Protein AF-0000000066094105 (afdb_homodimer)

Solvent-accessible surface area (backbone atoms only — not comparable to full-atom values): 26058 Å² total; per-residue (Å²): 108,38,41,30,37,38,34,44,53,26,28,35,28,46,60,90,43,54,45,29,44,61,32,62,51,76,42,59,48,44,28,27,36,25,41,33,52,52,79,81,18,33,63,67,58,54,56,29,53,73,35,53,56,45,60,77,44,82,52,44,44,76,44,66,42,47,19,56,58,91,40,51,65,80,42,90,88,53,54,62,68,59,42,37,49,39,30,23,68,39,54,40,66,62,70,57,55,42,83,37,23,40,46,52,47,22,36,42,65,42,44,74,74,63,56,72,57,64,65,61,47,52,52,43,32,49,53,20,24,48,68,36,73,42,32,90,81,37,69,91,47,37,80,38,43,35,57,77,48,54,70,53,52,25,38,32,47,41,47,12,25,37,51,48,64,57,27,20,28,39,36,28,44,29,64,45,63,84,37,25,51,56,42,31,50,52,50,48,53,40,50,62,57,46,20,75,55,20,10,32,40,34,36,47,61,47,66,68,56,45,61,70,59,26,53,27,35,33,36,30,37,49,90,44,93,88,46,39,5,28,67,75,46,72,43,47,24,67,43,53,75,72,62,42,92,47,68,69,55,42,28,56,78,68,50,57,78,122,106,38,42,30,38,38,35,44,52,26,29,35,28,47,60,89,44,54,46,28,46,60,32,62,50,76,44,59,48,45,28,28,36,25,39,35,50,52,79,83,18,31,64,66,57,55,54,28,53,72,35,52,56,45,60,76,42,82,51,43,46,76,44,66,42,47,19,55,59,90,39,51,66,79,41,92,88,54,53,61,68,59,41,37,49,39,28,23,68,38,53,40,67,60,71,58,54,45,82,37,22,40,45,52,47,23,35,44,64,41,44,75,73,65,58,70,58,62,66,61,46,52,52,41,31,50,53,19,26,49,68,37,73,41,32,91,82,36,71,91,48,38,80,38,42,34,58,77,47,54,70,52,52,26,37,31,47,39,48,12,26,38,51,49,64,58,27,22,28,39,37,27,44,27,64,46,63,86,38,26,52,57,42,32,51,53,50,48,52,41,49,62,58,46,21,74,54,21,10,33,40,36,36,47,61,47,65,67,56,45,61,70,60,25,54,26,35,33,36,30,36,49,89,43,92,87,46,38,5,29,67,73,48,72,44,46,26,66,42,53,77,70,62,43,92,47,67,68,54,42,29,54,78,67,51,55,77,122

Structure (mmCIF, N/CA/C/O backbone):
data_AF-0000000066094105-model_v1
#
loop_
_entity.id
_entity.type
_entity.pdbx_description
1 polymer 'Phosphate import ATP-binding protein PstB 1'
#
loop_
_atom_site.group_PDB
_atom_site.id
_atom_site.type_symbol
_atom_site.label_atom_id
_atom_site.label_alt_id
_atom_site.label_comp_id
_atom_site.label_asym_id
_atom_site.label_entity_id
_atom_site.label_seq_id
_atom_site.pdbx_PDB_ins_code
_atom_site.Cartn_x
_atom_site.Cartn_y
_atom_site.Cartn_z
_atom_site.occupancy
_atom_site.B_iso_or_equiv
_atom_site.auth_seq_id
_atom_site.auth_comp_id
_atom_site.auth_asym_id
_atom_site.auth_atom_id
_atom_site.pdbx_PDB_model_num
ATOM 1 N N . MET A 1 1 ? 9.148 -25.109 -17.312 1 74.19 1 MET A N 1
ATOM 2 C CA . MET A 1 1 ? 8.312 -24.547 -18.375 1 74.19 1 MET A CA 1
ATOM 3 C C . MET A 1 1 ? 7.004 -24 -17.812 1 74.19 1 MET A C 1
ATOM 5 O O . MET A 1 1 ? 6.551 -24.438 -16.75 1 74.19 1 MET A O 1
ATOM 9 N N . ALA A 1 2 ? 6.551 -22.891 -18.25 1 87.44 2 ALA A N 1
ATOM 10 C CA . ALA A 1 2 ? 5.285 -22.281 -17.859 1 87.44 2 ALA A CA 1
ATOM 11 C C . ALA A 1 2 ? 4.129 -23.266 -17.984 1 87.44 2 ALA A C 1
ATOM 13 O O . ALA A 1 2 ? 4.051 -24 -18.969 1 87.44 2 ALA A O 1
ATOM 14 N N . LYS A 1 3 ? 3.354 -23.391 -16.938 1 94.31 3 LYS A N 1
ATOM 15 C CA . LYS A 1 3 ? 2.229 -24.328 -16.906 1 94.31 3 LYS A CA 1
ATOM 16 C C . LYS A 1 3 ? 0.904 -23.578 -16.766 1 94.31 3 LYS A C 1
ATOM 18 O O . LYS A 1 3 ? 0.884 -22.406 -16.391 1 94.31 3 LYS A O 1
ATOM 23 N N . ARG A 1 4 ? -0.065 -24.328 -17.125 1 96.56 4 ARG A N 1
ATOM 24 C CA . ARG A 1 4 ? -1.425 -23.812 -17.047 1 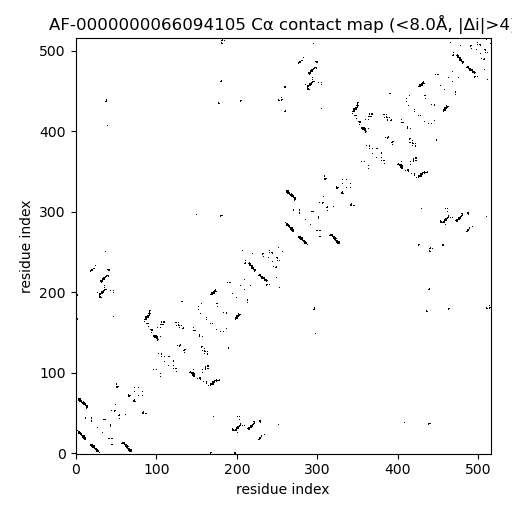96.56 4 ARG A CA 1
ATOM 25 C C . ARG A 1 4 ? -2.045 -24.109 -15.688 1 96.56 4 ARG A C 1
ATOM 27 O O . ARG A 1 4 ? -1.753 -25.141 -15.086 1 96.56 4 ARG A O 1
ATOM 34 N N . LEU A 1 5 ? -2.914 -23.203 -15.242 1 97.88 5 LEU A N 1
ATOM 35 C CA . LEU A 1 5 ? -3.717 -23.406 -14.039 1 97.88 5 LEU A CA 1
ATOM 36 C C . LEU A 1 5 ? -5.203 -23.391 -14.367 1 97.88 5 LEU A C 1
ATOM 38 O O . LEU A 1 5 ? -5.676 -22.484 -15.07 1 97.88 5 LEU A O 1
ATOM 42 N N . ASP A 1 6 ? -5.91 -24.406 -13.867 1 98.12 6 ASP A N 1
ATOM 43 C CA . ASP A 1 6 ? -7.355 -24.469 -14.047 1 98.12 6 ASP A CA 1
ATOM 44 C C . ASP A 1 6 ? -8.078 -24.625 -12.711 1 98.12 6 ASP A C 1
ATOM 46 O O . ASP A 1 6 ? -7.797 -25.562 -11.961 1 98.12 6 ASP A O 1
ATOM 50 N N . LEU A 1 7 ? -8.898 -23.703 -12.414 1 98.31 7 LEU A N 1
ATOM 51 C CA . LEU A 1 7 ? -9.797 -23.797 -11.266 1 98.31 7 LEU A CA 1
ATOM 52 C C . LEU A 1 7 ? -11.203 -24.188 -11.711 1 98.31 7 LEU A C 1
ATOM 54 O O . LEU A 1 7 ? -11.758 -23.594 -12.633 1 98.31 7 LEU A O 1
ATOM 58 N N . THR A 1 8 ? -11.742 -25.234 -11.133 1 98 8 THR A N 1
ATOM 59 C CA . THR A 1 8 ? -13.094 -25.688 -11.445 1 98 8 THR A CA 1
ATOM 60 C C . THR A 1 8 ? -13.961 -25.719 -10.188 1 98 8 THR A C 1
ATOM 62 O O . THR A 1 8 ? -13.734 -26.547 -9.297 1 98 8 THR A O 1
ATOM 65 N N . ASP A 1 9 ? -14.992 -24.828 -10.133 1 98.12 9 ASP A N 1
ATOM 66 C CA . ASP A 1 9 ? -15.977 -24.75 -9.062 1 98.12 9 ASP A CA 1
ATOM 67 C C . ASP A 1 9 ? -15.297 -24.703 -7.695 1 98.12 9 ASP A C 1
ATOM 69 O O . ASP A 1 9 ? -15.641 -25.469 -6.797 1 98.12 9 ASP A O 1
ATOM 73 N N . VAL A 1 10 ? -14.359 -23.875 -7.555 1 98.44 10 VAL A N 1
ATOM 74 C CA . VAL A 1 10 ? -13.539 -23.797 -6.352 1 98.44 10 VAL A CA 1
ATOM 75 C C . VAL A 1 10 ? -14.273 -23 -5.273 1 98.44 10 VAL A C 1
ATOM 77 O O . VAL A 1 10 ? -14.773 -21.891 -5.539 1 98.44 10 VAL A O 1
ATOM 80 N N . ASN A 1 11 ? -14.43 -23.578 -4.145 1 98.69 11 ASN A N 1
ATOM 81 C CA . ASN A 1 11 ? -14.93 -22.969 -2.924 1 98.69 11 ASN A CA 1
ATOM 82 C C . ASN A 1 11 ? -13.883 -22.969 -1.818 1 98.69 11 ASN A C 1
ATOM 84 O O . ASN A 1 11 ? -13.172 -23.953 -1.631 1 98.69 11 ASN A O 1
ATOM 88 N N . ILE A 1 12 ? -13.727 -21.875 -1.139 1 98.25 12 ILE A N 1
ATOM 89 C CA . ILE A 1 12 ? -12.719 -21.75 -0.094 1 98.25 12 ILE A CA 1
ATOM 90 C C . ILE A 1 12 ? -13.383 -21.375 1.227 1 98.25 12 ILE A C 1
ATOM 92 O O . ILE A 1 12 ? -14.195 -20.453 1.274 1 98.25 12 ILE A O 1
ATOM 96 N N . TYR A 1 13 ? -12.977 -22.047 2.236 1 97.81 13 TYR A N 1
ATOM 97 C CA . TYR A 1 13 ? -13.562 -21.844 3.557 1 97.81 13 TYR A CA 1
ATOM 98 C C . TYR A 1 13 ? -12.477 -21.641 4.605 1 97.81 13 TYR A C 1
ATOM 100 O O . TYR A 1 13 ? -11.383 -22.188 4.5 1 97.81 13 TYR A O 1
ATOM 108 N N . TYR A 1 14 ? -12.695 -20.906 5.633 1 95.69 14 TYR A N 1
ATOM 109 C CA . TYR A 1 14 ? -11.977 -20.828 6.898 1 95.69 14 TYR A CA 1
ATOM 110 C C . TYR A 1 14 ? -12.898 -21.125 8.07 1 95.69 14 TYR A C 1
ATOM 112 O O . TYR A 1 14 ? -13.664 -20.266 8.508 1 95.69 14 TYR A O 1
ATOM 120 N N . GLY A 1 15 ? -12.734 -22.297 8.594 1 95.88 15 GLY A N 1
ATOM 121 C CA . GLY A 1 15 ? -13.766 -22.734 9.516 1 95.88 15 GLY A CA 1
ATOM 122 C C . GLY A 1 15 ? -15.148 -22.766 8.898 1 95.88 15 GLY A C 1
ATOM 123 O O . GLY A 1 15 ? -15.352 -23.375 7.848 1 95.88 15 GLY A O 1
ATOM 124 N N . SER A 1 16 ? -16.047 -21.984 9.547 1 95 16 SER A N 1
ATOM 125 C CA . SER A 1 16 ? -17.422 -21.938 9.039 1 95 16 SER A CA 1
ATOM 126 C C . SER A 1 16 ? -17.609 -20.781 8.055 1 95 16 SER A C 1
ATOM 128 O O . SER A 1 16 ? -18.641 -20.672 7.398 1 95 16 SER A O 1
ATOM 130 N N . PHE A 1 17 ? -16.609 -20.016 7.871 1 93.62 17 PHE A N 1
ATOM 131 C CA . PHE A 1 17 ? -16.703 -18.844 7.012 1 93.62 17 PHE A CA 1
ATOM 132 C C . PHE A 1 17 ? -16.453 -19.219 5.555 1 93.62 17 PHE A C 1
ATOM 134 O O . PHE A 1 17 ? -15.391 -19.719 5.207 1 93.62 17 PHE A O 1
ATOM 141 N N . HIS A 1 18 ? -17.453 -19.047 4.691 1 97.25 18 HIS A N 1
ATOM 142 C CA . HIS A 1 18 ? -17.328 -19.234 3.25 1 97.25 18 HIS A CA 1
ATOM 143 C C . HIS A 1 18 ? -16.719 -18.016 2.582 1 97.25 18 HIS A C 1
ATOM 145 O O . HIS A 1 18 ? -17.422 -17.062 2.238 1 97.25 18 HIS A O 1
ATOM 151 N N . ALA A 1 19 ? -15.469 -18 2.297 1 96.25 19 ALA A N 1
ATOM 152 C CA . ALA A 1 19 ? -14.719 -16.828 1.866 1 96.25 19 ALA A CA 1
ATOM 153 C C . ALA A 1 19 ? -14.914 -16.562 0.374 1 96.25 19 ALA A C 1
ATOM 155 O O . ALA A 1 19 ? -15.078 -15.422 -0.049 1 96.25 19 ALA A O 1
ATOM 156 N N . VAL A 1 20 ? -14.836 -17.609 -0.43 1 98.19 20 VAL A N 1
ATOM 157 C CA . VAL A 1 20 ? -14.945 -17.484 -1.879 1 98.19 20 VAL A CA 1
ATOM 158 C C . VAL A 1 20 ? -15.805 -18.625 -2.432 1 98.19 20 VAL A C 1
ATOM 160 O O . VAL A 1 20 ? -15.633 -19.781 -2.053 1 98.19 20 VAL A O 1
ATOM 163 N N . ALA A 1 21 ? -16.719 -18.25 -3.354 1 98.19 21 ALA A N 1
ATOM 164 C CA . ALA A 1 21 ? -17.672 -19.25 -3.812 1 98.19 21 ALA A CA 1
ATOM 165 C C . ALA A 1 21 ? -17.609 -19.422 -5.328 1 98.19 21 ALA A C 1
ATOM 167 O O . ALA A 1 21 ? -17.594 -18.453 -6.07 1 98.19 21 ALA A O 1
ATOM 168 N N . ASP A 1 22 ? -17.5 -20.672 -5.715 1 97.5 22 ASP A N 1
ATOM 169 C CA . ASP A 1 22 ? -17.797 -21.125 -7.07 1 97.5 22 ASP A CA 1
ATOM 170 C C . ASP A 1 22 ? -16.891 -20.406 -8.086 1 97.5 22 ASP A C 1
ATOM 172 O O . ASP A 1 22 ? -17.391 -19.797 -9.031 1 97.5 22 ASP A O 1
ATOM 176 N N . VAL A 1 23 ? -15.633 -20.5 -7.934 1 98.25 23 VAL A N 1
ATOM 177 C CA . VAL A 1 23 ? -14.695 -19.859 -8.844 1 98.25 23 VAL A CA 1
ATOM 178 C C . VAL A 1 23 ? -14.219 -20.875 -9.883 1 98.25 23 VAL A C 1
ATOM 180 O O . VAL A 1 23 ? -13.68 -21.922 -9.531 1 98.25 23 VAL A O 1
ATOM 183 N N . SER A 1 24 ? -14.492 -20.578 -11.102 1 98.25 24 SER A N 1
ATOM 184 C CA . SER A 1 24 ? -13.93 -21.312 -12.234 1 98.25 24 SER A CA 1
ATOM 185 C C . SER A 1 24 ? -13.18 -20.375 -13.18 1 98.25 24 SER A C 1
ATOM 187 O O . SER A 1 24 ? -13.742 -19.406 -13.68 1 98.25 24 SER A O 1
ATOM 189 N N . LEU A 1 25 ? -11.945 -20.609 -13.32 1 96.25 25 LEU A N 1
ATOM 190 C CA . LEU A 1 25 ? -11.188 -19.797 -14.266 1 96.25 25 LEU A CA 1
ATOM 191 C C . LEU A 1 25 ? -9.961 -20.547 -14.773 1 96.25 25 LEU A C 1
ATOM 193 O O . LEU A 1 25 ? -9.523 -21.516 -14.156 1 96.25 25 LEU A O 1
ATOM 197 N N . ALA A 1 26 ? -9.5 -20.141 -15.938 1 97.06 26 ALA A N 1
ATOM 198 C CA . ALA A 1 26 ? -8.312 -20.703 -16.578 1 97.06 26 ALA A CA 1
ATOM 199 C C . ALA A 1 26 ? -7.211 -19.656 -16.703 1 97.06 26 ALA A C 1
ATOM 201 O O . ALA A 1 26 ? -7.457 -18.547 -17.156 1 97.06 26 ALA A O 1
ATOM 202 N N . ILE A 1 27 ? -6.074 -20.062 -16.25 1 97.75 27 ILE A N 1
ATOM 203 C CA . ILE A 1 27 ? -4.875 -19.234 -16.406 1 97.75 27 ILE A CA 1
ATOM 204 C C . ILE A 1 27 ? -3.936 -19.875 -17.422 1 97.75 27 ILE A C 1
ATOM 206 O O . ILE A 1 27 ? -3.432 -20.984 -17.203 1 97.75 27 ILE A O 1
ATOM 210 N N . LEU A 1 28 ? -3.686 -19.172 -18.453 1 97.44 28 LEU A N 1
ATOM 211 C CA . LEU A 1 28 ? -2.93 -19.719 -19.578 1 97.44 28 LEU A CA 1
ATOM 212 C C . LEU A 1 28 ? -1.43 -19.641 -19.312 1 97.44 28 LEU A C 1
ATOM 214 O O . LEU A 1 28 ? -0.963 -18.75 -18.609 1 97.44 28 LEU A O 1
ATOM 218 N N . PRO A 1 29 ? -0.683 -20.625 -19.875 1 97.69 29 PRO A N 1
ATOM 219 C CA . PRO A 1 29 ? 0.773 -20.562 -19.719 1 97.69 29 PRO A CA 1
ATOM 220 C C . PRO A 1 29 ? 1.38 -19.344 -20.422 1 97.69 29 PRO A C 1
ATOM 222 O O . PRO A 1 29 ? 0.833 -18.859 -21.406 1 97.69 29 PRO A O 1
ATOM 225 N N . ARG A 1 30 ? 2.467 -18.875 -19.875 1 97.62 30 ARG A N 1
ATOM 226 C CA . ARG A 1 30 ? 3.242 -17.766 -20.438 1 97.62 30 ARG A CA 1
ATOM 227 C C . ARG A 1 30 ? 2.365 -16.547 -20.672 1 97.62 30 ARG A C 1
ATOM 229 O O . ARG A 1 30 ? 2.354 -15.984 -21.766 1 97.62 30 ARG A O 1
ATOM 236 N N . SER A 1 31 ? 1.593 -16.203 -19.672 1 98.19 31 SER A N 1
ATOM 237 C CA . SER A 1 31 ? 0.707 -15.047 -19.672 1 98.19 31 SER A CA 1
ATOM 238 C C . SER A 1 31 ? 0.559 -14.453 -18.281 1 98.19 31 SER A C 1
ATOM 240 O O . SER A 1 31 ? 0.965 -15.07 -17.281 1 98.19 31 SER A O 1
ATOM 242 N N . VAL A 1 32 ? 0.057 -13.273 -18.266 1 98.75 32 VAL A N 1
ATOM 243 C CA . VAL A 1 32 ? -0.247 -12.602 -17 1 98.75 32 VAL A CA 1
ATOM 244 C C . VAL A 1 32 ? -1.76 -12.484 -16.828 1 98.75 32 VAL A C 1
ATOM 246 O O . VAL A 1 32 ? -2.447 -11.93 -17.688 1 98.75 32 VAL A O 1
ATOM 249 N N . THR A 1 33 ? -2.287 -13.062 -15.781 1 98.81 33 THR A N 1
ATOM 250 C CA . THR A 1 33 ? -3.68 -12.875 -15.383 1 98.81 33 THR A CA 1
ATOM 251 C C . THR A 1 33 ? -3.779 -11.992 -14.148 1 98.81 33 THR A C 1
ATOM 253 O O . THR A 1 33 ? -3.182 -12.289 -13.117 1 98.81 33 THR A O 1
ATOM 256 N N . ALA A 1 34 ? -4.52 -10.898 -14.281 1 98.62 34 ALA A N 1
ATOM 257 C CA . ALA A 1 34 ? -4.719 -9.992 -13.156 1 98.62 34 ALA A CA 1
ATOM 258 C C . ALA A 1 34 ? -6.027 -10.297 -12.43 1 98.62 34 ALA A C 1
ATOM 260 O O . ALA A 1 34 ? -7.055 -10.539 -13.07 1 98.62 34 ALA A O 1
ATOM 261 N N . LEU A 1 35 ? -5.965 -10.383 -11.148 1 98.5 35 LEU A N 1
ATOM 262 C CA . LEU A 1 35 ? -7.145 -10.43 -10.289 1 98.5 35 LEU A CA 1
ATOM 263 C C . LEU A 1 35 ? -7.422 -9.055 -9.68 1 98.5 35 LEU A C 1
ATOM 265 O O . LEU A 1 35 ? -6.594 -8.523 -8.938 1 98.5 35 LEU A O 1
ATOM 269 N N . ILE A 1 36 ? -8.602 -8.516 -10.031 1 97.38 36 ILE A N 1
ATOM 270 C CA . ILE A 1 36 ? -8.969 -7.207 -9.516 1 97.38 36 ILE A CA 1
ATOM 271 C C . ILE A 1 36 ? -10.32 -7.293 -8.797 1 97.38 36 ILE A C 1
ATOM 273 O O . ILE A 1 36 ? -11.055 -8.266 -8.961 1 97.38 36 ILE A O 1
ATOM 277 N N . GLY A 1 37 ? -10.602 -6.281 -7.945 1 95.38 37 GLY A N 1
ATOM 278 C CA . GLY A 1 37 ? -11.844 -6.211 -7.184 1 95.38 37 GLY A CA 1
ATOM 279 C C . GLY A 1 37 ? -11.695 -5.453 -5.879 1 95.38 37 GLY A C 1
ATOM 280 O O . GLY A 1 37 ? -10.578 -5.113 -5.473 1 95.38 37 GLY A O 1
ATOM 281 N N . PRO A 1 38 ? -12.812 -5.227 -5.266 1 90.56 38 PRO A N 1
ATOM 282 C CA . PRO A 1 38 ? -12.758 -4.492 -4 1 90.56 38 PRO A CA 1
ATOM 283 C C . PRO A 1 38 ? -12.078 -5.281 -2.885 1 90.56 38 PRO A C 1
ATOM 285 O O . PRO A 1 38 ? -11.898 -6.496 -3.008 1 90.56 38 PRO A O 1
ATOM 288 N N . SER A 1 39 ? -11.695 -4.555 -1.883 1 87.31 39 SER A N 1
ATOM 289 C CA . SER A 1 39 ? -11.078 -5.199 -0.729 1 87.31 39 SER A CA 1
ATOM 290 C C . SER A 1 39 ? -12.031 -6.195 -0.077 1 87.31 39 SER A C 1
ATOM 292 O O . SER A 1 39 ? -13.227 -5.926 0.054 1 87.31 39 SER A O 1
ATOM 294 N N . GLY A 1 40 ? -11.5 -7.328 0.237 1 86.19 40 GLY A N 1
ATOM 295 C CA . GLY A 1 40 ? -12.273 -8.312 0.975 1 86.19 40 GLY A CA 1
ATOM 296 C C . GLY A 1 40 ? -13.008 -9.289 0.076 1 86.19 40 GLY A C 1
ATOM 297 O O . GLY A 1 40 ? -13.656 -10.219 0.561 1 86.19 40 GLY A O 1
ATOM 298 N N . CYS A 1 41 ? -12.836 -9.156 -1.204 1 92.81 41 CYS A N 1
ATOM 299 C CA . CYS A 1 41 ? -13.633 -9.992 -2.096 1 92.81 41 CYS A CA 1
ATOM 300 C C . CYS A 1 41 ? -12.969 -11.344 -2.316 1 92.81 41 CYS A C 1
ATOM 302 O O . CYS A 1 41 ? -13.5 -12.195 -3.035 1 92.81 41 CYS A O 1
ATOM 304 N N . GLY A 1 42 ? -11.758 -11.523 -1.774 1 94.31 42 GLY A N 1
ATOM 305 C CA . GLY A 1 42 ? -11.195 -12.859 -1.773 1 94.31 42 GLY A CA 1
ATOM 306 C C . GLY A 1 42 ? -10.047 -13.023 -2.752 1 94.31 42 GLY A C 1
ATOM 307 O O . GLY A 1 42 ? -9.602 -14.148 -3.01 1 94.31 42 GLY A O 1
ATOM 308 N N . LYS A 1 43 ? -9.531 -11.992 -3.354 1 96.25 43 LYS A N 1
ATOM 309 C CA . LYS A 1 43 ? -8.453 -12.086 -4.336 1 96.25 43 LYS A CA 1
ATOM 310 C C . LYS A 1 43 ? -7.234 -12.781 -3.746 1 96.25 43 LYS A C 1
ATOM 312 O O . LYS A 1 43 ? -6.715 -13.742 -4.328 1 96.25 43 LYS A O 1
ATOM 317 N N . THR A 1 44 ? -6.797 -12.32 -2.572 1 94.75 44 THR A N 1
ATOM 318 C CA . THR A 1 44 ? -5.629 -12.898 -1.914 1 94.75 44 THR A CA 1
ATOM 319 C C . THR A 1 44 ? -5.906 -14.336 -1.478 1 94.75 44 THR A C 1
ATOM 321 O O . THR A 1 44 ? -5.023 -15.195 -1.557 1 94.75 44 THR A O 1
ATOM 324 N N . THR A 1 45 ? -7.117 -14.578 -1.06 1 96.25 45 THR A N 1
ATOM 325 C CA . THR A 1 45 ? -7.52 -15.93 -0.695 1 96.25 45 THR A CA 1
ATOM 326 C C . THR A 1 45 ? -7.402 -16.875 -1.892 1 96.25 45 THR A C 1
ATOM 328 O O . THR A 1 45 ? -6.832 -17.953 -1.778 1 96.25 45 THR A O 1
ATOM 331 N N . VAL A 1 46 ? -7.875 -16.422 -3.018 1 98.12 46 VAL A N 1
ATOM 332 C CA . VAL A 1 46 ? -7.781 -17.219 -4.23 1 98.12 46 VAL A CA 1
ATOM 333 C C . VAL A 1 46 ? -6.316 -17.406 -4.613 1 98.12 46 VAL A C 1
ATOM 335 O O . VAL A 1 46 ? -5.891 -18.531 -4.91 1 98.12 46 VAL A O 1
ATOM 338 N N . LEU A 1 47 ? -5.555 -16.359 -4.516 1 98.25 47 LEU A N 1
ATOM 339 C CA . LEU A 1 47 ? -4.141 -16.406 -4.867 1 98.25 47 LEU A CA 1
ATOM 340 C C . LEU A 1 47 ? -3.4 -17.422 -4.004 1 98.25 47 LEU A C 1
ATOM 342 O O . LEU A 1 47 ? -2.633 -18.25 -4.52 1 98.25 47 LEU A O 1
ATOM 346 N N . ARG A 1 48 ? -3.67 -17.5 -2.75 1 97.31 48 ARG A N 1
ATOM 347 C CA . ARG A 1 48 ? -2.98 -18.375 -1.808 1 97.31 48 ARG A CA 1
ATOM 348 C C . ARG A 1 48 ? -3.424 -19.812 -1.978 1 97.31 48 ARG A C 1
ATOM 350 O O . ARG A 1 48 ? -2.701 -20.75 -1.598 1 97.31 48 ARG A O 1
ATOM 357 N N . THR A 1 49 ? -4.566 -19.984 -2.492 1 98 49 THR A N 1
ATOM 358 C CA . THR A 1 49 ? -5.055 -21.328 -2.752 1 98 49 THR A CA 1
ATOM 359 C C . THR A 1 49 ? -4.305 -21.969 -3.918 1 98 49 THR A C 1
ATOM 361 O O . THR A 1 49 ? -4.207 -23.188 -4.012 1 98 49 THR A O 1
ATOM 364 N N . LEU A 1 50 ? -3.676 -21.125 -4.746 1 98.38 50 LEU A N 1
ATOM 365 C CA . LEU A 1 50 ? -3.014 -21.625 -5.949 1 98.38 50 LEU A CA 1
ATOM 366 C C . LEU A 1 50 ? -1.69 -22.297 -5.602 1 98.38 50 LEU A C 1
ATOM 368 O O . LEU A 1 50 ? -1.157 -23.078 -6.398 1 98.38 50 LEU A O 1
ATOM 372 N N . ASN A 1 51 ? -1.141 -21.984 -4.438 1 97.69 51 ASN A N 1
ATOM 373 C CA . ASN A 1 51 ? 0.079 -22.672 -4.031 1 97.69 51 ASN A CA 1
ATOM 374 C C . ASN A 1 51 ? -0.066 -23.297 -2.648 1 97.69 51 ASN A C 1
ATOM 376 O O . ASN A 1 51 ? 0.932 -23.609 -1.995 1 97.69 51 ASN A O 1
ATOM 380 N N . ARG A 1 52 ? -1.358 -23.328 -2.186 1 97.56 52 ARG A N 1
ATOM 381 C CA . ARG A 1 52 ? -1.783 -24.016 -0.972 1 97.56 52 ARG A CA 1
ATOM 382 C C . ARG A 1 52 ? -1.244 -23.328 0.271 1 97.56 52 ARG A C 1
ATOM 384 O O . ARG A 1 52 ? -1.148 -23.938 1.34 1 97.56 52 ARG A O 1
ATOM 391 N N . MET A 1 53 ? -0.87 -22.109 0.167 1 96.06 53 MET A N 1
ATOM 392 C CA . MET A 1 53 ? -0.419 -21.344 1.33 1 96.06 53 MET A CA 1
ATOM 393 C C . MET A 1 53 ? -1.584 -21.047 2.266 1 96.06 53 MET A C 1
ATOM 395 O O . MET A 1 53 ? -1.38 -20.766 3.449 1 96.06 53 MET A O 1
ATOM 399 N N . HIS A 1 54 ? -2.834 -21.062 1.819 1 95 54 HIS A N 1
ATOM 400 C CA . HIS A 1 54 ? -3.994 -20.812 2.668 1 95 54 HIS A CA 1
ATOM 401 C C . HIS A 1 54 ? -4.094 -21.844 3.781 1 95 54 HIS A C 1
ATOM 403 O O . HIS A 1 54 ? -4.688 -21.578 4.828 1 95 54 HIS A O 1
ATOM 409 N N . GLU A 1 55 ? -3.451 -22.922 3.617 1 94.44 55 GLU A N 1
ATOM 410 C CA . GLU A 1 55 ? -3.561 -24.047 4.559 1 94.44 55 GLU A CA 1
ATOM 411 C C . GLU A 1 5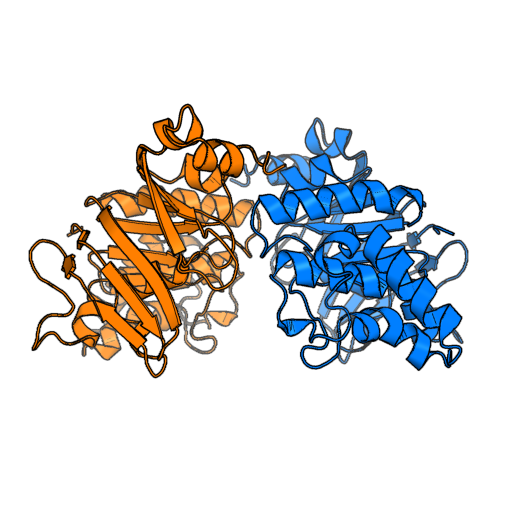5 ? -2.836 -23.734 5.863 1 94.44 55 GLU A C 1
ATOM 413 O O . GLU A 1 55 ? -3.025 -24.422 6.863 1 94.44 55 GLU A O 1
ATOM 418 N N . VAL A 1 56 ? -1.99 -22.703 5.836 1 90.56 56 VAL A N 1
ATOM 419 C CA . VAL A 1 56 ? -1.301 -22.297 7.059 1 90.56 56 VAL A CA 1
ATOM 420 C C . VAL A 1 56 ? -2.305 -21.719 8.047 1 90.56 56 VAL A C 1
ATOM 422 O O . VAL A 1 56 ? -2.039 -21.672 9.25 1 90.56 56 VAL A O 1
ATOM 425 N N . ILE A 1 57 ? -3.385 -21.219 7.621 1 91.38 57 ILE A N 1
ATOM 426 C CA . ILE A 1 57 ? -4.445 -20.688 8.469 1 91.38 57 ILE A CA 1
ATOM 427 C C . ILE A 1 57 ? -5.344 -21.828 8.938 1 91.38 57 ILE A C 1
ATOM 429 O O . ILE A 1 57 ? -5.914 -22.547 8.125 1 91.38 57 ILE A O 1
ATOM 433 N N . PRO A 1 58 ? -5.504 -21.953 10.266 1 92.88 58 PRO A N 1
ATOM 434 C CA . PRO A 1 58 ? -6.34 -23.031 10.773 1 92.88 58 PRO A CA 1
ATOM 435 C C . PRO A 1 58 ? -7.77 -22.984 10.242 1 92.88 58 PRO A C 1
ATOM 437 O O . PRO A 1 58 ? -8.352 -21.891 10.141 1 92.88 58 PRO A O 1
ATOM 440 N N . GLY A 1 59 ? -8.266 -24.141 9.836 1 95.5 59 GLY A N 1
ATOM 441 C CA . GLY A 1 59 ? -9.633 -24.25 9.367 1 95.5 59 GLY A CA 1
ATOM 442 C C . GLY A 1 59 ? -9.781 -24 7.875 1 95.5 59 GLY A C 1
ATOM 443 O O . GLY A 1 59 ? -10.883 -24.062 7.332 1 95.5 59 GLY A O 1
ATOM 444 N N . ALA A 1 60 ? -8.711 -23.766 7.273 1 96.44 60 ALA A N 1
ATOM 445 C CA . ALA A 1 60 ? -8.742 -23.531 5.836 1 96.44 60 ALA A CA 1
ATOM 446 C C . ALA A 1 60 ? -9.102 -24.812 5.074 1 96.44 60 ALA A C 1
ATOM 448 O O . ALA A 1 60 ? -8.578 -25.875 5.379 1 96.44 60 ALA A O 1
ATOM 449 N N . ARG A 1 61 ? -10.055 -24.641 4.152 1 96.12 61 ARG A N 1
ATOM 450 C CA . ARG A 1 61 ? -10.484 -25.766 3.318 1 96.12 61 ARG A CA 1
ATOM 451 C C . ARG A 1 61 ? -10.852 -25.281 1.916 1 96.12 61 ARG A C 1
ATOM 453 O O . ARG A 1 61 ? -11.43 -24.203 1.749 1 96.12 61 ARG A O 1
ATOM 460 N N . VAL A 1 62 ? -10.523 -26.172 0.976 1 97.5 62 VAL A N 1
ATOM 461 C CA . VAL A 1 62 ? -10.852 -25.891 -0.416 1 97.5 62 VAL A CA 1
ATOM 462 C C . VAL A 1 62 ? -11.703 -27.016 -0.989 1 97.5 62 VAL A C 1
ATOM 464 O O . VAL A 1 62 ? -11.445 -28.203 -0.717 1 97.5 62 VAL A O 1
ATOM 467 N N . GLU A 1 63 ? -12.781 -26.672 -1.627 1 97.94 63 GLU A N 1
ATOM 468 C CA . GLU A 1 63 ? -13.57 -27.609 -2.428 1 97.94 63 GLU A CA 1
ATOM 469 C C . GLU A 1 63 ? -13.469 -27.281 -3.914 1 97.94 63 GLU A C 1
ATOM 471 O O . GLU A 1 63 ? -13.148 -26.141 -4.289 1 97.94 63 GLU A O 1
ATOM 476 N N . GLY A 1 64 ? -13.719 -28.25 -4.762 1 98 64 GLY A N 1
ATOM 477 C CA . GLY A 1 64 ? -13.484 -28.094 -6.191 1 98 64 GLY A CA 1
ATOM 478 C C . GLY A 1 64 ? -12.133 -28.625 -6.633 1 98 64 GLY A C 1
ATOM 479 O O . GLY A 1 64 ? -11.57 -29.516 -6 1 98 64 GLY A O 1
ATOM 480 N N . ALA A 1 65 ? -11.633 -28.078 -7.824 1 97.94 65 ALA A N 1
ATOM 481 C CA . ALA A 1 65 ? -10.359 -28.578 -8.328 1 97.94 65 ALA A CA 1
ATOM 482 C C . ALA A 1 65 ? -9.453 -27.438 -8.773 1 97.94 65 ALA A C 1
ATOM 484 O O . ALA A 1 65 ? -9.922 -26.453 -9.352 1 97.94 65 ALA A O 1
ATOM 485 N N . VAL A 1 66 ? -8.258 -27.547 -8.391 1 98.31 66 VAL A N 1
ATOM 486 C CA . VAL A 1 66 ? -7.195 -26.672 -8.867 1 98.31 66 VAL A CA 1
ATOM 487 C C . VAL A 1 66 ? -6.109 -27.5 -9.562 1 98.31 66 VAL A C 1
ATOM 489 O O . VAL A 1 66 ? -5.355 -28.219 -8.906 1 98.31 66 VAL A O 1
ATOM 492 N N . LEU A 1 67 ? -6.039 -27.281 -10.852 1 98.31 67 LEU A N 1
ATOM 493 C CA . LEU A 1 67 ? -5.141 -28.125 -11.633 1 98.31 67 LEU A CA 1
ATOM 494 C C . LEU A 1 67 ? -3.934 -27.328 -12.125 1 98.31 67 LEU A C 1
ATOM 496 O O . LEU A 1 67 ? -4.078 -26.203 -12.594 1 98.31 67 LEU A O 1
ATOM 500 N N . LEU A 1 68 ? -2.828 -27.812 -11.922 1 97.81 68 LEU A N 1
ATOM 501 C CA . LEU A 1 68 ? -1.614 -27.406 -12.625 1 97.81 68 LEU A CA 1
ATOM 502 C C . LEU A 1 68 ? -1.33 -28.344 -13.797 1 97.81 68 LEU A C 1
ATOM 504 O O . LEU A 1 68 ? -0.927 -29.484 -13.594 1 97.81 68 LEU A O 1
ATOM 508 N N . ASP A 1 69 ? -1.686 -27.766 -14.969 1 94.56 69 ASP A N 1
ATOM 509 C CA . ASP A 1 69 ? -1.888 -28.641 -16.125 1 94.56 69 ASP A CA 1
ATOM 510 C C . ASP A 1 69 ? -2.924 -29.719 -15.828 1 94.56 69 ASP A C 1
ATOM 512 O O . ASP A 1 69 ? -4.078 -29.406 -15.516 1 94.56 69 ASP A O 1
ATOM 516 N N . ASP A 1 70 ? -2.574 -30.953 -15.695 1 91.31 70 ASP A N 1
ATOM 517 C CA . ASP A 1 70 ? -3.576 -32 -15.562 1 91.31 70 ASP A CA 1
ATOM 518 C C . ASP A 1 70 ? -3.525 -32.656 -14.18 1 91.31 70 ASP A C 1
ATOM 520 O O . ASP A 1 70 ? -4.203 -33.656 -13.922 1 91.31 70 ASP A O 1
ATOM 524 N N . GLN A 1 71 ? -2.842 -31.969 -13.359 1 96.12 71 GLN A N 1
ATOM 525 C CA . GLN A 1 71 ? -2.703 -32.562 -12.023 1 96.12 71 GLN A CA 1
ATOM 526 C C . GLN A 1 71 ? -3.371 -31.672 -10.969 1 96.12 71 GLN A C 1
ATOM 528 O O . GLN A 1 71 ? -3.039 -30.5 -10.836 1 96.12 71 GLN A O 1
ATOM 533 N N . ASP A 1 72 ? -4.25 -32.312 -10.258 1 98.12 72 ASP A N 1
ATOM 534 C CA . ASP A 1 72 ? -4.891 -31.594 -9.148 1 98.12 72 ASP A CA 1
ATOM 535 C C . ASP A 1 72 ? -3.932 -31.438 -7.973 1 98.12 72 ASP A C 1
ATOM 537 O O . ASP A 1 72 ? -3.488 -32.406 -7.379 1 98.12 72 ASP A 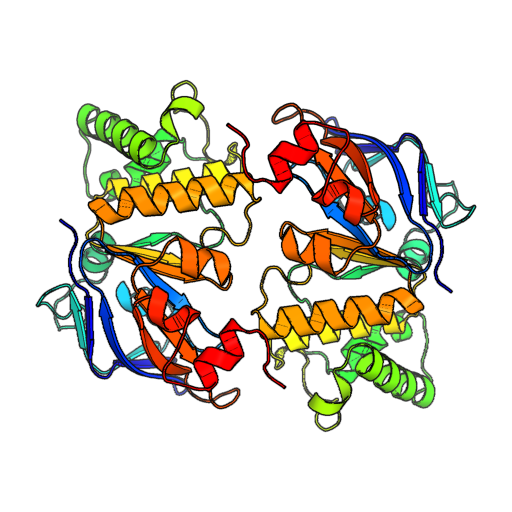O 1
ATOM 541 N N . ILE A 1 73 ? -3.682 -30.203 -7.59 1 98.06 73 ILE A N 1
ATOM 542 C CA . ILE A 1 73 ? -2.65 -29.938 -6.59 1 98.06 73 ILE A CA 1
ATOM 543 C C . ILE A 1 73 ? -3.191 -30.266 -5.199 1 98.06 73 ILE A C 1
ATOM 545 O O . ILE A 1 73 ? -2.436 -30.312 -4.227 1 98.06 73 ILE A O 1
ATOM 549 N N . TYR A 1 74 ? -4.473 -30.531 -5.074 1 97.81 74 TYR A N 1
ATOM 550 C CA . TYR A 1 74 ? -5.07 -30.891 -3.795 1 97.81 74 TYR A CA 1
ATOM 551 C C . TYR A 1 74 ? -5.383 -32.375 -3.738 1 97.81 74 TYR A C 1
ATOM 553 O O . TYR A 1 74 ? -6.02 -32.844 -2.795 1 97.81 74 TYR A O 1
ATOM 561 N N . ALA A 1 75 ? -5.039 -33.156 -4.695 1 96.75 75 ALA A N 1
ATOM 562 C CA . ALA A 1 75 ? -5.277 -34.594 -4.707 1 96.75 75 ALA A CA 1
ATOM 563 C C . ALA A 1 75 ? -4.535 -35.281 -3.564 1 96.75 75 ALA A C 1
ATOM 565 O O . ALA A 1 75 ? -3.521 -34.781 -3.08 1 96.75 75 ALA A O 1
ATOM 566 N N . PRO A 1 76 ? -5.074 -36.438 -3.137 1 95.06 76 PRO A N 1
ATOM 567 C CA . PRO A 1 76 ? -4.359 -37.188 -2.115 1 95.06 76 PRO A CA 1
ATOM 568 C C . PRO A 1 76 ? -2.926 -37.531 -2.527 1 95.06 76 PRO A C 1
ATOM 570 O O . PRO A 1 76 ? -2.676 -37.875 -3.686 1 95.06 76 PRO A O 1
ATOM 573 N N . GLY A 1 77 ? -2.023 -37.344 -1.655 1 95.06 77 GLY A N 1
ATOM 574 C CA . GLY A 1 77 ? -0.641 -37.719 -1.899 1 95.06 77 GLY A CA 1
ATOM 575 C C . GLY A 1 77 ? 0.215 -36.562 -2.402 1 95.06 77 GLY A C 1
ATOM 576 O O . GLY A 1 77 ? 1.439 -36.688 -2.473 1 95.06 77 GLY A O 1
ATOM 577 N N . ILE A 1 78 ? -0.43 -35.531 -2.818 1 96.19 78 ILE A N 1
ATOM 578 C CA . ILE A 1 78 ? 0.344 -34.406 -3.299 1 96.19 78 ILE A CA 1
ATOM 579 C C . ILE A 1 78 ? 0.922 -33.625 -2.111 1 96.19 78 ILE A C 1
ATOM 581 O O . ILE A 1 78 ? 0.185 -33.219 -1.214 1 96.19 78 ILE A O 1
ATOM 585 N N . ASP A 1 79 ? 2.223 -33.406 -2.172 1 95.31 79 ASP A N 1
ATOM 586 C CA . ASP A 1 79 ? 2.941 -32.688 -1.115 1 95.31 79 ASP A CA 1
ATOM 587 C C . ASP A 1 79 ? 2.885 -31.188 -1.328 1 95.31 79 ASP A C 1
ATOM 589 O O . ASP A 1 79 ? 3.361 -30.672 -2.346 1 95.31 79 ASP A O 1
ATOM 593 N N . PRO A 1 80 ? 2.389 -30.469 -0.341 1 95.12 80 PRO A N 1
ATOM 594 C CA . PRO A 1 80 ? 2.318 -29.016 -0.472 1 95.12 80 PRO A CA 1
ATOM 595 C C . PRO A 1 80 ? 3.686 -28.375 -0.715 1 95.12 80 PRO A C 1
ATOM 597 O O . PRO A 1 80 ? 3.781 -27.359 -1.396 1 95.12 80 PRO A O 1
ATOM 600 N N . VAL A 1 81 ? 4.723 -28.969 -0.205 1 92.19 81 VAL A N 1
ATOM 601 C CA . VAL A 1 81 ? 6.07 -28.438 -0.383 1 92.19 81 VAL A CA 1
ATOM 602 C C . VAL A 1 81 ? 6.445 -28.469 -1.863 1 92.19 81 VAL A C 1
ATOM 604 O O . VAL A 1 81 ? 7.023 -27.5 -2.381 1 92.19 81 VAL A O 1
ATOM 607 N N . GLY A 1 82 ? 6.125 -29.531 -2.48 1 93.88 82 GLY A N 1
ATOM 608 C CA . GLY A 1 82 ? 6.363 -29.625 -3.912 1 93.88 82 GLY A CA 1
ATOM 609 C C . GLY A 1 82 ? 5.562 -28.625 -4.723 1 93.88 82 GLY A C 1
ATOM 610 O O . GLY A 1 82 ? 6.066 -28.062 -5.699 1 93.88 82 GLY A O 1
ATOM 611 N N . VAL A 1 83 ? 4.324 -28.391 -4.293 1 96.88 83 VAL A N 1
ATOM 612 C CA . VAL A 1 83 ? 3.469 -27.422 -4.965 1 96.88 83 VAL A CA 1
ATOM 613 C C . VAL A 1 83 ? 4.082 -26.031 -4.852 1 96.88 83 VAL A C 1
ATOM 615 O O . VAL A 1 83 ? 4.16 -25.297 -5.84 1 96.88 83 VAL A O 1
ATOM 618 N N . ARG A 1 84 ? 4.582 -25.75 -3.703 1 94.88 84 ARG A N 1
ATOM 619 C CA . ARG A 1 84 ? 5.133 -24.422 -3.443 1 94.88 84 ARG A CA 1
ATOM 620 C C . ARG A 1 84 ? 6.465 -24.234 -4.164 1 94.88 84 ARG A C 1
ATOM 622 O O . ARG A 1 84 ? 6.902 -23.109 -4.379 1 94.88 84 ARG A O 1
ATOM 629 N N . ARG A 1 85 ? 7.094 -25.234 -4.562 1 93.19 85 ARG A N 1
ATOM 630 C CA . ARG A 1 85 ? 8.281 -25.156 -5.41 1 93.19 85 ARG A CA 1
ATOM 631 C C . ARG A 1 85 ? 7.902 -24.844 -6.852 1 93.19 85 ARG A C 1
ATOM 633 O O . ARG A 1 85 ? 8.586 -24.078 -7.527 1 93.19 85 ARG A O 1
ATOM 640 N N . ALA A 1 86 ? 6.82 -25.453 -7.234 1 96 86 ALA A N 1
ATOM 641 C CA . ALA A 1 86 ? 6.371 -25.297 -8.609 1 96 86 ALA A CA 1
ATOM 642 C C . ALA A 1 86 ? 5.668 -23.969 -8.812 1 96 86 ALA A C 1
ATOM 644 O O . ALA A 1 86 ? 5.625 -23.438 -9.93 1 96 86 ALA A O 1
ATOM 645 N N . ILE A 1 87 ? 5.086 -23.453 -7.75 1 98 87 ILE A N 1
ATOM 646 C CA . ILE A 1 87 ? 4.344 -22.188 -7.809 1 98 87 ILE A CA 1
ATOM 647 C C . ILE A 1 87 ? 4.906 -21.219 -6.785 1 98 87 ILE A C 1
ATOM 649 O O . ILE A 1 87 ? 4.566 -21.266 -5.605 1 98 87 ILE A O 1
ATOM 653 N N . GLY A 1 88 ? 5.711 -20.281 -7.293 1 96.69 88 GLY A N 1
ATOM 654 C CA . GLY A 1 88 ? 6.344 -19.297 -6.426 1 96.69 88 GLY A CA 1
ATOM 655 C C . GLY A 1 88 ? 5.449 -18.125 -6.105 1 96.69 88 GLY A C 1
ATOM 656 O O . GLY A 1 88 ? 4.445 -17.891 -6.781 1 96.69 88 GLY A O 1
ATOM 657 N N . MET A 1 89 ? 5.898 -17.391 -5.098 1 96.62 89 MET A N 1
ATOM 658 C CA . MET A 1 89 ? 5.074 -16.281 -4.645 1 96.62 89 MET A CA 1
ATOM 659 C C . MET A 1 89 ? 5.93 -15.055 -4.332 1 96.62 89 MET A C 1
ATOM 661 O O . MET A 1 89 ? 7.02 -15.18 -3.768 1 96.62 89 MET A O 1
ATOM 665 N N . VAL A 1 90 ? 5.402 -13.883 -4.82 1 96.69 90 VAL A N 1
ATOM 666 C CA . VAL A 1 90 ? 5.961 -12.578 -4.48 1 96.69 90 VAL A CA 1
ATOM 667 C C . VAL A 1 90 ? 4.938 -11.766 -3.695 1 96.69 90 VAL A C 1
ATOM 669 O O . VAL A 1 90 ? 3.803 -11.578 -4.148 1 96.69 90 VAL A O 1
ATOM 672 N N . PHE A 1 91 ? 5.371 -11.234 -2.59 1 93.62 91 PHE A N 1
ATOM 673 C CA . PHE A 1 91 ? 4.461 -10.586 -1.652 1 93.62 91 PHE A CA 1
ATOM 674 C C . PHE A 1 91 ? 4.449 -9.078 -1.861 1 93.62 91 PHE A C 1
ATOM 676 O O . PHE A 1 91 ? 5.32 -8.531 -2.537 1 93.62 91 PHE A O 1
ATOM 683 N N . GLN A 1 92 ? 3.479 -8.484 -1.259 1 88.12 92 GLN A N 1
ATOM 684 C CA . GLN A 1 92 ? 3.273 -7.043 -1.347 1 88.12 92 GLN A CA 1
ATOM 685 C C . GLN A 1 92 ? 4.449 -6.281 -0.741 1 88.12 92 GLN A C 1
ATOM 687 O O . GLN A 1 92 ? 5.031 -5.406 -1.389 1 88.12 92 GLN A O 1
ATOM 692 N N . ARG A 1 93 ? 4.734 -6.547 0.494 1 86.69 93 ARG A N 1
ATOM 693 C CA . ARG A 1 93 ? 5.93 -6.008 1.14 1 86.69 93 ARG A CA 1
ATOM 694 C C . ARG A 1 93 ? 7.152 -6.867 0.836 1 86.69 93 ARG A C 1
ATOM 696 O O . ARG A 1 93 ? 7.137 -8.078 1.06 1 86.69 93 ARG A O 1
ATOM 703 N N . PRO A 1 94 ? 8.188 -6.129 0.297 1 92.56 94 PRO A N 1
ATOM 704 C CA . PRO A 1 94 ? 9.406 -6.922 0.102 1 92.56 94 PRO A CA 1
ATOM 705 C C . PRO A 1 94 ? 9.883 -7.594 1.387 1 92.56 94 PRO A C 1
ATOM 707 O O . PRO A 1 94 ? 9.828 -6.988 2.461 1 92.56 94 PRO A O 1
ATOM 710 N N . ASN A 1 95 ? 10.312 -8.852 1.263 1 92.5 95 ASN A N 1
ATOM 711 C CA . ASN A 1 95 ? 10.688 -9.617 2.445 1 92.5 95 ASN A CA 1
ATOM 712 C C . ASN A 1 95 ? 11.992 -10.383 2.225 1 92.5 95 ASN A C 1
ATOM 714 O O . ASN A 1 95 ? 12.047 -11.594 2.451 1 92.5 95 ASN A O 1
ATOM 718 N N . PRO A 1 96 ? 13.031 -9.711 1.934 1 94.75 96 PRO A N 1
ATOM 719 C CA . PRO A 1 96 ? 14.305 -10.43 1.922 1 94.75 96 PRO A CA 1
ATOM 720 C C . PRO A 1 96 ? 14.711 -10.938 3.305 1 94.75 96 PRO A C 1
ATOM 722 O O . PRO A 1 96 ? 14.125 -10.523 4.312 1 94.75 96 PRO A O 1
ATOM 725 N N . PHE A 1 97 ? 15.547 -11.961 3.334 1 94.81 97 PHE A N 1
ATOM 726 C CA . PHE A 1 97 ? 16.234 -12.266 4.586 1 94.81 97 PHE A CA 1
ATOM 727 C C . PHE A 1 97 ? 17.266 -11.195 4.918 1 94.81 97 PHE A C 1
ATOM 729 O O . PHE A 1 97 ? 18.359 -11.188 4.363 1 94.81 97 PHE A O 1
ATOM 736 N N . PRO A 1 98 ? 16.953 -10.297 5.809 1 90.06 98 PRO A N 1
ATOM 737 C CA . PRO A 1 98 ? 17.656 -9.016 5.887 1 90.06 98 PRO A CA 1
ATOM 738 C C . PRO A 1 98 ? 19.141 -9.172 6.215 1 90.06 98 PRO A C 1
ATOM 740 O O . PRO A 1 98 ? 19.969 -8.422 5.695 1 90.06 98 PRO A O 1
ATOM 743 N N . ALA A 1 99 ? 19.5 -10.086 6.988 1 93.12 99 ALA A N 1
ATOM 744 C CA . ALA A 1 99 ? 20.891 -10.258 7.402 1 93.12 99 ALA A CA 1
ATOM 745 C C . ALA A 1 99 ? 21.641 -11.172 6.434 1 93.12 99 ALA A C 1
ATOM 747 O O . ALA A 1 99 ? 22.875 -11.234 6.465 1 93.12 99 ALA A O 1
ATOM 748 N N . MET A 1 100 ? 20.891 -11.812 5.605 1 95.75 100 MET A N 1
ATOM 749 C CA . MET A 1 100 ? 21.5 -12.695 4.613 1 95.75 100 MET A CA 1
ATOM 750 C C . MET A 1 100 ? 22.016 -11.898 3.424 1 95.75 100 MET A C 1
ATOM 752 O O . MET A 1 100 ? 21.438 -10.875 3.051 1 95.75 100 MET A O 1
ATOM 756 N N . SER A 1 101 ? 23.094 -12.359 2.883 1 97.88 101 SER A N 1
ATOM 757 C CA . SER A 1 101 ? 23.688 -11.68 1.734 1 97.88 101 SER A CA 1
ATOM 758 C C . SER A 1 101 ? 22.75 -11.719 0.53 1 97.88 101 SER A C 1
ATOM 760 O O . SER A 1 101 ? 21.844 -12.562 0.463 1 97.88 101 SER A O 1
ATOM 762 N N . ILE A 1 102 ? 22.984 -10.836 -0.366 1 98.19 102 ILE A N 1
ATOM 763 C CA . ILE A 1 102 ? 22.203 -10.789 -1.603 1 98.19 102 ILE A CA 1
ATOM 764 C C . ILE A 1 102 ? 22.297 -12.133 -2.32 1 98.19 102 ILE A C 1
ATOM 766 O O . ILE A 1 102 ? 21.281 -12.711 -2.707 1 98.19 102 ILE A O 1
ATOM 770 N N . ARG A 1 103 ? 23.484 -12.664 -2.422 1 97.94 103 ARG A N 1
ATOM 771 C CA . ARG A 1 103 ? 23.734 -13.945 -3.076 1 97.94 103 ARG A CA 1
ATOM 772 C C . ARG A 1 103 ? 22.953 -15.07 -2.391 1 97.94 103 ARG A C 1
ATOM 774 O O . ARG A 1 103 ? 22.25 -15.836 -3.049 1 97.94 103 ARG A O 1
ATOM 781 N N . ASN A 1 104 ? 23.031 -15.086 -1.127 1 97.75 104 ASN A N 1
ATOM 782 C CA . ASN A 1 104 ? 22.406 -16.172 -0.374 1 97.75 104 ASN A CA 1
ATOM 783 C C . ASN A 1 104 ? 20.891 -16.047 -0.365 1 97.75 104 ASN A C 1
ATOM 785 O O . ASN A 1 104 ? 20.172 -17.062 -0.304 1 97.75 104 ASN A O 1
ATOM 789 N N . ASN A 1 105 ? 20.422 -14.836 -0.395 1 98.25 105 ASN A N 1
ATOM 790 C CA . ASN A 1 105 ? 18.984 -14.633 -0.537 1 98.25 105 ASN A CA 1
ATOM 791 C C . ASN A 1 105 ? 18.438 -15.336 -1.777 1 98.25 105 ASN A C 1
ATOM 793 O O . ASN A 1 105 ? 17.422 -16.047 -1.706 1 98.25 105 ASN A O 1
ATOM 797 N N . VAL A 1 106 ? 19.188 -15.203 -2.836 1 98.25 106 VAL A N 1
ATOM 798 C CA . VAL A 1 106 ? 18.719 -15.672 -4.137 1 98.25 106 VAL A CA 1
ATOM 799 C C . VAL A 1 106 ? 18.719 -17.203 -4.164 1 98.25 106 VAL A C 1
ATOM 801 O O . VAL A 1 106 ? 17.766 -17.812 -4.641 1 98.25 106 VAL A O 1
ATOM 804 N N . VAL A 1 107 ? 19.734 -17.797 -3.557 1 97.69 107 VAL A N 1
ATOM 805 C CA . VAL A 1 107 ? 19.891 -19.234 -3.764 1 97.69 107 VAL A CA 1
ATOM 806 C C . VAL A 1 107 ? 19.375 -19.984 -2.541 1 97.69 107 VAL A C 1
ATOM 808 O O . VAL A 1 107 ? 19.594 -21.203 -2.416 1 97.69 107 VAL A O 1
ATOM 811 N N . ALA A 1 108 ? 18.703 -19.297 -1.614 1 95.75 108 ALA A N 1
ATOM 812 C CA . ALA A 1 108 ? 18.203 -19.906 -0.381 1 95.75 108 ALA A CA 1
ATOM 813 C C . ALA A 1 108 ? 17.328 -21.125 -0.678 1 95.75 108 ALA A C 1
ATOM 815 O O . ALA A 1 108 ? 17.469 -22.172 -0.041 1 95.75 108 ALA A O 1
ATOM 816 N N . GLY A 1 109 ? 16.484 -21 -1.645 1 93.06 109 GLY A N 1
ATOM 817 C CA . GLY A 1 109 ? 15.586 -22.094 -2.008 1 93.06 109 GLY A CA 1
ATOM 818 C C . GLY A 1 109 ? 16.328 -23.297 -2.553 1 93.06 109 GLY A C 1
ATOM 819 O O . GLY A 1 109 ? 15.961 -24.438 -2.248 1 93.06 109 GLY A O 1
ATOM 820 N N . LEU A 1 110 ? 17.328 -23.062 -3.32 1 95.38 110 LEU A N 1
ATOM 821 C CA . LEU A 1 110 ? 18.125 -24.156 -3.879 1 95.38 110 LEU A CA 1
ATOM 822 C C . LEU A 1 110 ? 18.875 -24.891 -2.779 1 95.38 110 LEU A C 1
ATOM 824 O O . LEU A 1 110 ? 18.922 -26.125 -2.781 1 95.38 110 LEU A O 1
ATOM 828 N N . LYS A 1 111 ? 19.375 -24.125 -1.886 1 94.94 111 LYS A N 1
ATOM 829 C CA . LYS A 1 111 ? 20.094 -24.734 -0.765 1 94.94 111 LYS A CA 1
ATOM 830 C C . LYS A 1 111 ? 19.156 -25.594 0.081 1 94.94 111 LYS A C 1
ATOM 832 O O . LYS A 1 111 ? 19.531 -26.672 0.528 1 94.94 111 LYS A O 1
ATOM 837 N N . LEU A 1 112 ? 17.984 -25.094 0.274 1 91.12 112 LEU A N 1
ATOM 838 C CA . LEU A 1 112 ? 16.984 -25.859 1.018 1 91.12 112 LEU A CA 1
ATOM 839 C C . LEU A 1 112 ? 16.641 -27.156 0.297 1 91.12 112 LEU A C 1
ATOM 841 O O . LEU A 1 112 ? 16.281 -28.141 0.935 1 91.12 112 LEU A O 1
ATOM 845 N N . GLN A 1 113 ? 16.766 -27.188 -1.007 1 91.31 113 GLN A N 1
ATOM 846 C CA . GLN A 1 113 ? 16.484 -28.375 -1.817 1 91.31 113 GLN A CA 1
ATOM 847 C C . GLN A 1 113 ? 17.688 -29.312 -1.853 1 91.31 113 GLN A C 1
ATOM 849 O O . GLN A 1 113 ? 17.641 -30.375 -2.49 1 91.31 113 GLN A O 1
ATOM 854 N N . GLY A 1 114 ? 18.859 -28.859 -1.321 1 93 114 GLY A N 1
ATOM 855 C CA . GLY A 1 114 ? 20 -29.734 -1.202 1 93 114 GLY A CA 1
ATOM 856 C C . GLY A 1 114 ? 21.109 -29.422 -2.195 1 93 114 GLY A C 1
ATOM 857 O O . GLY A 1 114 ? 22.109 -30.125 -2.268 1 93 114 GLY A O 1
ATOM 858 N N . VAL A 1 115 ? 20.938 -28.375 -2.922 1 94.69 115 VAL A N 1
ATOM 859 C CA . VAL A 1 115 ? 21.984 -28 -3.871 1 94.69 115 VAL A CA 1
ATOM 860 C C . VAL A 1 115 ? 23.172 -27.406 -3.121 1 94.69 115 VAL A C 1
ATOM 862 O O . VAL A 1 115 ? 23.016 -26.484 -2.32 1 94.69 115 VAL A O 1
ATOM 865 N N . ARG A 1 116 ? 24.375 -27.984 -3.432 1 94.69 116 ARG A N 1
ATOM 866 C CA . ARG A 1 116 ? 25.562 -27.547 -2.693 1 94.69 116 ARG A CA 1
ATOM 867 C C . ARG A 1 116 ? 26.656 -27.094 -3.645 1 94.69 116 ARG A C 1
ATOM 869 O O . ARG A 1 116 ? 27.594 -26.391 -3.24 1 94.69 116 ARG A O 1
ATOM 876 N N . ASN A 1 117 ? 26.547 -27.422 -4.852 1 96.19 117 ASN A N 1
ATOM 877 C CA . ASN A 1 117 ? 27.578 -27.047 -5.828 1 96.19 117 ASN A CA 1
ATOM 878 C C . ASN A 1 117 ? 27.703 -25.531 -5.941 1 96.19 117 ASN A C 1
ATOM 880 O O . ASN A 1 117 ? 26.766 -24.844 -6.344 1 96.19 117 ASN A O 1
ATOM 884 N N . ARG A 1 118 ? 28.875 -25.078 -5.59 1 94.44 118 ARG A N 1
ATOM 885 C CA . ARG A 1 118 ? 29.125 -23.641 -5.531 1 94.44 118 ARG A CA 1
ATOM 886 C C . ARG A 1 118 ? 28.953 -23 -6.902 1 94.44 118 ARG A C 1
ATOM 888 O O . ARG A 1 118 ? 28.422 -21.891 -7.016 1 94.44 118 ARG A O 1
ATOM 895 N N . LYS A 1 119 ? 29.406 -23.609 -7.93 1 96.94 119 LYS A N 1
ATOM 896 C CA . LYS A 1 119 ? 29.312 -23.078 -9.281 1 96.94 119 LYS A CA 1
ATOM 897 C C . LYS A 1 119 ? 27.859 -22.938 -9.719 1 96.94 119 LYS A C 1
ATOM 899 O O . LYS A 1 119 ? 27.469 -21.922 -10.281 1 96.94 119 LYS A O 1
ATOM 904 N N . VAL A 1 120 ? 27.109 -23.969 -9.484 1 96.75 120 VAL A N 1
ATOM 905 C CA . VAL A 1 120 ? 25.688 -23.953 -9.82 1 96.75 120 VAL A CA 1
ATOM 906 C C . VAL A 1 120 ? 24.984 -22.828 -9.07 1 96.75 120 VAL A C 1
ATOM 908 O O . VAL A 1 120 ? 24.203 -22.078 -9.656 1 96.75 120 VAL A O 1
ATOM 911 N N . LEU A 1 121 ? 25.312 -22.672 -7.824 1 97.5 121 LEU A N 1
ATOM 912 C CA . LEU A 1 121 ? 24.703 -21.641 -7 1 97.5 121 LEU A CA 1
ATOM 913 C C . LEU A 1 121 ? 25.078 -20.25 -7.5 1 97.5 121 LEU A C 1
ATOM 915 O O . LEU A 1 121 ? 24.234 -19.359 -7.617 1 97.5 121 LEU A O 1
ATOM 919 N N . ASP A 1 122 ? 26.312 -20.062 -7.855 1 97.25 122 ASP A N 1
ATOM 920 C CA . ASP A 1 122 ? 26.781 -18.766 -8.344 1 97.25 122 ASP A CA 1
ATOM 921 C C . ASP A 1 122 ? 26.156 -18.422 -9.688 1 97.25 122 ASP A C 1
ATOM 923 O O . ASP A 1 122 ? 25.734 -17.281 -9.906 1 97.25 122 ASP A O 1
ATOM 927 N N . ASP A 1 123 ? 26.141 -19.391 -10.523 1 97.81 123 ASP A N 1
ATOM 928 C CA . ASP A 1 123 ? 25.547 -19.172 -11.844 1 97.81 123 ASP A CA 1
ATOM 929 C C . ASP A 1 123 ? 24.062 -18.844 -11.727 1 97.81 123 ASP A C 1
ATOM 931 O O . ASP A 1 123 ? 23.562 -17.969 -12.438 1 97.81 123 ASP A O 1
ATOM 935 N N . THR A 1 124 ? 23.406 -19.562 -10.867 1 97.56 124 THR A N 1
ATOM 936 C CA . THR A 1 124 ? 21.984 -19.312 -10.664 1 97.56 124 THR A CA 1
ATOM 937 C C . THR A 1 124 ? 21.75 -17.938 -10.062 1 97.56 124 THR A C 1
ATOM 939 O O . THR A 1 124 ? 20.828 -17.234 -10.461 1 97.56 124 THR A O 1
ATOM 942 N N . ALA A 1 125 ? 22.562 -17.594 -9.109 1 97.94 125 ALA A N 1
ATOM 943 C CA . ALA A 1 125 ? 22.453 -16.266 -8.508 1 97.94 125 ALA A CA 1
ATOM 944 C C . ALA A 1 125 ? 22.578 -15.164 -9.562 1 97.94 125 ALA A C 1
ATOM 946 O O . ALA A 1 125 ? 21.734 -14.266 -9.617 1 97.94 125 ALA A O 1
ATOM 947 N N . GLU A 1 126 ? 23.531 -15.32 -10.367 1 98.06 126 GLU A N 1
ATOM 948 C CA . GLU A 1 126 ? 23.734 -14.312 -11.406 1 98.06 126 GLU A CA 1
ATOM 949 C C . GLU A 1 126 ? 22.578 -14.289 -12.398 1 98.06 126 GLU A C 1
ATOM 951 O O . GLU A 1 126 ? 22.047 -13.227 -12.719 1 98.06 126 GLU A O 1
ATOM 956 N N . SER A 1 127 ? 22.219 -15.43 -12.898 1 97.62 127 SER A N 1
ATOM 957 C CA . SER A 1 127 ? 21.156 -15.508 -13.891 1 97.62 127 SER A CA 1
ATOM 958 C C . SER A 1 127 ? 19.844 -14.969 -13.328 1 97.62 127 SER A C 1
ATOM 960 O O . SER A 1 127 ? 19.094 -14.281 -14.031 1 97.62 127 SER A O 1
ATOM 962 N N . SER A 1 128 ? 19.547 -15.273 -12.109 1 97.56 128 SER A N 1
ATOM 963 C CA . SER A 1 128 ? 18.312 -14.828 -11.469 1 97.56 128 SER A CA 1
ATOM 964 C C . SER A 1 128 ? 18.328 -13.32 -11.242 1 97.56 128 SER A C 1
ATOM 966 O O . SER A 1 128 ? 17.312 -12.641 -11.469 1 97.56 128 SER A O 1
ATOM 968 N N . LEU A 1 129 ? 19.469 -12.82 -10.828 1 98.19 129 LEU A N 1
ATOM 969 C CA . LEU A 1 129 ? 19.594 -11.383 -10.625 1 98.19 129 LEU A CA 1
ATOM 970 C C . LEU A 1 129 ? 19.484 -10.633 -11.953 1 98.19 129 LEU A C 1
ATOM 972 O O . LEU A 1 129 ? 18.906 -9.547 -12.016 1 98.19 129 LEU A O 1
ATOM 976 N N . ARG A 1 130 ? 20.031 -11.211 -12.992 1 96.75 130 ARG A N 1
ATOM 977 C CA . ARG A 1 130 ? 19.859 -10.648 -14.328 1 96.75 130 ARG A CA 1
ATOM 978 C C . ARG A 1 130 ? 18.391 -10.727 -14.773 1 96.75 130 ARG A C 1
ATOM 980 O O . ARG A 1 130 ? 17.859 -9.758 -15.32 1 96.75 130 ARG A O 1
ATOM 987 N N . GLY A 1 131 ? 17.781 -11.805 -14.477 1 94.12 131 GLY A N 1
ATOM 988 C CA . GLY A 1 131 ? 16.391 -11.984 -14.812 1 94.12 131 GLY A CA 1
ATOM 989 C C . GLY A 1 131 ? 15.469 -11.016 -14.094 1 94.12 131 GLY A C 1
ATOM 990 O O . GLY A 1 131 ? 14.383 -10.695 -14.586 1 94.12 131 GLY A O 1
ATOM 991 N N . ALA A 1 132 ? 15.922 -10.57 -12.961 1 95.81 132 ALA A N 1
ATOM 992 C CA . ALA A 1 132 ? 15.141 -9.617 -12.18 1 95.81 132 ALA A CA 1
ATOM 993 C C . ALA A 1 132 ? 15.617 -8.188 -12.414 1 95.81 132 ALA A C 1
ATOM 995 O O . ALA A 1 132 ? 15.234 -7.273 -11.688 1 95.81 132 ALA A O 1
ATOM 996 N N . ASN A 1 133 ? 16.547 -8.07 -13.359 1 94.56 133 ASN A N 1
ATOM 997 C CA . ASN A 1 133 ? 17.109 -6.77 -13.711 1 94.56 133 ASN A CA 1
ATOM 998 C C . ASN A 1 133 ? 17.734 -6.094 -12.5 1 94.56 133 ASN A C 1
ATOM 1000 O O . ASN A 1 133 ? 17.516 -4.906 -12.258 1 94.56 133 ASN A O 1
ATOM 1004 N N . LEU A 1 134 ? 18.453 -6.84 -11.719 1 96.62 134 LEU A N 1
ATOM 1005 C CA . LEU A 1 134 ? 19.062 -6.301 -10.508 1 96.62 134 LEU A CA 1
ATOM 1006 C C . LEU A 1 134 ? 20.578 -6.492 -10.531 1 96.62 134 LEU A C 1
ATOM 1008 O O . LEU A 1 134 ? 21.297 -5.859 -9.758 1 96.62 134 LEU A O 1
ATOM 1012 N N . TRP A 1 135 ? 21.156 -7.258 -11.43 1 97.25 135 TRP A N 1
ATOM 1013 C CA . TRP A 1 135 ? 22.562 -7.691 -11.43 1 97.25 135 TRP A CA 1
ATOM 1014 C C . TRP A 1 135 ? 23.5 -6.496 -11.5 1 97.25 135 TRP A C 1
ATOM 1016 O O . TRP A 1 135 ? 24.391 -6.355 -10.672 1 97.25 135 TRP A O 1
ATOM 1026 N N . ASP A 1 136 ? 23.234 -5.598 -12.391 1 95.75 136 ASP A N 1
ATOM 1027 C CA . ASP A 1 136 ? 24.156 -4.488 -12.633 1 95.75 136 ASP A CA 1
ATOM 1028 C C . ASP A 1 136 ? 24.25 -3.576 -11.414 1 95.75 136 ASP A C 1
ATOM 1030 O O . ASP A 1 136 ? 25.281 -2.961 -11.172 1 95.75 136 ASP A O 1
ATOM 1034 N N . GLU A 1 137 ? 23.266 -3.574 -10.664 1 94.25 137 GLU A N 1
ATOM 1035 C CA . GLU A 1 137 ? 23.234 -2.691 -9.5 1 94.25 137 GLU A CA 1
ATOM 1036 C C . GLU A 1 137 ? 23.906 -3.342 -8.297 1 94.25 137 GLU A C 1
ATOM 1038 O O . GLU A 1 137 ? 24.312 -2.65 -7.355 1 94.25 137 GLU A O 1
ATOM 1043 N N . VAL A 1 138 ? 24.031 -4.703 -8.359 1 96.94 138 VAL A N 1
ATOM 1044 C CA . VAL A 1 138 ? 24.438 -5.32 -7.098 1 96.94 138 VAL A CA 1
ATOM 1045 C C . VAL A 1 138 ? 25.625 -6.242 -7.336 1 96.94 138 VAL A C 1
ATOM 1047 O O . VAL A 1 138 ? 26.156 -6.852 -6.395 1 96.94 138 VAL A O 1
ATOM 1050 N N . LYS A 1 139 ? 26.125 -6.391 -8.492 1 97.56 139 LYS A N 1
ATOM 1051 C CA . LYS A 1 139 ? 27.156 -7.363 -8.859 1 97.56 139 LYS A CA 1
ATOM 1052 C C . LYS A 1 139 ? 28.422 -7.168 -8.023 1 97.56 139 LYS A C 1
ATOM 1054 O O . LYS A 1 139 ? 29.141 -8.125 -7.742 1 97.56 139 LYS A O 1
ATOM 1059 N N . ASP A 1 140 ? 28.672 -5.941 -7.52 1 96.56 140 ASP A N 1
ATOM 1060 C CA . ASP A 1 140 ? 29.891 -5.648 -6.773 1 96.56 140 ASP A CA 1
ATOM 1061 C C . ASP A 1 140 ? 29.641 -5.734 -5.27 1 96.56 140 ASP A C 1
ATOM 1063 O O . ASP A 1 140 ? 30.547 -5.434 -4.473 1 96.56 140 ASP A O 1
ATOM 1067 N N . ARG A 1 141 ? 28.469 -6.113 -4.832 1 96.12 141 ARG A N 1
ATOM 1068 C CA . ARG A 1 141 ? 28.156 -6.156 -3.408 1 96.12 141 ARG A CA 1
ATOM 1069 C C . ARG A 1 141 ? 27.281 -7.355 -3.074 1 96.12 141 ARG A C 1
ATOM 1071 O O . ARG A 1 141 ? 26.391 -7.262 -2.236 1 96.12 141 ARG A O 1
ATOM 1078 N N . LEU A 1 142 ? 27.516 -8.453 -3.688 1 97.56 142 LEU A N 1
ATOM 1079 C CA . LEU A 1 142 ? 26.719 -9.656 -3.553 1 97.56 142 LEU A CA 1
ATOM 1080 C C . LEU A 1 142 ? 26.812 -10.227 -2.143 1 97.56 142 LEU A C 1
ATOM 1082 O O . LEU A 1 142 ? 25.938 -10.969 -1.701 1 97.56 142 LEU A O 1
ATOM 1086 N N . ASP A 1 143 ? 27.844 -9.898 -1.479 1 96.94 143 ASP A N 1
ATOM 1087 C CA . ASP A 1 143 ? 28.078 -10.461 -0.155 1 96.94 143 ASP A CA 1
ATOM 1088 C C . ASP A 1 143 ? 27.531 -9.547 0.937 1 96.94 143 ASP A C 1
ATOM 1090 O O . ASP A 1 143 ? 27.562 -9.891 2.121 1 96.94 143 ASP A O 1
ATOM 1094 N N . LYS A 1 144 ? 26.953 -8.469 0.521 1 95.88 144 LYS A N 1
ATOM 1095 C CA . LYS A 1 144 ? 26.328 -7.559 1.467 1 95.88 144 LYS A CA 1
ATOM 1096 C C . LYS A 1 144 ? 24.891 -7.977 1.761 1 95.88 144 LYS A C 1
ATOM 1098 O O . LYS A 1 144 ? 24.266 -8.688 0.964 1 95.88 144 LYS A O 1
ATOM 1103 N N . PRO A 1 145 ? 24.406 -7.523 2.914 1 95.88 145 PRO A N 1
ATOM 1104 C CA . PRO A 1 145 ? 23.047 -7.906 3.309 1 95.88 145 PRO A CA 1
ATOM 1105 C C . PRO A 1 145 ? 21.984 -7.344 2.371 1 95.88 145 PRO A C 1
ATOM 1107 O O . PRO A 1 145 ? 22.094 -6.199 1.923 1 95.88 145 PRO A O 1
ATOM 1110 N N . GLY A 1 146 ? 20.969 -8.109 2.125 1 94.19 146 GLY A N 1
ATOM 1111 C CA . GLY A 1 146 ? 19.859 -7.699 1.277 1 94.19 146 GLY A CA 1
ATOM 1112 C C . GLY A 1 146 ? 19.031 -6.566 1.869 1 94.19 146 GLY A C 1
ATOM 1113 O O . GLY A 1 146 ? 18.422 -5.793 1.137 1 94.19 146 GLY A O 1
ATOM 1114 N N . GLY A 1 147 ? 19.062 -6.473 3.191 1 91.75 147 GLY A N 1
ATOM 1115 C CA . GLY A 1 147 ? 18.312 -5.441 3.879 1 91.75 147 GLY A CA 1
ATOM 1116 C C . GLY A 1 147 ? 18.797 -4.039 3.572 1 91.75 147 GLY A C 1
ATOM 1117 O O . GLY A 1 147 ? 18.094 -3.059 3.822 1 91.75 147 GLY A O 1
ATOM 1118 N N . GLY A 1 148 ? 19.969 -3.908 3.057 1 87.31 148 GLY A N 1
ATOM 1119 C CA . GLY A 1 148 ? 20.562 -2.615 2.75 1 87.31 148 GLY A CA 1
ATOM 1120 C C . GLY A 1 148 ? 20.094 -2.049 1.42 1 87.31 148 GLY A C 1
ATOM 1121 O O . GLY A 1 148 ? 20.422 -0.91 1.079 1 87.31 148 GLY A O 1
ATOM 1122 N N . LEU A 1 149 ? 19.297 -2.785 0.679 1 90.94 149 LEU A N 1
ATOM 1123 C CA . LEU A 1 149 ? 18.797 -2.369 -0.625 1 90.94 149 LEU A CA 1
ATOM 1124 C C . LEU A 1 149 ? 17.578 -1.46 -0.475 1 90.94 149 LEU A C 1
ATOM 1126 O O . LEU A 1 149 ? 16.938 -1.453 0.573 1 90.94 149 LEU A O 1
ATOM 1130 N N . SER A 1 150 ? 17.328 -0.661 -1.521 1 85.62 150 SER A N 1
ATOM 1131 C CA . SER A 1 150 ? 16.094 0.129 -1.546 1 85.62 150 SER A CA 1
ATOM 1132 C C . SER A 1 150 ? 14.867 -0.765 -1.657 1 85.62 150 SER A C 1
ATOM 1134 O O . SER A 1 150 ? 14.977 -1.945 -1.993 1 85.62 150 SER A O 1
ATOM 1136 N N . GLY A 1 151 ? 13.688 -0.25 -1.4 1 87 151 GLY A N 1
ATOM 1137 C CA . GLY A 1 151 ? 12.453 -1.008 -1.487 1 87 151 GLY A CA 1
ATOM 1138 C C . GLY A 1 151 ? 12.258 -1.674 -2.836 1 87 151 GLY A C 1
ATOM 1139 O O . GLY A 1 151 ? 11.93 -2.861 -2.906 1 87 151 GLY A O 1
ATOM 1140 N N . GLY A 1 152 ? 12.445 -0.879 -3.885 1 91.19 152 GLY A N 1
ATOM 1141 C CA . GLY A 1 152 ? 12.336 -1.431 -5.227 1 91.19 152 GLY A CA 1
ATOM 1142 C C . GLY A 1 152 ? 13.367 -2.51 -5.512 1 91.19 152 GLY A C 1
ATOM 1143 O O . GLY A 1 152 ? 13.055 -3.516 -6.152 1 91.19 152 GLY A O 1
ATOM 1144 N N . GLN A 1 153 ? 14.594 -2.312 -4.969 1 93.5 153 GLN A N 1
ATOM 1145 C CA . GLN A 1 153 ? 15.648 -3.305 -5.129 1 93.5 153 GLN A CA 1
ATOM 1146 C C . GLN A 1 153 ? 15.352 -4.57 -4.332 1 93.5 153 GLN A C 1
ATOM 1148 O O . GLN A 1 153 ? 15.586 -5.68 -4.805 1 93.5 153 GLN A O 1
ATOM 1153 N N . GLN A 1 154 ? 14.812 -4.375 -3.182 1 95.44 154 GLN A N 1
ATOM 1154 C CA . GLN A 1 154 ? 14.445 -5.527 -2.361 1 95.44 154 GLN A CA 1
ATOM 1155 C C . GLN A 1 154 ? 13.367 -6.363 -3.035 1 95.44 154 GLN A C 1
ATOM 1157 O O . GLN A 1 154 ? 13.406 -7.594 -2.99 1 95.44 154 GLN A O 1
ATOM 1162 N N . GLN A 1 155 ? 12.438 -5.668 -3.66 1 96.5 155 GLN A N 1
ATOM 1163 C CA . GLN A 1 155 ? 11.383 -6.402 -4.352 1 96.5 155 GLN A CA 1
ATOM 1164 C C . GLN A 1 155 ? 11.945 -7.215 -5.516 1 96.5 155 GLN A C 1
ATOM 1166 O O . GLN A 1 155 ? 11.555 -8.367 -5.727 1 96.5 155 GLN A O 1
ATOM 1171 N N . ARG A 1 156 ? 12.867 -6.633 -6.238 1 97.12 156 ARG A N 1
ATOM 1172 C CA . ARG A 1 156 ? 13.492 -7.355 -7.34 1 97.12 156 ARG A CA 1
ATOM 1173 C C . ARG A 1 156 ? 14.359 -8.5 -6.824 1 97.12 156 ARG A C 1
ATOM 1175 O O . ARG A 1 156 ? 14.461 -9.547 -7.465 1 97.12 156 ARG A O 1
ATOM 1182 N N . LEU A 1 157 ? 14.93 -8.312 -5.648 1 98 157 LEU A N 1
ATOM 1183 C CA . LEU A 1 157 ? 15.664 -9.398 -5 1 98 157 LEU A CA 1
ATOM 1184 C C . LEU A 1 157 ? 14.727 -10.555 -4.668 1 98 157 LEU A C 1
ATOM 1186 O O . LEU A 1 157 ? 15.07 -11.719 -4.895 1 98 157 LEU A O 1
ATOM 1190 N N . CYS A 1 158 ? 13.57 -10.25 -4.184 1 97.81 158 CYS A N 1
ATOM 1191 C CA . CYS A 1 158 ? 12.586 -11.281 -3.857 1 97.81 158 CYS A CA 1
ATOM 1192 C C . CYS A 1 158 ? 12.117 -12 -5.117 1 97.81 158 CYS A C 1
ATOM 1194 O O . CYS A 1 158 ? 11.891 -13.211 -5.098 1 97.81 158 CYS A O 1
ATOM 1196 N N . ILE A 1 159 ? 11.984 -11.242 -6.184 1 97.94 159 ILE A N 1
ATOM 1197 C CA . ILE A 1 159 ? 11.609 -11.852 -7.453 1 97.94 159 ILE A CA 1
ATOM 1198 C C . ILE A 1 159 ? 12.734 -12.773 -7.934 1 97.94 159 ILE A C 1
ATOM 1200 O O . ILE A 1 159 ? 12.477 -13.898 -8.375 1 97.94 159 ILE A O 1
ATOM 1204 N N . ALA A 1 160 ? 13.984 -12.312 -7.793 1 98.12 160 ALA A N 1
ATOM 1205 C CA . ALA A 1 160 ? 15.133 -13.141 -8.156 1 98.12 160 ALA A CA 1
ATOM 1206 C C . ALA A 1 160 ? 15.133 -14.445 -7.371 1 98.12 160 ALA A C 1
ATOM 1208 O O . ALA A 1 160 ? 15.391 -15.516 -7.934 1 98.12 160 ALA A O 1
ATOM 1209 N N . ARG A 1 161 ? 14.859 -14.328 -6.152 1 97.75 161 ARG A N 1
ATOM 1210 C CA . ARG A 1 161 ? 14.789 -15.516 -5.301 1 97.75 161 ARG A CA 1
ATOM 1211 C C . ARG A 1 161 ? 13.695 -16.469 -5.77 1 97.75 161 ARG A C 1
ATOM 1213 O O . ARG A 1 161 ? 13.906 -17.672 -5.828 1 97.75 161 ARG A O 1
ATOM 1220 N N . ALA A 1 162 ? 12.602 -15.914 -6.117 1 96.5 162 ALA A N 1
ATOM 1221 C CA . ALA A 1 162 ? 11.469 -16.734 -6.551 1 96.5 162 ALA A CA 1
ATOM 1222 C C . ALA A 1 162 ? 11.781 -17.453 -7.855 1 96.5 162 ALA A C 1
ATOM 1224 O O . ALA A 1 162 ? 11.414 -18.625 -8.023 1 96.5 162 ALA A O 1
ATOM 1225 N N . ILE A 1 163 ? 12.508 -16.812 -8.789 1 96.12 163 ILE A N 1
ATOM 1226 C CA . ILE A 1 163 ? 12.688 -17.438 -10.094 1 96.12 163 ILE A CA 1
ATOM 1227 C C . ILE A 1 163 ? 13.914 -18.344 -10.07 1 96.12 163 ILE A C 1
ATOM 1229 O O . ILE A 1 163 ? 14.133 -19.141 -10.992 1 96.12 163 ILE A O 1
ATOM 1233 N N . ALA A 1 164 ? 14.703 -18.219 -9 1 96.44 164 ALA A N 1
ATOM 1234 C CA . ALA A 1 164 ? 15.906 -19.047 -8.875 1 96.44 164 ALA A CA 1
ATOM 1235 C C . ALA A 1 164 ? 15.57 -20.531 -8.859 1 96.44 164 ALA A C 1
ATOM 1237 O O . ALA A 1 164 ? 16.328 -21.344 -9.383 1 96.44 164 ALA A O 1
ATOM 1238 N N . VAL A 1 165 ? 14.484 -20.891 -8.32 1 94.19 165 VAL A N 1
ATOM 1239 C CA . VAL A 1 165 ? 14.117 -22.297 -8.234 1 94.19 165 VAL A CA 1
ATOM 1240 C C . VAL A 1 165 ? 13.359 -22.703 -9.492 1 94.19 165 VAL A C 1
ATOM 1242 O O . VAL A 1 165 ? 12.859 -23.844 -9.586 1 94.19 165 VAL A O 1
ATOM 1245 N N . GLN A 1 166 ? 13.188 -21.75 -10.398 1 94 166 GLN A N 1
ATOM 1246 C CA . GLN A 1 166 ? 12.609 -21.984 -11.711 1 94 166 GLN A CA 1
ATOM 1247 C C . GLN A 1 166 ? 11.195 -22.547 -11.594 1 94 166 GLN A C 1
ATOM 1249 O O . GLN A 1 166 ? 10.906 -23.625 -12.148 1 94 166 GLN A O 1
ATOM 1254 N N . PRO A 1 167 ? 10.281 -21.828 -10.992 1 96.75 167 PRO A N 1
ATOM 1255 C CA . PRO A 1 167 ? 8.898 -22.281 -10.875 1 96.75 167 PRO A CA 1
ATOM 1256 C C . PRO A 1 167 ? 8.164 -22.312 -12.211 1 96.75 167 PRO A C 1
ATOM 1258 O O . PRO A 1 167 ? 8.672 -21.781 -13.203 1 96.75 167 PRO A O 1
ATOM 1261 N N . ASP A 1 168 ? 6.988 -23 -12.203 1 97.38 168 ASP A N 1
ATOM 1262 C CA . ASP A 1 168 ? 6.121 -23 -13.383 1 97.38 168 ASP A CA 1
ATOM 1263 C C . ASP A 1 168 ? 5.223 -21.766 -13.398 1 97.38 168 ASP A C 1
ATOM 1265 O O . ASP A 1 168 ? 4.836 -21.297 -14.469 1 97.38 168 ASP A O 1
ATOM 1269 N N . VAL A 1 169 ? 4.898 -21.344 -12.234 1 98.44 169 VAL A N 1
ATOM 1270 C CA . VAL A 1 169 ? 3.973 -20.234 -12.055 1 98.44 169 VAL A CA 1
ATOM 1271 C C . VAL A 1 169 ? 4.527 -19.266 -11.008 1 98.44 169 VAL A C 1
ATOM 1273 O O . VAL A 1 169 ? 5.137 -19.703 -10.023 1 98.44 169 VAL A O 1
ATOM 1276 N N . LEU A 1 170 ? 4.324 -17.969 -11.258 1 98.25 170 LEU A N 1
ATOM 1277 C CA . LEU A 1 170 ? 4.672 -16.938 -10.297 1 98.25 170 LEU A CA 1
ATOM 1278 C C . LEU A 1 170 ? 3.43 -16.172 -9.852 1 98.25 170 LEU A C 1
ATOM 1280 O O . LEU A 1 170 ? 2.717 -15.602 -10.68 1 98.25 170 LEU A O 1
ATOM 1284 N N . LEU A 1 171 ? 3.141 -16.219 -8.562 1 98.69 171 LEU A N 1
ATOM 1285 C CA . LEU A 1 171 ? 2.053 -15.461 -7.965 1 98.69 171 LEU A CA 1
ATOM 1286 C C . LEU A 1 171 ? 2.57 -14.156 -7.367 1 98.69 171 LEU A C 1
ATOM 1288 O O . LEU A 1 171 ? 3.59 -14.148 -6.676 1 98.69 171 LEU A O 1
ATOM 1292 N N . MET A 1 172 ? 1.862 -13.055 -7.668 1 98.38 172 MET A N 1
ATOM 1293 C CA . MET A 1 172 ? 2.258 -11.758 -7.133 1 98.38 172 MET A CA 1
ATOM 1294 C C . MET A 1 172 ? 1.09 -11.078 -6.422 1 98.38 172 MET A C 1
ATOM 1296 O O . MET A 1 172 ? 0.063 -10.797 -7.039 1 98.38 172 MET A O 1
ATOM 1300 N N . ASP A 1 173 ? 1.267 -10.852 -5.199 1 96.88 173 ASP A N 1
ATOM 1301 C CA . ASP A 1 173 ? 0.246 -10.195 -4.395 1 96.88 173 ASP A CA 1
ATOM 1302 C C . ASP A 1 173 ? 0.58 -8.719 -4.188 1 96.88 173 ASP A C 1
ATOM 1304 O O . ASP A 1 173 ? 1.278 -8.359 -3.238 1 96.88 173 ASP A O 1
ATOM 1308 N N . GLU A 1 174 ? 0.068 -7.891 -5.086 1 94 174 GLU A N 1
ATOM 1309 C CA . GLU A 1 174 ? 0.27 -6.445 -5.066 1 94 174 GLU A CA 1
ATOM 1310 C C . GLU A 1 174 ? 1.754 -6.094 -5.008 1 94 174 GLU A C 1
ATOM 1312 O O . GLU A 1 174 ? 2.182 -5.328 -4.145 1 94 174 GLU A O 1
ATOM 1317 N N . PRO A 1 175 ? 2.498 -6.453 -6.008 1 95.75 175 PRO A N 1
ATOM 1318 C CA . PRO A 1 175 ? 3.959 -6.383 -5.938 1 95.75 175 PRO A CA 1
ATOM 1319 C C . PRO A 1 175 ? 4.48 -4.945 -5.973 1 95.75 175 PRO A C 1
ATOM 1321 O O . PRO A 1 175 ? 5.645 -4.703 -5.648 1 95.75 175 PRO A O 1
ATOM 1324 N N . CYS A 1 176 ? 3.617 -3.936 -6.328 1 92.38 176 CYS A N 1
ATOM 1325 C CA . CYS A 1 176 ? 4.121 -2.58 -6.52 1 92.38 176 CYS A CA 1
ATOM 1326 C C . CYS A 1 176 ? 3.412 -1.598 -5.598 1 92.38 176 CYS A C 1
ATOM 1328 O O . CYS A 1 176 ? 3.588 -0.384 -5.719 1 92.38 176 CYS A O 1
ATOM 1330 N N . SER A 1 177 ? 2.654 -2.074 -4.695 1 86 177 SER A N 1
ATOM 1331 C CA . SER A 1 177 ? 1.776 -1.199 -3.928 1 86 177 SER A CA 1
ATOM 133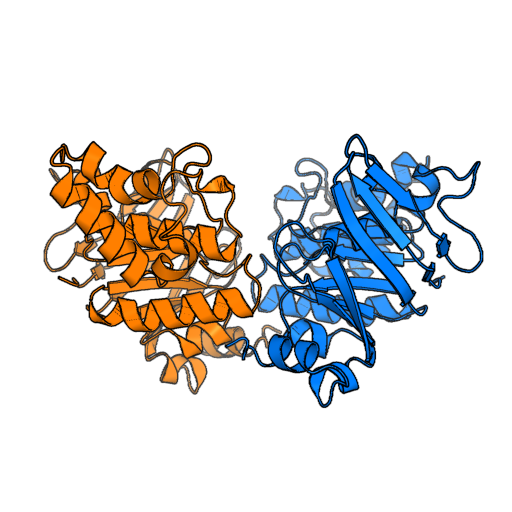2 C C . SER A 1 177 ? 2.578 -0.233 -3.062 1 86 177 SER A C 1
ATOM 1334 O O . SER A 1 177 ? 2.146 0.896 -2.818 1 86 177 SER A O 1
ATOM 1336 N N . SER A 1 178 ? 3.723 -0.583 -2.617 1 81.25 178 SER A N 1
ATOM 1337 C CA . SER A 1 178 ? 4.516 0.233 -1.702 1 81.25 178 SER A CA 1
ATOM 1338 C C . SER A 1 178 ? 5.703 0.867 -2.416 1 81.25 178 SER A C 1
ATOM 1340 O O . SER A 1 178 ? 6.621 1.377 -1.771 1 81.25 178 SER A O 1
ATOM 1342 N N . LEU A 1 179 ? 5.629 0.807 -3.727 1 87.81 179 LEU A N 1
ATOM 1343 C CA . LEU A 1 179 ? 6.793 1.249 -4.488 1 87.81 179 LEU A CA 1
ATOM 1344 C C . LEU A 1 179 ? 6.531 2.602 -5.145 1 87.81 179 LEU A C 1
ATOM 1346 O O . LEU A 1 179 ? 5.383 2.947 -5.426 1 87.81 179 LEU A O 1
ATOM 1350 N N . ASP A 1 180 ? 7.586 3.379 -5.359 1 86.25 180 ASP A N 1
ATOM 1351 C CA . ASP A 1 180 ? 7.5 4.625 -6.117 1 86.25 180 ASP A CA 1
ATOM 1352 C C . ASP A 1 180 ? 7.301 4.352 -7.605 1 86.25 180 ASP A C 1
ATOM 1354 O O . ASP A 1 180 ? 7.473 3.219 -8.062 1 86.25 180 ASP A O 1
ATOM 1358 N N . PRO A 1 181 ? 7.027 5.363 -8.359 1 85.12 181 PRO A N 1
ATOM 1359 C CA . PRO A 1 181 ? 6.691 5.176 -9.773 1 85.12 181 PRO A CA 1
ATOM 1360 C C . PRO A 1 181 ? 7.836 4.559 -10.57 1 85.12 181 PRO A C 1
ATOM 1362 O O . PRO A 1 181 ? 7.602 3.723 -11.453 1 85.12 181 PRO A O 1
ATOM 1365 N N . ILE A 1 182 ? 8.984 4.938 -10.219 1 84.88 182 ILE A N 1
ATOM 1366 C CA . ILE A 1 182 ? 10.133 4.438 -10.961 1 84.88 182 ILE A CA 1
ATOM 1367 C C . ILE A 1 182 ? 10.305 2.941 -10.703 1 84.88 182 ILE A C 1
ATOM 1369 O O . ILE A 1 182 ? 10.445 2.154 -11.641 1 84.88 182 ILE A O 1
ATOM 1373 N N . SER A 1 183 ? 10.266 2.594 -9.523 1 89.19 183 SER A N 1
ATOM 1374 C CA . SER A 1 183 ? 10.367 1.186 -9.156 1 89.19 183 SER A CA 1
ATOM 1375 C C . SER A 1 183 ? 9.203 0.383 -9.711 1 89.19 183 SER A C 1
ATOM 1377 O O . SER A 1 183 ? 9.375 -0.758 -10.148 1 89.19 183 SER A O 1
ATOM 1379 N N . THR A 1 184 ? 8.094 0.973 -9.672 1 90.88 184 THR A N 1
ATOM 1380 C CA . THR A 1 184 ? 6.902 0.317 -10.195 1 90.88 184 THR A CA 1
ATOM 1381 C C . THR A 1 184 ? 7.07 -0 -11.68 1 90.88 184 THR A C 1
ATOM 1383 O O . THR A 1 184 ? 6.801 -1.123 -12.109 1 90.88 184 THR A O 1
ATOM 1386 N N . MET A 1 185 ? 7.5 0.921 -12.367 1 90.19 185 MET A N 1
ATOM 1387 C CA . MET A 1 185 ? 7.711 0.716 -13.797 1 90.19 185 MET A CA 1
ATOM 1388 C C . MET A 1 185 ? 8.727 -0.395 -14.039 1 90.19 185 MET A C 1
ATOM 1390 O O . MET A 1 185 ? 8.555 -1.211 -14.945 1 90.19 185 MET A O 1
ATOM 1394 N N . ALA A 1 186 ? 9.758 -0.349 -13.242 1 91.06 186 ALA A N 1
ATOM 1395 C CA . ALA A 1 186 ? 10.781 -1.384 -13.367 1 91.06 186 ALA A CA 1
ATOM 1396 C C . ALA A 1 186 ? 10.188 -2.771 -13.141 1 91.06 186 ALA A C 1
ATOM 1398 O O . ALA A 1 186 ? 10.492 -3.713 -13.875 1 91.06 186 ALA A O 1
ATOM 1399 N N . ILE A 1 187 ? 9.352 -2.916 -12.211 1 95.06 187 ILE A N 1
ATOM 1400 C CA . ILE A 1 187 ? 8.727 -4.195 -11.891 1 95.06 187 ILE A CA 1
ATOM 1401 C C . ILE A 1 187 ? 7.742 -4.578 -12.992 1 95.06 187 ILE A C 1
ATOM 1403 O O . ILE A 1 187 ? 7.66 -5.75 -13.375 1 95.06 187 ILE A O 1
ATOM 1407 N N . GLU A 1 188 ? 6.992 -3.635 -13.492 1 95.81 188 GLU A N 1
ATOM 1408 C CA . GLU A 1 188 ? 6.055 -3.916 -14.578 1 95.81 188 GLU A CA 1
ATOM 1409 C C . GLU A 1 188 ? 6.785 -4.402 -15.82 1 95.81 188 GLU A C 1
ATOM 1411 O O . GLU A 1 188 ? 6.359 -5.367 -16.469 1 95.81 188 GLU A O 1
ATOM 1416 N N . ASP A 1 189 ? 7.895 -3.748 -16.109 1 95.38 189 ASP A N 1
ATOM 1417 C CA . ASP A 1 189 ? 8.727 -4.191 -17.219 1 95.38 189 ASP A CA 1
ATOM 1418 C C . ASP A 1 189 ? 9.234 -5.609 -17 1 95.38 189 ASP A C 1
ATOM 1420 O O . ASP A 1 189 ? 9.25 -6.426 -17.922 1 95.38 189 ASP A O 1
ATOM 1424 N N . LEU A 1 190 ? 9.617 -5.773 -15.82 1 95.81 190 LEU A N 1
ATOM 1425 C CA . LEU A 1 190 ? 10.117 -7.094 -15.453 1 95.81 190 LEU A CA 1
ATOM 1426 C C . LEU A 1 190 ? 9.031 -8.156 -15.633 1 95.81 190 LEU A C 1
ATOM 1428 O O . LEU A 1 190 ? 9.297 -9.242 -16.156 1 95.81 190 LEU A O 1
ATOM 1432 N N . ILE A 1 191 ? 7.844 -7.883 -15.242 1 97.88 191 ILE A N 1
ATOM 1433 C CA . ILE A 1 191 ? 6.723 -8.805 -15.391 1 97.88 191 ILE A CA 1
ATOM 1434 C C . ILE A 1 191 ? 6.523 -9.141 -16.875 1 97.88 191 ILE A C 1
ATOM 1436 O O . ILE A 1 191 ? 6.312 -10.297 -17.234 1 97.88 191 ILE A O 1
ATOM 1440 N N . SER A 1 192 ? 6.652 -8.188 -17.719 1 96.88 192 SER A N 1
ATOM 1441 C CA . SER A 1 192 ? 6.512 -8.375 -19.156 1 96.88 192 SER A CA 1
ATOM 1442 C C . SER A 1 192 ? 7.578 -9.32 -19.703 1 96.88 192 SER A C 1
ATOM 1444 O O . SER A 1 192 ? 7.312 -10.109 -20.609 1 96.88 192 SER A O 1
ATOM 1446 N N . GLU A 1 193 ? 8.688 -9.211 -19.125 1 96.62 193 GLU A N 1
ATOM 1447 C CA . GLU A 1 193 ? 9.773 -10.102 -19.547 1 96.62 193 GLU A CA 1
ATOM 1448 C C . GLU A 1 193 ? 9.562 -11.516 -19 1 96.62 193 GLU A C 1
ATOM 1450 O O . GLU A 1 193 ? 9.711 -12.492 -19.734 1 96.62 193 GLU A O 1
ATOM 1455 N N . LEU A 1 194 ? 9.172 -11.594 -17.797 1 97.31 194 LEU A N 1
ATOM 1456 C CA . LEU A 1 194 ? 9.07 -12.867 -17.094 1 97.31 194 LEU A CA 1
ATOM 1457 C C . LEU A 1 194 ? 7.922 -13.703 -17.656 1 97.31 194 LEU A C 1
ATOM 1459 O O . LEU A 1 194 ? 7.98 -14.938 -17.641 1 97.31 194 LEU A O 1
ATOM 1463 N N . LYS A 1 195 ? 6.918 -13.031 -18.219 1 97.19 195 LYS A N 1
ATOM 1464 C CA . LYS A 1 195 ? 5.754 -13.773 -18.703 1 97.19 195 LYS A CA 1
ATOM 1465 C C . LYS A 1 195 ? 6.109 -14.648 -19.891 1 97.19 195 LYS A C 1
ATOM 1467 O O . LYS A 1 195 ? 5.359 -15.562 -20.25 1 97.19 195 LYS A O 1
ATOM 1472 N N . GLN A 1 196 ? 7.262 -14.383 -20.5 1 96.25 196 GLN A N 1
ATOM 1473 C CA . GLN A 1 196 ? 7.719 -15.195 -21.625 1 96.25 196 GLN A CA 1
ATOM 1474 C C . GLN A 1 196 ? 8.141 -16.594 -21.156 1 96.25 196 GLN A C 1
ATOM 1476 O O . GLN A 1 196 ? 8.156 -17.531 -21.953 1 96.25 196 GLN A O 1
ATOM 1481 N N . GLN A 1 197 ? 8.43 -16.688 -19.906 1 95.81 197 GLN A N 1
ATOM 1482 C CA . GLN A 1 197 ? 8.961 -17.953 -19.391 1 95.81 197 GLN A CA 1
ATOM 1483 C C . GLN A 1 197 ? 8.047 -18.531 -18.312 1 95.81 197 GLN A C 1
ATOM 1485 O O . GLN A 1 197 ? 8.031 -19.734 -18.094 1 95.81 197 GLN A O 1
ATOM 1490 N N . TYR A 1 198 ? 7.297 -17.688 -17.688 1 97.5 198 TYR A N 1
ATOM 1491 C CA . TYR A 1 198 ? 6.5 -18.125 -16.547 1 97.5 198 TYR A CA 1
ATOM 1492 C C . TYR A 1 198 ? 5.031 -17.766 -16.734 1 97.5 198 TYR A C 1
ATOM 1494 O O . TYR A 1 198 ? 4.703 -16.828 -17.469 1 97.5 198 TYR A O 1
ATOM 1502 N N . THR A 1 199 ? 4.152 -18.609 -16.125 1 98.62 199 THR A N 1
ATOM 1503 C CA . THR A 1 199 ? 2.766 -18.203 -15.906 1 98.62 199 THR A CA 1
ATOM 1504 C C . THR A 1 199 ? 2.652 -17.281 -14.695 1 98.62 199 THR A C 1
ATOM 1506 O O . THR A 1 199 ? 3.195 -17.578 -13.633 1 98.62 199 THR A O 1
ATOM 1509 N N . ILE A 1 200 ? 1.982 -16.109 -14.883 1 98.62 200 ILE A N 1
ATOM 1510 C CA . ILE A 1 200 ? 1.972 -15.141 -13.805 1 98.62 200 ILE A CA 1
ATOM 1511 C C . ILE A 1 200 ? 0.531 -14.812 -13.414 1 98.62 200 ILE A C 1
ATOM 1513 O O . ILE A 1 200 ? -0.324 -14.625 -14.281 1 98.62 200 ILE A O 1
ATOM 1517 N N . VAL A 1 201 ? 0.228 -14.82 -12.156 1 98.81 201 VAL A N 1
ATOM 1518 C CA . VAL A 1 201 ? -1.012 -14.297 -11.594 1 98.81 201 VAL A CA 1
ATOM 1519 C C . VAL A 1 201 ? -0.703 -13.117 -10.672 1 98.81 201 VAL A C 1
ATOM 1521 O O . VAL A 1 201 ? 0.114 -13.242 -9.75 1 98.81 201 VAL A O 1
ATOM 1524 N N . ILE A 1 202 ? -1.364 -11.977 -10.938 1 98.62 202 ILE A N 1
ATOM 1525 C CA . ILE A 1 202 ? -1.062 -10.781 -10.156 1 98.62 202 ILE A CA 1
ATOM 1526 C C . ILE A 1 202 ? -2.348 -10.219 -9.555 1 98.62 202 ILE A C 1
ATOM 1528 O O . ILE A 1 202 ? -3.361 -10.094 -10.25 1 98.62 202 ILE A O 1
ATOM 1532 N N . VAL A 1 203 ? -2.316 -10.008 -8.289 1 97.81 203 VAL A N 1
ATOM 1533 C CA . VAL A 1 203 ? -3.365 -9.234 -7.625 1 97.81 203 VAL A CA 1
ATOM 1534 C C . VAL A 1 203 ? -2.949 -7.766 -7.539 1 97.81 203 VAL A C 1
ATOM 1536 O O . VAL A 1 203 ? -1.831 -7.453 -7.121 1 97.81 203 VAL A O 1
ATOM 1539 N N . THR A 1 204 ? -3.84 -6.852 -7.992 1 94.56 204 THR A N 1
ATOM 1540 C CA . THR A 1 204 ? -3.516 -5.434 -7.887 1 94.56 204 THR A CA 1
ATOM 1541 C C . THR A 1 204 ? -4.785 -4.598 -7.754 1 94.56 204 THR A C 1
ATOM 1543 O O . THR A 1 204 ? -5.832 -4.961 -8.289 1 94.56 204 THR A O 1
ATOM 1546 N N . HIS A 1 205 ? -4.637 -3.508 -7.102 1 89.06 205 HIS A N 1
ATOM 1547 C CA . HIS A 1 205 ? -5.699 -2.516 -7.008 1 89.06 205 HIS A CA 1
ATOM 1548 C C . HIS A 1 205 ? -5.438 -1.334 -7.934 1 89.06 205 HIS A C 1
ATOM 1550 O O . HIS A 1 205 ? -6.223 -0.384 -7.973 1 89.06 205 HIS A O 1
ATOM 1556 N N . ASN A 1 206 ? -4.414 -1.384 -8.617 1 88.19 206 ASN A N 1
ATOM 1557 C CA . ASN A 1 206 ? -4.086 -0.37 -9.617 1 88.19 206 ASN A CA 1
ATOM 1558 C C . ASN A 1 206 ? -4.566 -0.775 -11.008 1 88.19 206 ASN A C 1
ATOM 1560 O O . ASN A 1 206 ? -3.922 -1.578 -11.68 1 88.19 206 ASN A O 1
ATOM 1564 N N . MET A 1 207 ? -5.637 -0.027 -11.414 1 89.88 207 MET A N 1
ATOM 1565 C CA . MET A 1 207 ? -6.289 -0.432 -12.656 1 89.88 207 MET A CA 1
ATOM 1566 C C . MET A 1 207 ? -5.398 -0.136 -13.852 1 89.88 207 MET A C 1
ATOM 1568 O O . MET A 1 207 ? -5.426 -0.865 -14.852 1 89.88 207 MET A O 1
ATOM 1572 N N . GLN A 1 208 ? -4.625 0.862 -13.773 1 88.88 208 GLN A N 1
ATOM 1573 C CA . GLN A 1 208 ? -3.725 1.169 -14.883 1 88.88 208 GLN A CA 1
ATOM 1574 C C . GLN A 1 208 ? -2.629 0.115 -15.008 1 88.88 208 GLN A C 1
ATOM 1576 O O . GLN A 1 208 ? -2.26 -0.275 -16.125 1 88.88 208 GLN A O 1
ATOM 1581 N N . GLN A 1 209 ? -2.158 -0.287 -13.898 1 92 209 GLN A N 1
ATOM 1582 C CA . GLN A 1 209 ? -1.181 -1.371 -13.898 1 92 209 GLN A CA 1
ATOM 1583 C C . GLN A 1 209 ? -1.776 -2.646 -14.484 1 92 209 GLN A C 1
ATOM 1585 O O . GLN A 1 209 ? -1.162 -3.289 -15.344 1 92 209 GLN A O 1
ATOM 1590 N N . ALA A 1 210 ? -2.967 -3.01 -14.008 1 95.5 210 ALA A N 1
ATOM 1591 C CA . ALA A 1 210 ? -3.639 -4.195 -14.531 1 95.5 210 ALA A CA 1
ATOM 1592 C C . ALA A 1 210 ? -3.781 -4.117 -16.047 1 95.5 210 ALA A C 1
ATOM 1594 O O . ALA A 1 210 ? -3.496 -5.086 -16.7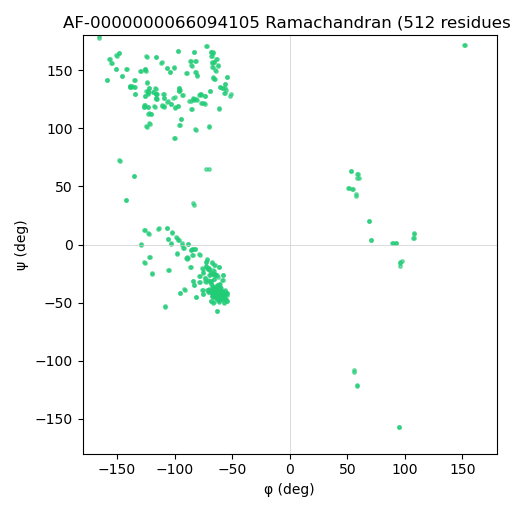5 1 95.5 210 ALA A O 1
ATOM 1595 N N . ALA A 1 211 ? -4.113 -2.967 -16.5 1 95.31 211 ALA A N 1
ATOM 1596 C CA . ALA A 1 211 ? -4.34 -2.764 -17.938 1 95.31 211 ALA A CA 1
ATOM 1597 C C . ALA A 1 211 ? -3.037 -2.889 -18.719 1 95.31 211 ALA A C 1
ATOM 1599 O O . ALA A 1 211 ? -3.029 -3.383 -19.844 1 95.31 211 ALA A O 1
ATOM 1600 N N . ARG A 1 212 ? -1.979 -2.484 -18.125 1 94.19 212 ARG A N 1
ATOM 1601 C CA . ARG A 1 212 ? -0.701 -2.434 -18.828 1 94.19 212 ARG A CA 1
ATOM 1602 C C . ARG A 1 212 ? -0.018 -3.797 -18.828 1 94.19 212 ARG A C 1
ATOM 1604 O O . ARG A 1 212 ? 0.588 -4.199 -19.812 1 94.19 212 ARG A O 1
ATOM 1611 N N . VAL A 1 213 ? -0.17 -4.539 -17.781 1 97.12 213 VAL A N 1
ATOM 1612 C CA . VAL A 1 213 ? 0.761 -5.648 -17.609 1 97.12 213 VAL A CA 1
ATOM 1613 C C . VAL A 1 213 ? 0.056 -6.965 -17.938 1 97.12 213 VAL A C 1
ATOM 1615 O O . VAL A 1 213 ? 0.709 -7.98 -18.203 1 97.12 213 VAL A O 1
ATOM 1618 N N . SER A 1 214 ? -1.265 -7.031 -17.875 1 98.56 214 SER A N 1
ATOM 1619 C CA . SER A 1 214 ? -1.937 -8.328 -17.906 1 98.56 214 SER A CA 1
ATOM 1620 C C . SER A 1 214 ? -2.488 -8.633 -19.281 1 98.56 214 SER A C 1
ATOM 1622 O O . SER A 1 214 ? -2.785 -7.719 -20.062 1 98.56 214 SER A O 1
ATOM 1624 N N . ASP A 1 215 ? -2.582 -9.914 -19.578 1 98.56 215 ASP A N 1
ATOM 1625 C CA . ASP A 1 215 ? -3.219 -10.414 -20.781 1 98.56 215 ASP A CA 1
ATOM 1626 C C . ASP A 1 215 ? -4.699 -10.703 -20.547 1 98.56 215 ASP A C 1
ATOM 1628 O O . ASP A 1 215 ? -5.531 -10.453 -21.422 1 98.56 215 ASP A O 1
ATOM 1632 N N . GLN A 1 216 ? -4.98 -11.219 -19.422 1 98.5 216 GLN A N 1
ATOM 1633 C CA . GLN A 1 216 ? -6.336 -11.484 -18.953 1 98.5 216 GLN A CA 1
ATOM 1634 C C . GLN A 1 216 ? -6.582 -10.828 -17.594 1 98.5 216 GLN A C 1
ATOM 1636 O O . GLN A 1 216 ? -5.648 -10.641 -16.812 1 98.5 216 GLN A O 1
ATOM 1641 N N . THR A 1 217 ? -7.832 -10.508 -17.391 1 98.5 217 THR A N 1
ATOM 1642 C CA . THR A 1 217 ? -8.211 -9.906 -16.125 1 98.5 217 THR A CA 1
ATOM 1643 C C . THR A 1 217 ? -9.477 -10.562 -15.57 1 98.5 217 THR A C 1
ATOM 1645 O O . THR A 1 217 ? -10.445 -10.773 -16.312 1 98.5 217 THR A O 1
ATOM 1648 N N . ALA A 1 218 ? -9.406 -10.945 -14.367 1 98.75 218 ALA A N 1
ATOM 1649 C CA . ALA A 1 218 ? -10.547 -11.492 -13.633 1 98.75 218 ALA A CA 1
ATOM 1650 C C . ALA A 1 218 ? -11.031 -10.5 -12.57 1 98.75 218 ALA A C 1
ATOM 1652 O O . ALA A 1 218 ? -10.258 -10.055 -11.727 1 98.75 218 ALA A O 1
ATOM 1653 N N . PHE A 1 219 ? -12.32 -10.25 -12.688 1 98.31 219 PHE A N 1
ATOM 1654 C CA . PHE A 1 219 ? -12.93 -9.336 -11.727 1 98.31 219 PHE A CA 1
ATOM 1655 C C . PHE A 1 219 ? -13.719 -10.094 -10.672 1 98.31 219 PHE A C 1
ATOM 1657 O O . PHE A 1 219 ? -14.648 -10.836 -10.992 1 98.31 219 PHE A O 1
ATOM 1664 N N . PHE A 1 220 ? -13.281 -9.867 -9.414 1 97.75 220 PHE A N 1
ATOM 1665 C CA . PHE A 1 220 ? -13.953 -10.438 -8.25 1 97.75 220 PHE A CA 1
ATOM 1666 C C . PHE A 1 220 ? -14.781 -9.375 -7.535 1 97.75 220 PHE A C 1
ATOM 1668 O O . PHE A 1 220 ? -14.406 -8.203 -7.512 1 97.75 220 PHE A O 1
ATOM 1675 N N . ASN A 1 221 ? -15.867 -9.898 -6.965 1 95.5 221 ASN A N 1
ATOM 1676 C CA . ASN A 1 221 ? -16.734 -8.992 -6.211 1 95.5 221 ASN A CA 1
ATOM 1677 C C . ASN A 1 221 ? -17.453 -9.719 -5.074 1 95.5 221 ASN A C 1
ATOM 1679 O O . ASN A 1 221 ? -17.391 -10.945 -4.98 1 95.5 221 ASN A O 1
ATOM 1683 N N . LEU A 1 222 ? -17.922 -8.977 -4.18 1 91.81 222 LEU A N 1
ATOM 1684 C CA . LEU A 1 222 ? -18.766 -9.508 -3.107 1 91.81 222 LEU A CA 1
ATOM 1685 C C . LEU A 1 222 ? -20.109 -8.789 -3.057 1 91.81 222 LEU A C 1
ATOM 1687 O O . LEU A 1 222 ? -20.172 -7.578 -3.275 1 91.81 222 LEU A O 1
ATOM 1691 N N . GLU A 1 223 ? -21.125 -9.516 -2.836 1 86.75 223 GLU A N 1
ATOM 1692 C CA . GLU A 1 223 ? -22.469 -8.953 -2.748 1 86.75 223 GLU A CA 1
ATOM 1693 C C . GLU A 1 223 ? -22.609 -8.062 -1.518 1 86.75 223 GLU A C 1
ATOM 1695 O O . GLU A 1 223 ? -23.25 -7.008 -1.582 1 86.75 223 GLU A O 1
ATOM 1700 N N . ALA A 1 224 ? -22.125 -8.508 -0.448 1 81.81 224 ALA A N 1
ATOM 1701 C CA . ALA A 1 224 ? -22.156 -7.793 0.825 1 81.81 224 ALA A CA 1
ATOM 1702 C C . ALA A 1 224 ? -21.047 -8.266 1.754 1 81.81 224 ALA A C 1
ATOM 1704 O O . ALA A 1 224 ? -20.469 -9.344 1.552 1 81.81 224 ALA A O 1
ATOM 1705 N N . VAL A 1 225 ? -20.766 -7.406 2.697 1 74.94 225 VAL A N 1
ATOM 1706 C CA . VAL A 1 225 ? -19.781 -7.809 3.697 1 74.94 225 VAL A CA 1
ATOM 1707 C C . VAL A 1 225 ? -20.234 -9.102 4.375 1 74.94 225 VAL A C 1
ATOM 1709 O O . VAL A 1 225 ? -21.406 -9.25 4.734 1 74.94 225 VAL A O 1
ATOM 1712 N N . GLY A 1 226 ? -19.422 -10.031 4.453 1 80.62 226 GLY A N 1
ATOM 1713 C CA . GLY A 1 226 ? -19.734 -11.305 5.078 1 80.62 226 GLY A CA 1
ATOM 1714 C C . GLY A 1 226 ? -20.172 -12.367 4.086 1 80.62 226 GLY A C 1
ATOM 1715 O O . GLY A 1 226 ? -20.203 -13.555 4.414 1 80.62 226 GLY A O 1
ATOM 1716 N N . LYS A 1 227 ? -20.516 -11.938 2.932 1 91.69 227 LYS A N 1
ATOM 1717 C CA . LYS A 1 227 ? -20.844 -12.891 1.872 1 91.69 227 LYS A CA 1
ATOM 1718 C C . LYS A 1 227 ? -19.594 -13.336 1.129 1 91.69 227 LYS A C 1
ATOM 1720 O O . LYS A 1 227 ? -18.578 -12.633 1.133 1 91.69 227 LYS A O 1
ATOM 1725 N N . PRO A 1 228 ? -19.656 -14.492 0.565 1 96.25 228 PRO A N 1
ATOM 1726 C CA . PRO A 1 228 ? -18.469 -14.969 -0.141 1 96.25 228 PRO A CA 1
ATOM 1727 C C . PRO A 1 228 ? -18.141 -14.141 -1.379 1 96.25 228 PRO A C 1
ATOM 1729 O O . PRO A 1 228 ? -19.047 -13.648 -2.057 1 96.25 228 PRO A O 1
ATOM 1732 N N . GLY A 1 229 ? -16.875 -13.969 -1.603 1 97.06 229 GLY A N 1
ATOM 1733 C CA . GLY A 1 229 ? -16.438 -13.398 -2.871 1 97.06 229 GLY A CA 1
ATOM 1734 C C . GLY A 1 229 ? -16.719 -14.312 -4.055 1 97.06 229 GLY A C 1
ATOM 1735 O O . GLY A 1 229 ? -16.797 -15.531 -3.9 1 97.06 229 GLY A O 1
ATOM 1736 N N . ARG A 1 230 ? -16.891 -13.688 -5.215 1 97.81 230 ARG A N 1
ATOM 1737 C CA . ARG A 1 230 ? -17.156 -14.445 -6.43 1 97.81 230 ARG A CA 1
ATOM 1738 C C . ARG A 1 230 ? -16.438 -13.836 -7.629 1 97.81 230 ARG A C 1
ATOM 1740 O O . ARG A 1 230 ? -16.156 -12.633 -7.652 1 97.81 230 ARG A O 1
ATOM 1747 N N . LEU A 1 231 ? -16.156 -14.742 -8.508 1 98.25 231 LEU A N 1
ATOM 1748 C CA . LEU A 1 231 ? -15.695 -14.273 -9.812 1 98.25 231 LEU A CA 1
ATOM 1749 C C . LEU A 1 231 ? -16.859 -13.758 -10.648 1 98.25 231 LEU A C 1
ATOM 1751 O O . LEU A 1 231 ? -17.797 -14.508 -10.945 1 98.25 231 LEU A O 1
ATOM 1755 N N . VAL A 1 232 ? -16.797 -12.531 -11.055 1 97.94 232 VAL A N 1
ATOM 1756 C CA . VAL A 1 232 ? -17.906 -11.898 -11.758 1 97.94 232 VAL A CA 1
ATOM 1757 C C . VAL A 1 232 ? -17.688 -12.008 -13.266 1 97.94 232 VAL A C 1
ATOM 1759 O O . VAL A 1 232 ? -18.625 -12.234 -14.023 1 97.94 232 VAL A O 1
ATOM 1762 N N . GLU A 1 233 ? -16.438 -11.773 -13.617 1 98.06 233 GLU A N 1
ATOM 1763 C CA . GLU A 1 233 ? -16.125 -11.734 -15.039 1 98.06 233 GLU A CA 1
ATOM 1764 C C . GLU A 1 233 ? -14.633 -11.977 -15.281 1 98.06 233 GLU A C 1
ATOM 1766 O O . GLU A 1 233 ? -13.789 -11.547 -14.492 1 98.06 233 GLU A O 1
ATOM 1771 N N . ILE A 1 234 ? -14.352 -12.711 -16.328 1 97.88 234 ILE A N 1
ATOM 1772 C CA . ILE A 1 234 ? -12.984 -12.867 -16.812 1 97.88 234 ILE A CA 1
ATOM 1773 C C . ILE A 1 234 ? -12.969 -12.773 -18.328 1 97.88 234 ILE A C 1
ATOM 1775 O O . ILE A 1 234 ? -13.836 -13.336 -19 1 97.88 234 ILE A O 1
ATOM 1779 N N . ALA A 1 235 ? -12.031 -12.062 -18.828 1 98.12 235 ALA A N 1
ATOM 1780 C CA . ALA A 1 235 ? -11.844 -11.875 -20.266 1 98.12 235 ALA A CA 1
ATOM 1781 C C . ALA A 1 235 ? -10.469 -11.289 -20.562 1 98.12 235 ALA A C 1
ATOM 1783 O O . ALA A 1 235 ? -9.656 -11.109 -19.656 1 98.12 235 ALA A O 1
ATOM 1784 N N . SER A 1 236 ? -10.203 -11.125 -21.859 1 98.31 236 SER A N 1
ATOM 1785 C CA . SER A 1 236 ? -8.984 -10.398 -22.188 1 98.31 236 SER A CA 1
ATOM 1786 C C . SER A 1 236 ? -8.945 -9.031 -21.516 1 98.31 236 SER A C 1
ATOM 1788 O O . SER A 1 236 ? -9.984 -8.383 -21.344 1 98.31 236 SER A O 1
ATOM 1790 N N . THR A 1 237 ? -7.777 -8.672 -21.141 1 98.38 237 THR A N 1
ATOM 1791 C CA . THR A 1 237 ? -7.629 -7.398 -20.438 1 98.38 237 THR A CA 1
ATOM 1792 C C . THR A 1 237 ? -8.195 -6.258 -21.281 1 98.38 237 THR A C 1
ATOM 1794 O O . THR A 1 237 ? -8.883 -5.375 -20.75 1 98.38 237 THR A O 1
ATOM 1797 N N . GLU A 1 238 ? -7.988 -6.289 -22.484 1 97.81 238 GLU A N 1
ATOM 1798 C CA . GLU A 1 238 ? -8.523 -5.27 -23.391 1 97.81 238 GLU A CA 1
ATOM 1799 C C . GLU A 1 238 ? -10.047 -5.188 -23.281 1 97.81 238 GLU A C 1
ATOM 1801 O O . GLU A 1 238 ? -10.609 -4.098 -23.156 1 97.81 238 GLU A O 1
ATOM 1806 N N . LYS A 1 239 ? -10.633 -6.305 -23.297 1 98 239 LYS A N 1
ATOM 1807 C CA . LYS A 1 239 ? -12.094 -6.344 -23.219 1 98 239 LYS A CA 1
ATOM 1808 C C . LYS A 1 239 ? -12.586 -5.836 -21.859 1 98 239 LYS A C 1
ATOM 1810 O O . LYS A 1 239 ? -13.531 -5.051 -21.797 1 98 239 LYS A O 1
ATOM 1815 N N . ILE A 1 240 ? -11.977 -6.242 -20.828 1 97.88 240 ILE A N 1
ATOM 1816 C CA . ILE A 1 240 ? -12.383 -5.879 -19.469 1 97.88 240 ILE A CA 1
ATOM 1817 C C . ILE A 1 240 ? -12.312 -4.363 -19.297 1 97.88 240 ILE A C 1
ATOM 1819 O O . ILE A 1 240 ? -13.203 -3.758 -18.703 1 97.88 240 ILE A O 1
ATOM 1823 N N . PHE A 1 241 ? -11.328 -3.715 -19.906 1 96.38 241 PHE A N 1
ATOM 1824 C CA . PHE A 1 241 ? -11.094 -2.301 -19.641 1 96.38 241 PHE A CA 1
ATOM 1825 C C . PHE A 1 241 ? -11.727 -1.436 -20.719 1 96.38 241 PHE A C 1
ATOM 1827 O O . PHE A 1 241 ? -11.797 -0.213 -20.578 1 96.38 241 PHE A O 1
ATOM 1834 N N . SER A 1 242 ? -12.211 -2.014 -21.75 1 95.88 242 SER A N 1
ATOM 1835 C CA . SER A 1 242 ? -12.836 -1.233 -22.812 1 95.88 242 SER A CA 1
ATOM 1836 C C . SER A 1 242 ? -14.352 -1.422 -22.812 1 95.88 242 SER A C 1
ATOM 1838 O O . SER A 1 242 ? -15.102 -0.446 -22.766 1 95.88 242 SER A O 1
ATOM 1840 N N . ASN A 1 243 ? -14.773 -2.697 -22.859 1 95.31 243 ASN A N 1
ATOM 1841 C CA . ASN A 1 243 ? -16.188 -3.018 -22.969 1 95.31 243 ASN A CA 1
ATOM 1842 C C . ASN A 1 243 ? -16.531 -4.32 -22.234 1 95.31 243 ASN A C 1
ATOM 1844 O O . ASN A 1 243 ? -16.891 -5.309 -22.875 1 95.31 243 ASN A O 1
ATOM 1848 N N . PRO A 1 244 ? -16.5 -4.219 -20.938 1 97.25 244 PRO A N 1
ATOM 1849 C CA . PRO A 1 244 ? -16.828 -5.441 -20.203 1 97.25 244 PRO A CA 1
ATOM 1850 C C . PRO A 1 244 ? -18.297 -5.855 -20.375 1 97.25 244 PRO A C 1
ATOM 1852 O O . PRO A 1 244 ? -19.141 -5.027 -20.734 1 97.25 244 PRO A O 1
ATOM 1855 N N . ASN A 1 245 ? -18.547 -7.133 -20.188 1 97.5 245 ASN A N 1
ATOM 1856 C CA . ASN A 1 245 ? -19.906 -7.656 -20.328 1 97.5 245 ASN A CA 1
ATOM 1857 C C . ASN A 1 245 ? -20.766 -7.355 -19.109 1 97.5 245 ASN A C 1
ATOM 1859 O O . ASN A 1 245 ? -21.984 -7.168 -19.234 1 97.5 245 ASN A O 1
ATOM 1863 N N . GLN A 1 246 ? -20.156 -7.32 -17.953 1 97.06 246 GLN A N 1
ATOM 1864 C CA . GLN A 1 246 ? -20.875 -7.125 -16.703 1 97.06 246 GLN A CA 1
ATOM 1865 C C . GLN A 1 246 ? -20.859 -5.66 -16.281 1 97.06 246 GLN A C 1
ATOM 1867 O O . GLN A 1 246 ? -19.812 -5.02 -16.281 1 97.06 246 GLN A O 1
ATOM 1872 N N . LYS A 1 247 ? -22 -5.168 -15.875 1 95.38 247 LYS A N 1
ATOM 1873 C CA . LYS A 1 247 ? -22.109 -3.785 -15.414 1 95.38 247 LYS A CA 1
ATOM 1874 C C . LYS A 1 247 ? -21.25 -3.549 -14.172 1 95.38 247 LYS A C 1
ATOM 1876 O O . LYS A 1 247 ? -20.625 -2.496 -14.039 1 95.38 247 LYS A O 1
ATOM 1881 N N . ALA A 1 248 ? -21.234 -4.488 -13.352 1 94.12 248 ALA A N 1
ATOM 1882 C CA . ALA A 1 248 ? -20.453 -4.371 -12.125 1 94.12 248 ALA A CA 1
ATOM 1883 C C . ALA A 1 248 ? -18.969 -4.164 -12.445 1 94.12 248 ALA A C 1
ATOM 1885 O O . ALA A 1 248 ? -18.281 -3.414 -11.75 1 94.12 248 ALA A O 1
ATOM 1886 N N . THR A 1 249 ? -18.484 -4.844 -13.5 1 95.81 249 THR A N 1
ATOM 1887 C CA . THR A 1 249 ? -17.094 -4.695 -13.922 1 95.81 249 THR A CA 1
ATOM 1888 C C . THR A 1 249 ? -16.828 -3.279 -14.43 1 95.81 249 THR A C 1
ATOM 1890 O O . THR A 1 249 ? -15.852 -2.643 -14.031 1 95.81 249 THR A O 1
ATOM 1893 N N . GLU A 1 250 ? -17.719 -2.785 -15.188 1 94.62 250 GLU A N 1
ATOM 1894 C CA . GLU A 1 250 ? -17.609 -1.437 -15.734 1 94.62 250 GLU A CA 1
ATOM 1895 C C . GLU A 1 250 ? -17.594 -0.392 -14.617 1 94.62 250 GLU A C 1
ATOM 1897 O O . GLU A 1 250 ? -16.781 0.526 -14.633 1 94.62 250 GLU A O 1
ATOM 1902 N N . ASP A 1 251 ? -18.484 -0.578 -13.711 1 90.94 251 ASP A N 1
ATOM 1903 C CA . ASP A 1 251 ? -18.594 0.364 -12.602 1 90.94 251 ASP A CA 1
ATOM 1904 C C . ASP A 1 251 ? -17.297 0.393 -11.789 1 90.94 251 ASP A C 1
ATOM 1906 O O . ASP A 1 251 ? -16.844 1.463 -11.383 1 90.94 251 ASP A O 1
ATOM 1910 N N . TYR A 1 252 ? -16.766 -0.728 -11.539 1 90.69 252 TYR A N 1
ATOM 1911 C CA . TYR A 1 252 ? -15.562 -0.812 -10.711 1 90.69 252 TYR A CA 1
ATOM 1912 C C . TYR A 1 252 ? -14.375 -0.147 -11.391 1 90.69 252 TYR A C 1
ATOM 1914 O O . TYR A 1 252 ? -13.656 0.639 -10.766 1 90.69 252 TYR A O 1
ATOM 1922 N N . ILE A 1 253 ? -14.18 -0.421 -12.672 1 90.5 253 ILE A N 1
ATOM 1923 C CA . ILE A 1 253 ? -12.992 0.051 -13.367 1 90.5 253 ILE A CA 1
ATOM 1924 C C . ILE A 1 253 ? -13.102 1.551 -13.633 1 90.5 253 ILE A C 1
ATOM 1926 O O . ILE A 1 253 ? -12.094 2.248 -13.742 1 90.5 253 ILE A O 1
ATOM 1930 N N . SER A 1 254 ? -14.352 2.006 -13.766 1 83.5 254 SER A N 1
ATOM 1931 C CA . SER A 1 254 ? -14.5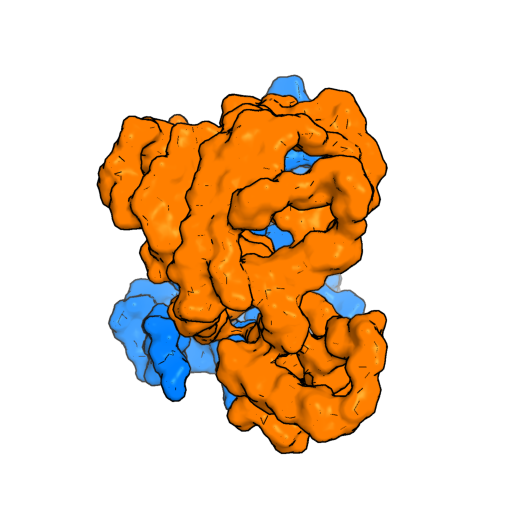7 3.426 -14.016 1 83.5 254 SER A CA 1
ATOM 1932 C C . SER A 1 254 ? -14.586 4.227 -12.719 1 83.5 254 SER A C 1
ATOM 1934 O O . SER A 1 254 ? -14.602 5.457 -12.742 1 83.5 254 SER A O 1
ATOM 1936 N N . GLY A 1 255 ? -14.492 3.531 -11.625 1 72.31 255 GLY A N 1
ATOM 1937 C CA . GLY A 1 255 ? -14.562 4.23 -10.352 1 72.31 255 GLY A CA 1
ATOM 1938 C C . GLY A 1 255 ? -15.953 4.758 -10.039 1 72.31 255 GLY A C 1
ATOM 1939 O O . GLY A 1 255 ? -16.109 5.723 -9.289 1 72.31 255 GLY A O 1
ATOM 1940 N N . ARG A 1 256 ? -17.016 4.531 -10.805 1 55.22 256 ARG A N 1
ATOM 1941 C CA . ARG A 1 256 ? -18.375 5.047 -10.68 1 55.22 256 ARG A CA 1
ATOM 1942 C C . ARG A 1 256 ? -19.188 4.211 -9.695 1 55.22 256 ARG A C 1
ATOM 1944 O O . ARG A 1 256 ? -20.391 3.998 -9.898 1 55.22 256 ARG A O 1
ATOM 1951 N N . PHE A 1 257 ? -18.844 3.643 -8.648 1 44.53 257 PHE A N 1
ATOM 1952 C CA . PHE A 1 257 ? -19.797 2.916 -7.816 1 44.53 257 PHE A CA 1
ATOM 1953 C C . PHE A 1 257 ? -20.719 3.881 -7.082 1 44.53 257 PHE A C 1
ATOM 1955 O O . PHE A 1 257 ? -20.266 4.648 -6.227 1 44.53 257 PHE A O 1
ATOM 1962 N N . GLY A 1 258 ? -21.594 4.699 -7.562 1 31.69 258 GLY A N 1
ATOM 1963 C CA . GLY A 1 258 ? -22.703 5.355 -6.898 1 31.69 258 GLY A CA 1
ATOM 1964 C C . GLY A 1 258 ? -23.781 4.383 -6.418 1 31.69 258 GLY A C 1
ATOM 1965 O O . GLY A 1 258 ? -23.875 3.268 -6.926 1 31.69 258 GLY A O 1
ATOM 1966 N N . MET B 1 1 ? -9.742 27.156 12.531 1 75.19 1 MET B N 1
ATOM 1967 C CA . MET B 1 1 ? -9.594 27.719 11.195 1 75.19 1 MET B CA 1
ATOM 1968 C C . MET B 1 1 ? -8.312 27.234 10.531 1 75.19 1 MET B C 1
ATOM 1970 O O . MET B 1 1 ? -7.359 26.844 11.219 1 75.19 1 MET B O 1
ATOM 1974 N N . ALA B 1 2 ? -8.336 26.922 9.297 1 87.81 2 ALA B N 1
ATOM 1975 C CA . ALA B 1 2 ? -7.184 26.5 8.508 1 87.81 2 ALA B CA 1
ATOM 1976 C C . ALA B 1 2 ? -6.023 27.484 8.648 1 87.81 2 ALA B C 1
ATOM 1978 O O . ALA B 1 2 ? -6.23 28.688 8.633 1 87.81 2 ALA B O 1
ATOM 1979 N N . LYS B 1 3 ? -4.852 26.953 8.984 1 94.5 3 LYS B N 1
ATOM 1980 C CA . LYS B 1 3 ? -3.664 27.781 9.18 1 94.5 3 LYS B CA 1
ATOM 1981 C C . LYS B 1 3 ? -2.586 27.453 8.156 1 94.5 3 LYS B C 1
ATOM 1983 O O . LYS B 1 3 ? -2.643 26.406 7.496 1 94.5 3 LYS B O 1
ATOM 1988 N N . ARG B 1 4 ? -1.751 28.406 8.078 1 96.62 4 ARG B N 1
ATOM 1989 C CA . ARG B 1 4 ? -0.623 28.281 7.16 1 96.62 4 ARG B CA 1
ATOM 1990 C C . ARG B 1 4 ? 0.571 27.625 7.848 1 96.62 4 ARG B C 1
ATOM 1992 O O . ARG B 1 4 ? 0.789 27.828 9.047 1 96.62 4 ARG B O 1
ATOM 1999 N N . LEU B 1 5 ? 1.346 26.875 7.055 1 97.88 5 LEU B N 1
ATOM 2000 C CA . LEU B 1 5 ? 2.611 26.297 7.508 1 97.88 5 LEU B CA 1
ATOM 2001 C C . LEU B 1 5 ? 3.771 26.828 6.672 1 97.88 5 LEU B C 1
ATOM 2003 O O . LEU B 1 5 ? 3.705 26.828 5.438 1 97.88 5 LEU B O 1
ATOM 2007 N N . ASP B 1 6 ? 4.812 27.281 7.379 1 98.19 6 ASP B N 1
ATOM 2008 C CA . ASP B 1 6 ? 6.016 27.75 6.695 1 98.19 6 ASP B CA 1
ATOM 2009 C C . ASP B 1 6 ? 7.258 27.047 7.223 1 98.19 6 ASP B C 1
ATOM 2011 O O . ASP B 1 6 ? 7.531 27.062 8.422 1 98.19 6 ASP B O 1
ATOM 2015 N N . LEU B 1 7 ? 7.914 26.375 6.355 1 98.31 7 LEU B N 1
ATOM 2016 C CA . LEU B 1 7 ? 9.219 25.797 6.652 1 98.31 7 LEU B CA 1
ATOM 2017 C C . LEU B 1 7 ? 10.344 26.672 6.094 1 98.31 7 LEU B C 1
ATOM 2019 O O . LEU B 1 7 ? 10.312 27.047 4.922 1 98.31 7 LEU B O 1
ATOM 2023 N N . THR B 1 8 ? 11.289 27.047 6.926 1 98 8 THR B N 1
ATOM 2024 C CA . THR B 1 8 ? 12.43 27.844 6.504 1 98 8 THR B CA 1
ATOM 2025 C C . THR B 1 8 ? 13.742 27.141 6.832 1 98 8 THR B C 1
ATOM 2027 O O . THR B 1 8 ? 14.094 26.984 8.008 1 98 8 THR B O 1
ATOM 2030 N N . ASP B 1 9 ? 14.492 26.703 5.77 1 98.19 9 ASP B N 1
ATOM 2031 C CA . ASP B 1 9 ? 15.805 26.078 5.875 1 98.19 9 ASP B CA 1
ATOM 2032 C C . ASP B 1 9 ? 15.789 24.922 6.863 1 98.19 9 ASP B C 1
ATOM 2034 O O . ASP B 1 9 ? 16.625 24.844 7.758 1 98.19 9 ASP B O 1
ATOM 2038 N N . VAL B 1 10 ? 14.852 24.078 6.746 1 98.5 10 VAL B N 1
ATOM 2039 C CA . VAL B 1 10 ? 14.633 22.984 7.695 1 98.5 10 VAL B CA 1
ATOM 2040 C C . VAL B 1 10 ? 15.586 21.828 7.379 1 98.5 10 VAL B C 1
ATOM 2042 O O . VAL B 1 10 ? 15.688 21.406 6.227 1 98.5 10 VAL B O 1
ATOM 2045 N N . ASN B 1 11 ? 16.328 21.438 8.344 1 98.69 11 ASN B N 1
ATOM 2046 C CA . ASN B 1 11 ? 17.172 20.25 8.344 1 98.69 11 ASN B CA 1
ATOM 2047 C C . ASN B 1 11 ? 16.734 19.234 9.391 1 98.69 11 ASN B C 1
ATOM 2049 O O . ASN B 1 11 ? 16.391 19.609 10.516 1 98.69 11 ASN B O 1
ATOM 2053 N N . ILE B 1 12 ? 16.656 17.984 9.031 1 98.25 12 ILE B N 1
ATOM 2054 C CA . ILE B 1 12 ? 16.203 16.953 9.945 1 98.25 12 ILE B CA 1
ATOM 2055 C C . ILE B 1 12 ? 17.281 15.883 10.094 1 98.25 12 ILE B C 1
ATOM 2057 O O . ILE B 1 12 ? 17.828 15.406 9.102 1 98.25 12 ILE B O 1
ATOM 2061 N N . TYR B 1 13 ? 17.5 15.523 11.312 1 97.88 13 TYR B N 1
ATOM 2062 C CA . TYR B 1 13 ? 18.531 14.555 11.633 1 97.88 13 TYR B CA 1
ATOM 2063 C C . TYR B 1 13 ? 18 13.43 12.508 1 97.88 13 TYR B C 1
ATOM 2065 O O . TYR B 1 13 ? 17.094 13.656 13.328 1 97.88 13 TYR B O 1
ATOM 2073 N N . TYR B 1 14 ? 18.484 12.25 12.438 1 95.75 14 TYR B N 1
ATOM 2074 C CA . TYR B 1 14 ? 18.375 11.133 13.367 1 95.75 14 TYR B CA 1
ATOM 2075 C C . TYR B 1 14 ? 19.766 10.68 13.828 1 95.75 14 TYR B C 1
ATOM 2077 O O . TYR B 1 14 ? 20.438 9.93 13.109 1 95.75 14 TYR B O 1
ATOM 2085 N N . GLY B 1 15 ? 20.078 11.055 15.016 1 95.94 15 GLY B N 1
ATOM 2086 C CA . GLY B 1 15 ? 21.469 10.883 15.398 1 95.94 15 GLY B CA 1
ATOM 2087 C C . GLY B 1 15 ? 22.438 11.625 14.477 1 95.94 15 GLY B C 1
ATOM 2088 O O . GLY B 1 15 ? 22.281 12.828 14.258 1 95.94 15 GLY B O 1
ATOM 2089 N N . SER B 1 16 ? 23.344 10.82 13.875 1 95.06 16 SER B N 1
ATOM 2090 C CA . SER B 1 16 ? 24.312 11.422 12.969 1 95.06 16 SER B CA 1
ATOM 2091 C C . SER B 1 16 ? 23.812 11.406 11.531 1 95.06 16 SER B C 1
ATOM 2093 O O . SER B 1 16 ? 24.422 12.016 10.648 1 95.06 16 SER B O 1
ATOM 2095 N N . PHE B 1 17 ? 22.703 10.844 11.312 1 93.62 17 PHE B N 1
ATOM 2096 C CA . PHE B 1 17 ? 22.172 10.711 9.961 1 93.62 17 PHE B CA 1
ATOM 2097 C C . PHE B 1 17 ? 21.406 11.961 9.555 1 93.62 17 PHE B C 1
ATOM 2099 O O . PHE B 1 17 ? 20.422 12.328 10.188 1 93.62 17 PHE B O 1
ATOM 2106 N N . HIS B 1 18 ? 21.875 12.664 8.523 1 97.25 18 HIS B N 1
ATOM 2107 C CA . HIS B 1 18 ? 21.172 13.812 7.945 1 97.25 18 HIS B CA 1
ATOM 2108 C C . HIS B 1 18 ? 20.109 13.359 6.961 1 97.25 18 HIS B C 1
ATOM 2110 O O . HIS B 1 18 ? 20.391 13.141 5.781 1 97.25 18 HIS B O 1
ATOM 2116 N N . ALA B 1 19 ? 18.891 13.305 7.336 1 96.31 19 ALA B N 1
ATOM 2117 C CA . ALA B 1 19 ? 17.797 12.695 6.578 1 96.31 19 ALA B CA 1
ATOM 2118 C C . ALA B 1 19 ? 17.281 13.641 5.504 1 96.31 19 ALA B C 1
ATOM 2120 O O . ALA B 1 19 ? 17.016 13.227 4.375 1 96.31 19 ALA B O 1
ATOM 2121 N N . VAL B 1 20 ? 17.078 14.906 5.852 1 98.19 20 VAL B N 1
ATOM 2122 C CA . VAL B 1 20 ? 16.531 15.898 4.93 1 98.19 20 VAL B CA 1
ATOM 2123 C C . VAL B 1 20 ? 17.281 17.219 5.082 1 98.19 20 VAL B C 1
ATOM 2125 O O . VAL B 1 20 ? 17.516 17.672 6.203 1 98.19 20 VAL B O 1
ATOM 2128 N N . ALA B 1 21 ? 17.609 17.828 3.93 1 98.19 21 ALA B N 1
ATOM 2129 C CA . ALA B 1 21 ? 18.453 19.016 3.988 1 98.19 21 ALA B CA 1
ATOM 2130 C C . ALA B 1 21 ? 17.766 20.203 3.328 1 98.19 21 ALA B C 1
ATOM 2132 O O . ALA B 1 21 ? 17.25 20.094 2.219 1 98.19 21 ALA B O 1
ATOM 2133 N N . ASP B 1 22 ? 17.766 21.281 4.062 1 97.5 22 ASP B N 1
ATOM 2134 C CA . ASP B 1 22 ? 17.516 22.609 3.525 1 97.5 22 ASP B CA 1
ATOM 2135 C C . ASP B 1 22 ? 16.156 22.688 2.852 1 97.5 22 ASP B C 1
ATOM 2137 O O . ASP B 1 22 ? 16.047 23.078 1.682 1 97.5 22 ASP B O 1
ATOM 2141 N N . VAL B 1 23 ? 15.125 22.391 3.545 1 98.25 23 VAL B N 1
ATOM 2142 C CA . VAL B 1 23 ? 13.773 22.438 3 1 98.25 23 VAL B CA 1
ATOM 2143 C C . VAL B 1 23 ? 13.109 23.766 3.377 1 98.25 23 VAL B C 1
ATOM 2145 O O . VAL B 1 23 ? 13 24.094 4.559 1 98.25 23 VAL B O 1
ATOM 2148 N N . SER B 1 24 ? 12.766 24.5 2.387 1 98.25 24 SER B N 1
ATOM 2149 C CA . SER B 1 24 ? 11.938 25.703 2.545 1 98.25 24 SER B CA 1
ATOM 2150 C C . SER B 1 24 ? 10.68 25.609 1.687 1 98.25 24 SER B C 1
ATOM 2152 O O . SER B 1 24 ? 10.766 25.438 0.468 1 98.25 24 SER B O 1
ATOM 2154 N N . LEU B 1 25 ? 9.57 25.625 2.316 1 96.31 25 LEU B N 1
ATOM 2155 C CA . LEU B 1 25 ? 8.328 25.609 1.547 1 96.31 25 LEU B CA 1
ATOM 2156 C C . LEU B 1 25 ? 7.191 26.234 2.346 1 96.31 25 LEU B C 1
ATOM 2158 O O . LEU B 1 25 ? 7.27 26.328 3.57 1 96.31 25 LEU B O 1
ATOM 2162 N N . ALA B 1 26 ? 6.203 26.719 1.625 1 97.12 26 ALA B N 1
ATOM 2163 C CA . ALA B 1 26 ? 4.996 27.297 2.195 1 97.12 26 ALA B CA 1
ATOM 2164 C C . ALA B 1 26 ? 3.762 26.469 1.853 1 97.12 26 ALA B C 1
ATOM 2166 O O . ALA B 1 26 ? 3.549 26.109 0.691 1 97.12 26 ALA B O 1
ATOM 2167 N N . ILE B 1 27 ? 3.031 26.172 2.869 1 97.75 27 ILE B N 1
ATOM 2168 C CA . ILE B 1 27 ? 1.751 25.484 2.717 1 97.75 27 ILE B CA 1
ATOM 2169 C C . ILE B 1 27 ? 0.611 26.453 3.035 1 97.75 27 ILE B C 1
ATOM 2171 O O . ILE B 1 27 ? 0.486 26.922 4.168 1 97.75 27 ILE B O 1
ATOM 2175 N N . LEU B 1 28 ? -0.193 26.688 2.084 1 97.44 28 LEU B N 1
ATOM 2176 C CA . LEU B 1 28 ? -1.231 27.703 2.195 1 97.44 28 LEU B CA 1
ATOM 2177 C C . LEU B 1 28 ? -2.449 27.172 2.934 1 97.44 28 LEU B C 1
ATOM 2179 O O . LEU B 1 28 ? -2.738 25.969 2.865 1 97.44 28 LEU B O 1
ATOM 2183 N N . PRO B 1 29 ? -3.148 28.062 3.664 1 97.69 29 PRO B N 1
ATOM 2184 C CA . PRO B 1 29 ? -4.379 27.625 4.324 1 97.69 29 PRO B CA 1
ATOM 2185 C C . PRO B 1 29 ? -5.457 27.203 3.33 1 97.69 29 PRO B C 1
ATOM 2187 O O . PRO B 1 29 ? -5.504 27.719 2.207 1 97.69 29 PRO B O 1
ATOM 2190 N N . ARG B 1 30 ? -6.262 26.266 3.752 1 97.62 30 ARG B N 1
ATOM 2191 C CA . ARG B 1 30 ? -7.414 25.797 2.984 1 97.62 30 ARG B CA 1
ATOM 2192 C C . ARG B 1 30 ? -6.988 25.344 1.593 1 97.62 30 ARG B C 1
ATOM 2194 O O . ARG B 1 30 ? -7.562 25.766 0.59 1 97.62 30 ARG B O 1
ATOM 2201 N N . SER B 1 31 ? -5.953 24.547 1.557 1 98.19 31 SER B N 1
ATOM 2202 C CA . SER B 1 31 ? -5.414 23.969 0.332 1 98.19 31 SER B CA 1
ATOM 2203 C C . SER B 1 31 ? -4.801 22.594 0.592 1 98.19 31 SER B C 1
ATOM 2205 O O . SER B 1 31 ? -4.602 22.203 1.745 1 98.19 31 SER B O 1
ATOM 2207 N N . VAL B 1 32 ? -4.59 21.906 -0.474 1 98.69 32 VAL B N 1
ATOM 2208 C CA . VAL B 1 32 ? -3.916 20.609 -0.409 1 98.69 32 VAL B CA 1
ATOM 2209 C C . VAL B 1 32 ? -2.535 20.703 -1.054 1 98.69 32 VAL B C 1
ATOM 2211 O O . VAL B 1 32 ? -2.414 21.094 -2.219 1 98.69 32 VAL B O 1
ATOM 2214 N N . THR B 1 33 ? -1.504 20.453 -0.292 1 98.81 33 THR B N 1
ATOM 2215 C CA . THR B 1 33 ? -0.146 20.328 -0.813 1 98.81 33 THR B CA 1
ATOM 2216 C C . THR B 1 33 ? 0.296 18.859 -0.832 1 98.81 33 THR B C 1
ATOM 2218 O O . THR B 1 33 ? 0.279 18.188 0.201 1 98.81 33 THR B O 1
ATOM 2221 N N . ALA B 1 34 ? 0.678 18.391 -2.008 1 98.62 34 ALA B N 1
ATOM 2222 C CA . ALA B 1 34 ? 1.156 17.016 -2.143 1 98.62 34 ALA B CA 1
ATOM 2223 C C . ALA B 1 34 ? 2.68 16.953 -2.098 1 98.62 34 ALA B C 1
ATOM 2225 O O . ALA B 1 34 ? 3.357 17.781 -2.717 1 98.62 34 ALA B O 1
ATOM 2226 N N . LEU B 1 35 ? 3.201 16.078 -1.323 1 98.5 35 LEU B N 1
ATOM 2227 C CA . LEU B 1 35 ? 4.613 15.727 -1.339 1 98.5 35 LEU B CA 1
ATOM 2228 C C . LEU B 1 35 ? 4.844 14.438 -2.123 1 98.5 35 LEU B C 1
ATOM 2230 O O . LEU B 1 35 ? 4.328 13.383 -1.75 1 98.5 35 LEU B O 1
ATOM 2234 N N . ILE B 1 36 ? 5.621 14.57 -3.199 1 97.38 36 ILE B N 1
ATOM 2235 C CA . ILE B 1 36 ? 5.902 13.398 -4.031 1 97.38 36 ILE B CA 1
ATOM 2236 C C . ILE B 1 36 ? 7.41 13.211 -4.164 1 97.38 36 ILE B C 1
ATOM 2238 O O . ILE B 1 36 ? 8.188 14.125 -3.855 1 97.38 36 ILE B O 1
ATOM 2242 N N . GLY B 1 37 ? 7.824 11.992 -4.57 1 95.31 37 GLY B N 1
ATOM 2243 C CA . GLY B 1 37 ? 9.227 11.641 -4.742 1 95.31 37 GLY B CA 1
ATOM 2244 C C . GLY B 1 37 ? 9.508 10.164 -4.52 1 95.31 37 GLY B C 1
ATOM 2245 O O . GLY B 1 37 ? 8.633 9.422 -4.07 1 95.31 37 GLY B O 1
ATOM 2246 N N . PRO B 1 38 ? 10.711 9.797 -4.832 1 90.56 38 PRO B N 1
ATOM 2247 C CA . PRO B 1 38 ? 11.055 8.391 -4.656 1 90.56 38 PRO B CA 1
ATOM 2248 C C . PRO B 1 38 ? 11.102 7.969 -3.188 1 90.56 38 PRO B C 1
ATOM 2250 O O . PRO B 1 38 ? 11.133 8.82 -2.299 1 90.56 38 PRO B O 1
ATOM 2253 N N . SER B 1 39 ? 11.047 6.684 -3.006 1 87.31 39 SER B N 1
ATOM 2254 C CA . SER B 1 39 ? 11.133 6.152 -1.65 1 87.31 39 SER B CA 1
ATOM 2255 C C . SER B 1 39 ? 12.461 6.531 -0.993 1 87.31 39 SER B C 1
ATOM 2257 O O . SER B 1 39 ? 13.508 6.496 -1.636 1 87.31 39 SER B O 1
ATOM 2259 N N . GLY B 1 40 ? 12.359 6.953 0.225 1 86.19 40 GLY B N 1
ATOM 2260 C CA . GLY B 1 40 ? 13.562 7.223 0.994 1 86.19 40 GLY B CA 1
ATOM 2261 C C . GLY B 1 40 ? 14.016 8.672 0.898 1 86.19 40 GLY B C 1
ATOM 2262 O O . GLY B 1 40 ? 14.984 9.062 1.549 1 86.19 40 GLY B O 1
ATOM 2263 N N . CYS B 1 41 ? 13.281 9.477 0.186 1 92.81 41 CYS B N 1
ATOM 2264 C CA . CYS B 1 41 ? 13.766 10.836 -0.036 1 92.81 41 CYS B CA 1
ATOM 2265 C C . CYS B 1 41 ? 13.359 11.75 1.11 1 92.81 41 CYS B C 1
ATOM 2267 O O . CYS B 1 41 ? 13.68 12.938 1.104 1 92.81 41 CYS B O 1
ATOM 2269 N N . GLY B 1 42 ? 12.562 11.219 2.055 1 94.31 42 GLY B N 1
ATOM 2270 C CA . GLY B 1 42 ? 12.344 11.992 3.268 1 94.31 42 GLY B CA 1
ATOM 2271 C C . GLY B 1 42 ? 10.945 12.57 3.354 1 94.31 42 GLY B C 1
ATOM 2272 O O . GLY B 1 42 ? 10.664 13.406 4.219 1 94.31 42 GLY B O 1
ATOM 2273 N N . LYS B 1 43 ? 10.023 12.219 2.502 1 96.25 43 LYS B N 1
ATOM 2274 C CA . LYS B 1 43 ? 8.672 12.773 2.504 1 96.25 43 LYS B CA 1
ATOM 2275 C C . LYS B 1 43 ? 7.992 12.555 3.854 1 96.25 43 LYS B C 1
ATOM 2277 O O . LYS B 1 43 ? 7.477 13.5 4.453 1 96.25 43 LYS B O 1
ATOM 2282 N N . THR B 1 44 ? 8.031 11.328 4.348 1 94.75 44 THR B N 1
ATOM 2283 C CA . THR B 1 44 ? 7.402 11 5.621 1 94.75 44 THR B CA 1
ATOM 2284 C C . THR B 1 44 ? 8.117 11.688 6.777 1 94.75 44 THR B C 1
ATOM 2286 O O . THR B 1 44 ? 7.484 12.133 7.738 1 94.75 44 THR B O 1
ATOM 2289 N N . THR B 1 45 ? 9.422 11.781 6.652 1 96.19 45 THR B N 1
ATOM 2290 C CA . THR B 1 45 ? 10.203 12.5 7.652 1 96.19 45 THR B CA 1
ATOM 2291 C C . THR B 1 45 ? 9.773 13.961 7.738 1 96.19 45 THR B C 1
ATOM 2293 O O . THR B 1 45 ? 9.547 14.477 8.836 1 96.19 45 THR B O 1
ATOM 2296 N N . VAL B 1 46 ? 9.609 14.57 6.598 1 98.12 46 VAL B N 1
ATOM 2297 C CA . VAL B 1 46 ? 9.164 15.961 6.562 1 98.12 46 VAL B CA 1
ATOM 2298 C C . VAL B 1 46 ? 7.75 16.062 7.133 1 98.12 46 VAL B C 1
ATOM 2300 O O . VAL B 1 46 ? 7.473 16.938 7.965 1 98.12 46 VAL B O 1
ATOM 2303 N N . LEU B 1 47 ? 6.914 15.133 6.758 1 98.31 47 LEU B N 1
ATOM 2304 C CA . LEU B 1 47 ? 5.527 15.133 7.215 1 98.31 47 LEU B CA 1
ATOM 2305 C C . LEU B 1 47 ? 5.457 15.031 8.734 1 98.31 47 LEU B C 1
ATOM 2307 O O . LEU B 1 47 ? 4.727 15.781 9.383 1 98.31 47 LEU B O 1
ATOM 2311 N N . ARG B 1 48 ? 6.246 14.234 9.344 1 97.38 48 ARG B N 1
ATOM 2312 C CA . ARG B 1 48 ? 6.223 13.992 10.781 1 97.38 48 ARG B CA 1
ATOM 2313 C C . ARG B 1 48 ? 6.832 15.164 11.539 1 97.38 48 ARG B C 1
ATOM 2315 O O . ARG B 1 48 ? 6.539 15.359 12.719 1 97.38 48 ARG B O 1
ATOM 2322 N N . THR B 1 49 ? 7.648 15.875 10.891 1 98 49 THR B N 1
ATOM 2323 C CA . THR B 1 49 ? 8.242 17.047 11.516 1 98 49 THR B CA 1
ATOM 2324 C C . THR B 1 49 ? 7.207 18.156 11.672 1 98 49 THR B C 1
ATOM 2326 O O . THR B 1 49 ? 7.336 19.016 12.539 1 98 49 THR B O 1
ATOM 2329 N N . LEU B 1 50 ? 6.125 18.078 10.883 1 98.38 50 LEU B N 1
ATOM 2330 C CA . LEU B 1 50 ? 5.125 19.125 10.875 1 98.38 50 LEU B CA 1
ATOM 2331 C C . LEU B 1 50 ? 4.246 19.062 12.125 1 98.38 50 LEU B C 1
ATOM 2333 O O . LEU B 1 50 ? 3.59 20.031 12.484 1 98.38 50 LEU B O 1
ATOM 2337 N N . ASN B 1 51 ? 4.211 17.906 12.758 1 97.69 51 ASN B N 1
ATOM 2338 C CA . ASN B 1 51 ? 3.457 17.812 14.008 1 97.69 51 ASN B CA 1
ATOM 2339 C C . ASN B 1 51 ? 4.312 17.266 15.141 1 97.69 51 ASN B C 1
ATOM 2341 O O . ASN B 1 51 ? 3.779 16.781 16.156 1 97.69 51 ASN B O 1
ATOM 2345 N N . ARG B 1 52 ? 5.652 17.219 14.867 1 97.62 52 ARG B N 1
ATOM 2346 C CA . ARG B 1 52 ? 6.691 16.875 15.836 1 97.62 52 ARG B CA 1
ATOM 2347 C C . ARG B 1 52 ? 6.613 15.414 16.234 1 97.62 52 ARG B C 1
ATOM 2349 O O . ARG B 1 52 ? 7.121 15.023 17.281 1 97.62 52 ARG B O 1
ATOM 2356 N N . MET B 1 53 ? 5.988 14.602 15.453 1 96.19 53 MET B N 1
ATOM 2357 C CA . MET B 1 53 ? 5.941 13.172 15.734 1 96.19 53 MET B CA 1
ATOM 2358 C C . MET B 1 53 ? 7.309 12.523 15.516 1 96.19 53 MET B C 1
ATOM 2360 O O . MET B 1 53 ? 7.586 11.453 16.047 1 96.19 53 MET B O 1
ATOM 2364 N N . HIS B 1 54 ? 8.211 13.125 14.742 1 95.19 54 HIS B N 1
ATOM 2365 C CA . HIS B 1 54 ? 9.547 12.578 14.516 1 95.19 54 HIS B CA 1
ATOM 2366 C C . HIS B 1 54 ? 10.328 12.477 15.82 1 95.19 54 HIS B C 1
ATOM 2368 O O . HIS B 1 54 ? 11.25 11.664 15.938 1 95.19 54 HIS B O 1
ATOM 2374 N N . GLU B 1 55 ? 9.914 13.188 16.797 1 94.56 55 GLU B N 1
ATOM 2375 C CA . GLU B 1 55 ? 10.641 13.258 18.062 1 94.56 55 GLU B CA 1
ATOM 2376 C C . GLU B 1 55 ? 10.5 11.961 18.859 1 94.56 55 GLU B C 1
ATOM 2378 O O . GLU B 1 55 ? 11.242 11.734 19.812 1 94.56 55 GLU B O 1
ATOM 2383 N N . VAL B 1 56 ? 9.539 11.133 18.469 1 90.88 56 VAL B N 1
ATOM 2384 C CA . VAL B 1 56 ? 9.375 9.844 19.141 1 90.88 56 VAL B CA 1
ATOM 2385 C C . VAL B 1 56 ? 10.562 8.945 18.812 1 90.88 56 VAL B C 1
ATOM 2387 O O . VAL B 1 56 ? 10.836 7.988 19.547 1 90.88 56 VAL B O 1
ATOM 2390 N N . ILE B 1 57 ? 11.227 9.133 17.75 1 91.5 57 ILE B N 1
ATOM 2391 C CA . ILE B 1 57 ? 12.414 8.383 17.375 1 91.5 57 ILE B CA 1
ATOM 2392 C C . ILE B 1 57 ? 13.641 8.984 18.062 1 91.5 57 ILE B C 1
ATOM 2394 O O . ILE B 1 57 ? 13.938 10.164 17.891 1 91.5 57 ILE B O 1
ATOM 2398 N N . PRO B 1 58 ? 14.375 8.133 18.781 1 93.12 58 PRO B N 1
ATOM 2399 C CA . PRO B 1 58 ? 15.555 8.648 19.484 1 93.12 58 PRO B CA 1
ATOM 2400 C C . PRO B 1 58 ? 16.562 9.289 18.547 1 93.12 58 PRO B C 1
ATOM 2402 O O . PRO B 1 58 ? 16.828 8.766 17.453 1 93.12 58 PRO B O 1
ATOM 2405 N N . GLY B 1 59 ? 17.047 10.445 18.953 1 95.69 59 GLY B N 1
ATOM 2406 C CA . GLY B 1 59 ? 18.078 11.141 18.188 1 95.69 59 GLY B CA 1
ATOM 2407 C C . GLY B 1 59 ? 17.516 12.086 17.141 1 95.69 59 GLY B C 1
ATOM 2408 O O . GLY B 1 59 ? 18.266 12.742 16.422 1 95.69 59 GLY B O 1
ATOM 2409 N N . ALA B 1 60 ? 16.266 12.148 17.109 1 96.56 60 ALA B N 1
ATOM 2410 C CA . ALA B 1 60 ? 15.625 13.039 16.141 1 96.56 60 ALA B CA 1
ATOM 2411 C C . ALA B 1 60 ? 15.859 14.5 16.5 1 96.56 60 ALA B C 1
ATOM 2413 O O . ALA B 1 60 ? 15.766 14.883 17.672 1 96.56 60 ALA B O 1
ATOM 2414 N N . ARG B 1 61 ? 16.266 15.258 15.477 1 96.19 61 ARG B N 1
ATOM 2415 C CA . ARG B 1 61 ? 16.516 16.688 15.648 1 96.19 61 ARG B CA 1
ATOM 2416 C C . ARG B 1 61 ? 16.141 17.453 14.391 1 96.19 61 ARG B C 1
ATOM 2418 O O . ARG B 1 61 ? 16.344 16.984 13.273 1 96.19 61 ARG B O 1
ATOM 2425 N N . VAL B 1 62 ? 15.641 18.672 14.664 1 97.5 62 VAL B N 1
ATOM 2426 C CA . VAL B 1 62 ? 15.273 19.547 13.562 1 97.5 62 VAL B CA 1
ATOM 2427 C C . VAL B 1 62 ? 16 20.875 13.703 1 97.5 62 VAL B C 1
ATOM 2429 O O . VAL B 1 62 ? 16.125 21.406 14.812 1 97.5 62 VAL B O 1
ATOM 2432 N N . GLU B 1 63 ? 16.594 21.344 12.641 1 98 63 GLU B N 1
ATOM 2433 C CA . GLU B 1 63 ? 17.141 22.688 12.539 1 98 63 GLU B CA 1
ATOM 2434 C C . GLU B 1 63 ? 16.328 23.531 11.547 1 98 63 GLU B C 1
ATOM 2436 O O . GLU B 1 63 ? 15.664 22.984 10.664 1 98 63 GLU B O 1
ATOM 2441 N N . GLY B 1 64 ? 16.375 24.828 11.68 1 98 64 GLY B N 1
ATOM 2442 C CA . GLY B 1 64 ? 15.523 25.719 10.898 1 98 64 GLY B CA 1
ATOM 2443 C C . GLY B 1 64 ? 14.25 26.094 11.625 1 98 64 GLY B C 1
ATOM 2444 O O . GLY B 1 64 ? 14.219 26.125 12.859 1 98 64 GLY B O 1
ATOM 2445 N N . ALA B 1 65 ? 13.188 26.5 10.828 1 97.94 65 ALA B N 1
ATOM 2446 C CA . ALA B 1 65 ? 11.953 26.938 11.461 1 97.94 65 ALA B CA 1
ATOM 2447 C C . ALA B 1 65 ? 10.734 26.312 10.789 1 97.94 65 ALA B C 1
ATOM 2449 O O . ALA B 1 65 ? 10.695 26.188 9.562 1 97.94 65 ALA B O 1
ATOM 2450 N N . VAL B 1 66 ? 9.859 25.875 11.594 1 98.31 66 VAL B N 1
ATOM 2451 C CA . VAL B 1 66 ? 8.539 25.422 11.156 1 98.31 66 VAL B CA 1
ATOM 2452 C C . VAL B 1 66 ? 7.457 26.25 11.836 1 98.31 66 VAL B C 1
ATOM 2454 O O . VAL B 1 66 ? 7.215 26.094 13.039 1 98.31 66 VAL B O 1
ATOM 2457 N N . LEU B 1 67 ? 6.793 27.031 11.016 1 98.31 67 LEU B N 1
ATOM 2458 C CA . LEU B 1 67 ? 5.84 27.969 11.594 1 98.31 67 LEU B CA 1
ATOM 2459 C C . LEU B 1 67 ? 4.406 27.562 11.281 1 98.31 67 LEU B C 1
ATOM 2461 O O . LEU B 1 67 ? 4.102 27.188 10.148 1 98.31 67 LEU B O 1
ATOM 2465 N N . LEU B 1 68 ? 3.627 27.5 12.203 1 97.81 68 LEU B N 1
ATOM 2466 C CA . LEU B 1 68 ? 2.176 27.5 12.062 1 97.81 68 LEU B CA 1
ATOM 2467 C C . LEU B 1 68 ? 1.61 28.906 12.227 1 97.81 68 LEU B C 1
ATOM 2469 O O . LEU B 1 68 ? 1.572 29.438 13.344 1 97.81 68 LEU B O 1
ATOM 2473 N N . ASP B 1 69 ? 1.294 29.453 11.047 1 94.69 69 ASP B N 1
ATOM 2474 C CA . ASP B 1 69 ? 1.147 30.906 10.953 1 94.69 69 ASP B CA 1
ATOM 2475 C C . ASP B 1 69 ? 2.406 31.609 11.445 1 94.69 69 ASP B C 1
ATOM 2477 O O . ASP B 1 69 ? 3.49 31.422 10.891 1 94.69 69 ASP B O 1
ATOM 2481 N N . ASP B 1 70 ? 2.418 32.25 12.578 1 91.5 70 ASP B N 1
ATOM 2482 C CA . ASP B 1 70 ? 3.57 33.062 12.977 1 91.5 70 ASP B CA 1
ATOM 2483 C C . ASP B 1 70 ? 4.258 32.469 14.203 1 91.5 70 ASP B C 1
ATOM 2485 O O . ASP B 1 70 ? 5.168 33.062 14.766 1 91.5 70 ASP B O 1
ATOM 2489 N N . GLN B 1 71 ? 3.869 31.281 14.445 1 96.19 71 GLN B N 1
ATOM 2490 C CA . GLN B 1 71 ? 4.441 30.672 15.641 1 96.19 71 GLN B CA 1
ATOM 2491 C C . GLN B 1 71 ? 5.305 29.469 15.289 1 96.19 71 GLN B C 1
ATOM 2493 O O . GLN B 1 71 ? 4.832 28.516 14.656 1 96.19 71 GLN B O 1
ATOM 2498 N N . ASP B 1 72 ? 6.512 29.531 15.742 1 98.12 72 ASP B N 1
ATOM 2499 C CA . ASP B 1 72 ? 7.41 28.406 15.555 1 98.12 72 ASP B CA 1
ATOM 2500 C C . ASP B 1 72 ? 7.043 27.25 16.484 1 98.12 72 ASP B C 1
ATOM 2502 O O . ASP B 1 72 ? 7.113 27.375 17.703 1 98.12 72 ASP B O 1
ATOM 2506 N N . ILE B 1 73 ? 6.746 26.109 15.898 1 98.06 73 ILE B N 1
ATOM 2507 C CA . ILE B 1 73 ? 6.219 25.016 16.703 1 98.06 73 ILE B CA 1
ATOM 2508 C C . ILE B 1 73 ? 7.359 24.328 17.453 1 98.06 73 ILE B C 1
ATOM 2510 O O . ILE B 1 73 ? 7.125 23.516 18.328 1 98.06 73 ILE B O 1
ATOM 2514 N N . TYR B 1 74 ? 8.594 24.688 17.156 1 97.81 74 TYR B N 1
ATOM 2515 C CA . TYR B 1 74 ? 9.75 24.125 17.844 1 97.81 74 TYR B CA 1
ATOM 2516 C C . TYR B 1 74 ? 10.344 25.125 18.812 1 97.81 74 TYR B C 1
ATOM 2518 O O . TYR B 1 74 ? 11.414 24.891 19.391 1 97.81 74 TYR B O 1
ATOM 2526 N N . ALA B 1 75 ? 9.781 26.266 19.016 1 96.81 75 ALA B N 1
ATOM 2527 C CA . ALA B 1 75 ? 10.281 27.266 19.953 1 96.81 75 ALA B CA 1
ATOM 2528 C C . ALA B 1 75 ? 10.273 26.75 21.391 1 96.81 75 ALA B C 1
ATOM 2530 O O . ALA B 1 75 ? 9.492 25.859 21.719 1 96.81 75 ALA B O 1
ATOM 2531 N N . PRO B 1 76 ? 11.148 27.312 22.203 1 95.12 76 PRO B N 1
ATOM 2532 C CA . PRO B 1 76 ? 11.125 26.938 23.625 1 95.12 76 PRO B CA 1
ATOM 2533 C C . PRO B 1 76 ? 9.758 27.156 24.266 1 95.12 76 PRO B C 1
ATOM 2535 O O . PRO B 1 76 ? 9.102 28.172 23.984 1 95.12 76 PRO B O 1
ATOM 2538 N N . GLY B 1 77 ? 9.305 26.219 24.969 1 95.06 77 GLY B N 1
ATOM 2539 C CA . GLY B 1 77 ? 8.062 26.375 25.719 1 95.06 77 GLY B CA 1
ATOM 2540 C C . GLY B 1 77 ? 6.859 25.797 24.984 1 95.06 77 GLY B C 1
ATOM 2541 O O . GLY B 1 77 ? 5.777 25.688 25.562 1 95.06 77 GLY B O 1
ATOM 2542 N N . ILE B 1 78 ? 7.031 25.531 23.734 1 96.19 78 ILE B N 1
ATOM 2543 C CA . ILE B 1 78 ? 5.914 24.969 23 1 96.19 78 ILE B CA 1
ATOM 2544 C C . ILE B 1 78 ? 5.766 23.484 23.328 1 96.19 78 ILE B C 1
ATOM 2546 O O . ILE B 1 78 ? 6.719 22.719 23.203 1 96.19 78 ILE B O 1
ATOM 2550 N N . ASP B 1 79 ? 4.543 23.109 23.672 1 95.31 79 ASP B N 1
ATOM 2551 C CA . ASP B 1 79 ? 4.227 21.734 24.047 1 95.31 79 ASP B CA 1
ATOM 2552 C C . ASP B 1 79 ? 3.873 20.906 22.812 1 95.31 79 ASP B C 1
ATOM 2554 O O . ASP B 1 79 ? 2.912 21.219 22.109 1 95.31 79 ASP B O 1
ATOM 2558 N N . PRO B 1 80 ? 4.594 19.828 22.625 1 95.12 80 PRO B N 1
ATOM 2559 C CA . PRO B 1 80 ? 4.297 18.969 21.469 1 95.12 80 PRO B CA 1
ATOM 2560 C C . PRO B 1 80 ? 2.863 18.453 21.469 1 95.12 80 PRO B C 1
ATOM 2562 O O . PRO B 1 80 ? 2.277 18.234 20.406 1 95.12 80 PRO B O 1
ATOM 2565 N N . VAL B 1 81 ? 2.301 18.266 22.625 1 92.06 81 VAL B N 1
ATOM 2566 C CA . VAL B 1 81 ? 0.932 17.781 22.719 1 92.06 81 VAL B CA 1
ATOM 2567 C C . VAL B 1 81 ? -0.031 18.781 22.109 1 92.06 81 VAL B C 1
ATOM 2569 O O . VAL B 1 81 ? -0.96 18.406 21.391 1 92.06 81 VAL B O 1
ATOM 2572 N N . GLY B 1 82 ? 0.203 20 22.406 1 93.88 82 GLY B N 1
ATOM 2573 C CA . GLY B 1 82 ? -0.603 21.062 21.812 1 93.88 82 GLY B CA 1
ATOM 2574 C C . GLY B 1 82 ? -0.454 21.141 20.297 1 93.88 82 GLY B C 1
ATOM 2575 O O . GLY B 1 82 ? -1.431 21.375 19.594 1 93.88 82 GLY B O 1
ATOM 2576 N N . VAL B 1 83 ? 0.766 20.922 19.828 1 96.88 83 VAL B N 1
ATOM 2577 C CA . VAL B 1 83 ? 1.029 20.938 18.391 1 96.88 83 VAL B CA 1
ATOM 2578 C C . VAL B 1 83 ? 0.257 19.812 17.719 1 96.88 83 VAL B C 1
ATOM 2580 O O . VAL B 1 83 ? -0.388 20.031 16.688 1 96.88 83 VAL B O 1
ATOM 2583 N N . ARG B 1 84 ? 0.261 18.703 18.344 1 94.94 84 ARG B N 1
ATOM 2584 C CA . ARG B 1 84 ? -0.385 17.531 17.766 1 94.94 84 ARG B CA 1
ATOM 2585 C C . ARG B 1 84 ? -1.903 17.656 17.828 1 94.94 84 ARG B C 1
ATOM 2587 O O . ARG B 1 84 ? -2.615 16.969 17.078 1 94.94 84 ARG B O 1
ATOM 2594 N N . ARG B 1 85 ? -2.424 18.469 18.609 1 93.25 85 ARG B N 1
ATOM 2595 C CA . ARG B 1 85 ? -3.848 18.797 18.609 1 93.25 85 ARG B CA 1
ATOM 2596 C C . ARG B 1 85 ? -4.203 19.703 17.453 1 93.25 85 ARG B C 1
ATOM 2598 O O . ARG B 1 85 ? -5.254 19.547 16.828 1 93.25 85 ARG B O 1
ATOM 2605 N N . ALA B 1 86 ? -3.295 20.609 17.219 1 96.06 86 ALA B N 1
ATOM 2606 C CA . ALA B 1 86 ? -3.527 21.594 16.156 1 96.06 86 ALA B CA 1
ATOM 2607 C C . ALA B 1 86 ? -3.266 21 14.781 1 96.06 86 ALA B C 1
ATOM 2609 O O . ALA B 1 86 ? -3.82 21.469 13.781 1 96.06 86 ALA B O 1
ATOM 2610 N N . ILE B 1 87 ? -2.391 20 14.727 1 98 87 ILE B N 1
ATOM 2611 C CA . ILE B 1 87 ? -2.021 19.375 13.469 1 98 87 ILE B CA 1
ATOM 2612 C C . ILE B 1 87 ? -2.275 17.875 13.547 1 98 87 ILE B C 1
ATOM 2614 O O . ILE B 1 87 ? -1.45 17.125 14.086 1 98 87 ILE B O 1
ATOM 2618 N N . GLY B 1 88 ? -3.389 17.453 12.953 1 96.75 88 GLY B N 1
ATOM 2619 C CA . GLY B 1 88 ? -3.77 16.062 12.984 1 96.75 88 GLY B CA 1
ATOM 2620 C C . GLY B 1 88 ? -3.08 15.227 11.922 1 96.75 88 GLY B C 1
ATOM 2621 O O . GLY B 1 88 ? -2.533 15.766 10.961 1 96.75 88 GLY B O 1
ATOM 2622 N N . MET B 1 89 ? -3.191 13.922 12.133 1 96.69 89 MET B N 1
ATOM 2623 C CA . MET B 1 89 ? -2.496 13.023 11.211 1 96.69 89 MET B CA 1
ATOM 2624 C C . MET B 1 89 ? -3.365 11.82 10.867 1 96.69 89 MET B C 1
ATOM 2626 O O . MET B 1 89 ? -4.055 11.273 11.734 1 96.69 89 MET B O 1
ATOM 2630 N N . VAL B 1 90 ? -3.342 11.508 9.531 1 96.69 90 VAL B N 1
ATOM 2631 C CA . VAL B 1 90 ? -3.951 10.289 9.016 1 96.69 90 VAL B CA 1
ATOM 2632 C C . VAL B 1 90 ? -2.875 9.391 8.406 1 96.69 90 VAL B C 1
ATOM 2634 O O . VAL B 1 90 ? -2.119 9.828 7.535 1 96.69 90 VAL B O 1
ATOM 2637 N N . PHE B 1 91 ? -2.889 8.164 8.812 1 93.62 91 PHE B N 1
ATOM 2638 C CA . PHE B 1 91 ? -1.812 7.242 8.453 1 93.62 91 PHE B CA 1
ATOM 2639 C C . PHE B 1 91 ? -2.199 6.395 7.246 1 93.62 91 PHE B C 1
ATOM 2641 O O . PHE B 1 91 ? -3.371 6.348 6.863 1 93.62 91 PHE B O 1
ATOM 2648 N N . GLN B 1 92 ? -1.21 5.766 6.723 1 88 92 GLN B N 1
ATOM 2649 C CA . GLN B 1 92 ? -1.363 4.918 5.547 1 88 92 GLN B CA 1
ATOM 2650 C C . GLN B 1 92 ? -2.289 3.738 5.832 1 88 92 GLN B C 1
ATOM 2652 O O . GLN B 1 92 ? -3.256 3.51 5.102 1 88 92 GLN B O 1
ATOM 2657 N N . ARG B 1 93 ? -1.954 2.971 6.816 1 86.56 93 ARG B N 1
ATOM 2658 C CA . ARG B 1 93 ? -2.832 1.906 7.293 1 86.56 93 ARG B CA 1
ATOM 2659 C C . ARG B 1 93 ? -3.859 2.445 8.281 1 86.56 93 ARG B C 1
ATOM 2661 O O . ARG B 1 93 ? -3.502 3.09 9.266 1 86.56 93 ARG B O 1
ATOM 2668 N N . PRO B 1 94 ? -5.156 2.131 7.91 1 92.62 94 PRO B N 1
ATOM 2669 C CA . PRO B 1 94 ? -6.145 2.549 8.906 1 92.62 94 PRO B CA 1
ATOM 2670 C C . PRO B 1 94 ? -5.875 1.961 10.289 1 92.62 94 PRO B C 1
ATOM 2672 O O . PRO B 1 94 ? -5.488 0.795 10.406 1 92.62 94 PRO B O 1
ATOM 2675 N N . ASN B 1 95 ? -6.039 2.789 11.312 1 92.56 95 ASN B N 1
ATOM 2676 C CA . ASN B 1 95 ? -5.703 2.363 12.672 1 92.56 95 ASN B CA 1
ATOM 2677 C C . ASN B 1 95 ? -6.781 2.766 13.672 1 92.56 95 ASN B C 1
ATOM 2679 O O . ASN B 1 95 ? -6.484 3.383 14.695 1 92.56 95 ASN B O 1
ATOM 2683 N N . PRO B 1 96 ? -7.961 2.318 13.477 1 94.81 96 PRO B N 1
ATOM 2684 C CA . PRO B 1 96 ? -8.938 2.543 14.539 1 94.81 96 PRO B CA 1
ATOM 2685 C C . PRO B 1 96 ? -8.594 1.793 15.828 1 94.81 96 PRO B C 1
ATOM 2687 O O . PRO B 1 96 ? -7.73 0.913 15.812 1 94.81 96 PRO B O 1
ATOM 2690 N N . PHE B 1 97 ? -9.109 2.285 16.938 1 94.88 97 PHE B N 1
ATOM 2691 C CA . PHE B 1 97 ? -9.102 1.442 18.125 1 94.88 97 PHE B CA 1
ATOM 2692 C C . PHE B 1 97 ? -10.078 0.286 17.984 1 94.88 97 PHE B C 1
ATOM 2694 O O . PHE B 1 97 ? -11.289 0.461 18.156 1 94.88 97 PHE B O 1
ATOM 2701 N N . PRO B 1 98 ? -9.617 -0.892 17.688 1 90.19 98 PRO B N 1
ATOM 2702 C CA . PRO B 1 98 ? -10.461 -1.939 17.109 1 90.19 98 PRO B CA 1
ATOM 2703 C C . PRO B 1 98 ? -11.586 -2.375 18.031 1 90.19 98 PRO B C 1
ATOM 2705 O O . PRO B 1 98 ? -12.695 -2.656 17.578 1 90.19 98 PRO B O 1
ATOM 2708 N N . ALA B 1 99 ? -11.375 -2.396 19.281 1 93.19 99 ALA B N 1
ATOM 2709 C CA . ALA B 1 99 ? -12.383 -2.865 20.219 1 93.19 99 ALA B CA 1
ATOM 2710 C C . ALA B 1 99 ? -13.281 -1.717 20.688 1 93.19 99 ALA B C 1
ATOM 2712 O O . ALA B 1 99 ? -14.328 -1.943 21.281 1 93.19 99 ALA B O 1
ATOM 2713 N N . MET B 1 100 ? -12.844 -0.538 20.375 1 95.81 100 MET B N 1
ATOM 2714 C CA . MET B 1 100 ? -13.625 0.64 20.734 1 95.81 100 MET B CA 1
ATOM 2715 C C . MET B 1 100 ? -14.758 0.868 19.75 1 95.81 100 MET B C 1
ATOM 2717 O O . MET B 1 100 ? -14.617 0.584 18.562 1 95.81 100 MET B O 1
ATOM 2721 N N . SER B 1 101 ? -15.844 1.339 20.25 1 97.88 101 SER B N 1
ATOM 2722 C CA . SER B 1 101 ? -17 1.602 19.406 1 97.88 101 SER B CA 1
ATOM 2723 C C . SER B 1 101 ? -16.688 2.689 18.375 1 97.88 101 SER B C 1
ATOM 2725 O O . SER B 1 101 ? -15.758 3.473 18.562 1 97.88 101 SER B O 1
ATOM 2727 N N . ILE B 1 102 ? -17.469 2.705 17.344 1 98.19 102 ILE B N 1
ATOM 2728 C CA . ILE B 1 102 ? -17.328 3.727 16.312 1 98.19 102 ILE B CA 1
ATOM 2729 C C . ILE B 1 102 ? -17.453 5.113 16.938 1 98.19 102 ILE B C 1
ATOM 2731 O O . ILE B 1 102 ? -16.609 5.98 16.703 1 98.19 102 ILE B O 1
ATOM 2735 N N . ARG B 1 103 ? -18.422 5.301 17.781 1 97.94 103 ARG B N 1
ATOM 2736 C CA . ARG B 1 103 ? -18.656 6.574 18.469 1 97.94 103 ARG B CA 1
ATOM 2737 C C . ARG B 1 103 ? -17.453 6.973 19.312 1 97.94 103 ARG B C 1
ATOM 2739 O O . ARG B 1 103 ? -16.969 8.102 19.219 1 97.94 103 ARG B O 1
ATOM 2746 N N . ASN B 1 104 ? -16.953 6.051 20.031 1 97.81 104 ASN B N 1
ATOM 2747 C CA . ASN B 1 104 ? -15.867 6.348 20.953 1 97.81 104 ASN B CA 1
ATOM 2748 C C . ASN B 1 104 ? -14.547 6.57 20.219 1 97.81 104 ASN B C 1
ATOM 2750 O O . ASN B 1 104 ? -13.695 7.336 20.672 1 97.81 104 ASN B O 1
ATOM 2754 N N . ASN B 1 105 ? -14.406 5.891 19.109 1 98.31 105 ASN B N 1
ATOM 2755 C CA . ASN B 1 105 ? -13.242 6.152 18.266 1 98.31 105 ASN B CA 1
ATOM 2756 C C . ASN B 1 105 ? -13.164 7.625 17.859 1 98.31 105 ASN B C 1
ATOM 2758 O O . ASN B 1 105 ? -12.102 8.242 17.969 1 98.31 105 ASN B O 1
ATOM 2762 N N . VAL B 1 106 ? -14.305 8.141 17.531 1 98.25 106 VAL B N 1
ATOM 2763 C CA . VAL B 1 106 ? -14.367 9.492 16.969 1 98.25 106 VAL B CA 1
ATOM 2764 C C . VAL B 1 106 ? -14.062 10.516 18.047 1 98.25 106 VAL B C 1
ATOM 2766 O O . VAL B 1 106 ? -13.305 11.461 17.828 1 98.25 106 VAL B O 1
ATOM 2769 N N . VAL B 1 107 ? -14.57 10.273 19.266 1 97.75 107 VAL B N 1
ATOM 2770 C CA . VAL B 1 107 ? -14.508 11.336 20.25 1 97.75 107 VAL B CA 1
ATOM 2771 C C . VAL B 1 107 ? -13.375 11.062 21.234 1 97.75 107 VAL B C 1
ATOM 2773 O O . VAL B 1 107 ? -13.258 11.727 22.266 1 97.75 107 VAL B O 1
ATOM 2776 N N . ALA B 1 108 ? -12.508 10.07 20.938 1 95.81 108 ALA B N 1
ATOM 2777 C CA . ALA B 1 108 ? -11.422 9.68 21.828 1 95.81 108 ALA B CA 1
ATOM 2778 C C . ALA B 1 108 ? -10.531 10.875 22.156 1 95.81 108 ALA B C 1
ATOM 2780 O O . ALA B 1 108 ? -10.164 11.078 23.328 1 95.81 108 ALA B O 1
ATOM 2781 N N . GLY B 1 109 ? -10.234 11.664 21.188 1 93.06 109 GLY B N 1
ATOM 2782 C CA . GLY B 1 109 ? -9.391 12.828 21.391 1 93.06 109 GLY B CA 1
ATOM 2783 C C . GLY B 1 109 ? -10.023 13.875 22.281 1 93.06 109 GLY B C 1
ATOM 2784 O O . GLY B 1 109 ? -9.336 14.484 23.109 1 93.06 109 GLY B O 1
ATOM 2785 N N . LEU B 1 110 ? -11.281 14.055 22.141 1 95.44 110 LEU B N 1
ATOM 2786 C CA . LEU B 1 110 ? -12 15.023 22.969 1 95.44 110 LEU B CA 1
ATOM 2787 C C . LEU B 1 110 ? -12.031 14.57 24.422 1 95.44 110 LEU B C 1
ATOM 2789 O O . LEU B 1 110 ? -11.82 15.375 25.328 1 95.44 110 LEU B O 1
ATOM 2793 N N . LYS B 1 111 ? -12.242 13.312 24.578 1 94.94 111 LYS B N 1
ATOM 2794 C CA . LYS B 1 111 ? -12.258 12.758 25.922 1 94.94 111 LYS B CA 1
ATOM 2795 C C . LYS B 1 111 ? -10.891 12.906 26.594 1 94.94 111 LYS B C 1
ATOM 2797 O O . LYS B 1 111 ? -10.805 13.219 27.781 1 94.94 111 LYS B O 1
ATOM 2802 N N . LEU B 1 112 ? -9.883 12.68 25.828 1 91.06 112 LEU B N 1
ATOM 2803 C CA . LEU B 1 112 ? -8.531 12.852 26.344 1 91.06 112 LEU B CA 1
ATOM 2804 C C . LEU B 1 112 ? -8.266 14.297 26.734 1 91.06 112 LEU B C 1
ATOM 2806 O O . LEU B 1 112 ? -7.48 14.562 27.656 1 91.06 112 LEU B O 1
ATOM 2810 N N . GLN B 1 113 ? -8.953 15.234 26.125 1 91.31 113 GLN B N 1
ATOM 2811 C CA . GLN B 1 113 ? -8.812 16.656 26.422 1 91.31 113 GLN B CA 1
ATOM 2812 C C . GLN B 1 113 ? -9.688 17.062 27.609 1 91.31 113 GLN B C 1
ATOM 2814 O O . GLN B 1 113 ? -9.703 18.234 28 1 91.31 113 GLN B O 1
ATOM 2819 N N . GLY B 1 114 ? -10.578 16.141 28.062 1 93.06 114 GLY B N 1
ATOM 2820 C CA . GLY B 1 114 ? -11.352 16.406 29.266 1 93.06 114 GLY B CA 1
ATOM 2821 C C . GLY B 1 114 ? -12.812 16.688 28.969 1 93.06 114 GLY B C 1
ATOM 2822 O O . GLY B 1 114 ? -13.586 17 29.891 1 93.06 114 GLY B O 1
ATOM 2823 N N . VAL B 1 115 ? -13.195 16.547 27.766 1 94.75 115 VAL B N 1
ATOM 2824 C CA . VAL B 1 115 ? -14.602 16.766 27.422 1 94.75 115 VAL B CA 1
ATOM 2825 C C . VAL B 1 115 ? -15.445 15.602 27.938 1 94.75 115 VAL B C 1
ATOM 2827 O O . VAL B 1 115 ? -15.148 14.445 27.625 1 94.75 115 VAL B O 1
ATOM 2830 N N . ARG B 1 1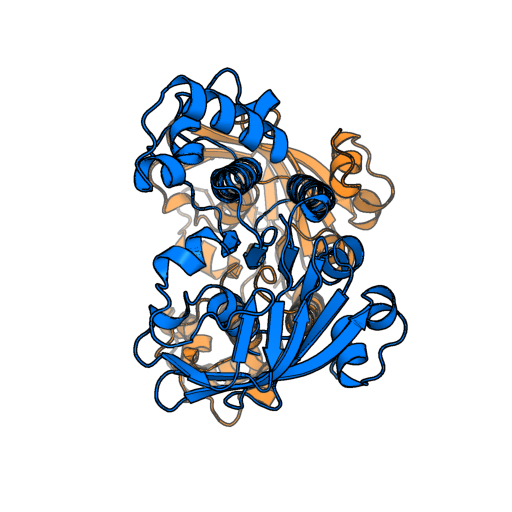16 ? -16.516 15.961 28.688 1 94.81 116 ARG B N 1
ATOM 2831 C CA . ARG B 1 116 ? -17.328 14.891 29.281 1 94.81 116 ARG B CA 1
ATOM 2832 C C . ARG B 1 116 ? -18.797 15.055 28.922 1 94.81 116 ARG B C 1
ATOM 2834 O O . ARG B 1 116 ? -19.578 14.109 29.031 1 94.81 116 ARG B O 1
ATOM 2841 N N . ASN B 1 117 ? -19.156 16.172 28.453 1 96.25 117 ASN B N 1
ATOM 2842 C CA . ASN B 1 117 ? -20.547 16.422 28.109 1 96.25 117 ASN B CA 1
ATOM 2843 C C . ASN B 1 117 ? -21.031 15.477 27.016 1 96.25 117 ASN B C 1
ATOM 2845 O O . ASN B 1 117 ? -20.516 15.5 25.891 1 96.25 117 ASN B O 1
ATOM 2849 N N . ARG B 1 118 ? -22 14.672 27.375 1 94.44 118 ARG B N 1
ATOM 2850 C CA . ARG B 1 118 ? -22.484 13.633 26.469 1 94.44 118 ARG B CA 1
ATOM 2851 C C . ARG B 1 118 ? -23.062 14.234 25.203 1 94.44 118 ARG B C 1
ATOM 2853 O O . ARG B 1 118 ? -22.875 13.688 24.109 1 94.44 118 ARG B O 1
ATOM 2860 N N . LYS B 1 119 ? -23.781 15.305 25.297 1 97 119 LYS B N 1
ATOM 2861 C CA . LYS B 1 119 ? -24.391 15.945 24.125 1 97 119 LYS B CA 1
ATOM 2862 C C . LYS B 1 119 ? -23.328 16.469 23.172 1 97 119 LYS B C 1
ATOM 2864 O O . LYS B 1 119 ? -23.438 16.266 21.953 1 97 119 LYS B O 1
ATOM 2869 N N . VAL B 1 120 ? -22.359 17.125 23.719 1 96.81 120 VAL B N 1
ATOM 2870 C CA . VAL B 1 120 ? -21.266 17.656 22.906 1 96.81 120 VAL B CA 1
ATOM 2871 C C . VAL B 1 120 ? -20.562 16.5 22.203 1 96.81 120 VAL B C 1
ATOM 2873 O O . VAL B 1 120 ? -20.281 16.594 21 1 96.81 120 VAL B O 1
ATOM 2876 N N . LEU B 1 121 ? -20.328 15.438 22.891 1 97.56 121 LEU B N 1
ATOM 2877 C CA . LEU B 1 121 ? -19.641 14.273 22.328 1 97.56 121 LEU B CA 1
ATOM 2878 C C . LEU B 1 121 ? -20.484 13.641 21.219 1 97.56 121 LEU B C 1
ATOM 2880 O O . LEU B 1 121 ? -19.969 13.312 20.156 1 97.56 121 LEU B O 1
ATOM 2884 N N . ASP B 1 122 ? -21.766 13.523 21.422 1 97.31 122 ASP B N 1
ATOM 2885 C CA . ASP B 1 122 ? -22.656 12.922 20.438 1 97.31 122 ASP B CA 1
ATOM 2886 C C . ASP B 1 122 ? -22.75 13.797 19.188 1 97.31 122 ASP B C 1
ATOM 2888 O O . ASP B 1 122 ? -22.703 13.281 18.062 1 97.31 122 ASP B O 1
ATOM 2892 N N . ASP B 1 123 ? -22.891 15.055 19.422 1 97.81 123 ASP B N 1
ATOM 2893 C CA . ASP B 1 123 ? -22.984 15.977 18.297 1 97.81 123 ASP B CA 1
ATOM 2894 C C . ASP B 1 123 ? -21.703 15.977 17.469 1 97.81 123 ASP B C 1
ATOM 2896 O O . ASP B 1 123 ? -21.75 16.016 16.25 1 97.81 123 ASP B O 1
ATOM 2900 N N . THR B 1 124 ? -20.609 15.961 18.188 1 97.62 124 THR B N 1
ATOM 2901 C CA . THR B 1 124 ? -19.328 15.945 17.5 1 97.62 124 THR B CA 1
ATOM 2902 C C . THR B 1 124 ? -19.141 14.648 16.719 1 97.62 124 THR B C 1
ATOM 2904 O O . THR B 1 124 ? -18.641 14.656 15.594 1 97.62 124 THR B O 1
ATOM 2907 N N . ALA B 1 125 ? -19.5 13.562 17.344 1 98 125 ALA B N 1
ATOM 2908 C CA . ALA B 1 125 ? -19.422 12.273 16.656 1 98 125 ALA B CA 1
ATOM 2909 C C . ALA B 1 125 ? -20.203 12.289 15.352 1 98 125 ALA B C 1
ATOM 2911 O O . ALA B 1 125 ? -19.672 11.898 14.297 1 98 125 ALA B O 1
ATOM 2912 N N . GLU B 1 126 ? -21.359 12.781 15.438 1 98.12 126 GLU B N 1
ATOM 2913 C CA . GLU B 1 126 ? -22.203 12.82 14.242 1 98.12 126 GLU B CA 1
ATOM 2914 C C . GLU B 1 126 ? -21.625 13.766 13.195 1 98.12 126 GLU B C 1
ATOM 2916 O O . GLU B 1 126 ? -21.5 13.398 12.023 1 98.12 126 GLU B O 1
ATOM 2921 N N . SER B 1 127 ? -21.297 14.953 13.594 1 97.62 127 SER B N 1
ATOM 2922 C CA . SER B 1 127 ? -20.766 15.938 12.648 1 97.62 127 SER B CA 1
ATOM 2923 C C . SER B 1 127 ? -19.484 15.445 12 1 97.62 127 SER B C 1
ATOM 2925 O O . SER B 1 127 ? -19.281 15.648 10.797 1 97.62 127 SER B O 1
ATOM 2927 N N . SER B 1 128 ? -18.625 14.82 12.75 1 97.56 128 SER B N 1
ATOM 2928 C CA . SER B 1 128 ? -17.359 14.32 12.234 1 97.56 128 SER B CA 1
ATOM 2929 C C . SER B 1 128 ? -17.578 13.156 11.273 1 97.56 128 SER B C 1
ATOM 2931 O O . SER B 1 128 ? -16.938 13.078 10.219 1 97.56 128 SER B O 1
ATOM 2933 N N . LEU B 1 129 ? -18.5 12.289 11.633 1 98.25 129 LEU B N 1
ATOM 2934 C CA . LEU B 1 129 ? -18.812 11.164 10.75 1 98.25 129 LEU B CA 1
ATOM 2935 C C . LEU B 1 129 ? -19.453 11.656 9.453 1 98.25 129 LEU B C 1
ATOM 2937 O O . LEU B 1 129 ? -19.203 11.102 8.383 1 98.25 129 LEU B O 1
ATOM 2941 N N . ARG B 1 130 ? -20.266 12.672 9.539 1 96.81 130 ARG B N 1
ATOM 2942 C CA . ARG B 1 130 ? -20.797 13.305 8.336 1 96.81 130 ARG B CA 1
ATOM 2943 C C . ARG B 1 130 ? -19.703 13.969 7.523 1 96.81 130 ARG B C 1
ATOM 2945 O O . ARG B 1 130 ? -19.656 13.836 6.301 1 96.81 130 ARG B O 1
ATOM 2952 N N . GLY B 1 131 ? -18.812 14.602 8.195 1 94.19 131 GLY B N 1
ATOM 2953 C CA . GLY B 1 131 ? -17.703 15.258 7.531 1 94.19 131 GLY B CA 1
ATOM 2954 C C . GLY B 1 131 ? -16.781 14.281 6.824 1 94.19 131 GLY B C 1
ATOM 2955 O O . GLY B 1 131 ? -16.094 14.648 5.859 1 94.19 131 GLY B O 1
ATOM 2956 N N . ALA B 1 132 ? -16.781 13.078 7.316 1 95.81 132 ALA B N 1
ATOM 2957 C CA . ALA B 1 132 ? -15.938 12.039 6.707 1 95.81 132 ALA B CA 1
ATOM 2958 C C . ALA B 1 132 ? -16.75 11.164 5.762 1 95.81 132 ALA B C 1
ATOM 2960 O O . ALA B 1 132 ? -16.297 10.109 5.324 1 95.81 132 ALA B O 1
ATOM 2961 N N . ASN B 1 133 ? -18.016 11.586 5.566 1 94.69 133 ASN B N 1
ATOM 2962 C CA . ASN B 1 133 ? -18.922 10.859 4.68 1 94.69 133 ASN B CA 1
ATOM 2963 C C . ASN B 1 133 ? -19.094 9.406 5.121 1 94.69 133 ASN B C 1
ATOM 2965 O O . ASN B 1 133 ? -19.031 8.492 4.297 1 94.69 133 ASN B O 1
ATOM 2969 N N . LEU B 1 134 ? -19.219 9.188 6.383 1 96.69 134 LEU B N 1
ATOM 2970 C CA . LEU B 1 134 ? -19.328 7.836 6.914 1 96.69 134 LEU B CA 1
ATOM 2971 C C . LEU B 1 134 ? -20.625 7.668 7.695 1 96.69 134 LEU B C 1
ATOM 2973 O O . LEU B 1 134 ? -21.062 6.543 7.953 1 96.69 134 LEU B O 1
ATOM 2977 N N . TRP B 1 135 ? -21.391 8.711 8.016 1 97.31 135 TRP B N 1
ATOM 2978 C CA . TRP B 1 135 ? -22.516 8.711 8.93 1 97.31 135 TRP B CA 1
ATOM 2979 C C . TRP B 1 135 ? -23.625 7.781 8.438 1 97.31 135 TRP B C 1
ATOM 2981 O O . TRP B 1 135 ? -24.078 6.902 9.172 1 97.31 135 TRP B O 1
ATOM 2991 N N . ASP B 1 136 ? -23.969 7.887 7.188 1 95.81 136 ASP B N 1
ATOM 2992 C CA . ASP B 1 136 ? -25.094 7.141 6.652 1 95.81 136 ASP B CA 1
ATOM 2993 C C . ASP B 1 136 ? -24.844 5.637 6.695 1 95.81 136 ASP B C 1
ATOM 2995 O O . ASP B 1 136 ? -25.766 4.844 6.824 1 95.81 136 ASP B O 1
ATOM 2999 N N . GLU B 1 137 ? -23.656 5.297 6.676 1 94.44 137 GLU B N 1
ATOM 3000 C CA . GLU B 1 137 ? -23.297 3.879 6.648 1 94.44 137 GLU B CA 1
ATOM 3001 C C . GLU B 1 137 ? -23.234 3.299 8.055 1 94.44 137 GLU B C 1
ATOM 3003 O O . GLU B 1 137 ? -23.328 2.084 8.242 1 94.44 137 GLU B O 1
ATOM 3008 N N . VAL B 1 138 ? -23.094 4.219 9.07 1 96.94 138 VAL B N 1
ATOM 3009 C CA . VAL B 1 138 ? -22.781 3.631 10.367 1 96.94 138 VAL B CA 1
ATOM 3010 C C . VAL B 1 138 ? -23.75 4.168 11.422 1 96.94 138 VAL B C 1
ATOM 3012 O O . VAL B 1 138 ? -23.672 3.785 12.594 1 96.94 138 VAL B O 1
ATOM 3015 N N . LYS B 1 139 ? -24.656 5.004 11.109 1 97.62 139 LYS B N 1
ATOM 3016 C CA . LYS B 1 139 ? -25.516 5.699 12.062 1 97.62 139 LYS B CA 1
ATOM 3017 C C . LYS B 1 139 ? -26.297 4.715 12.922 1 97.62 139 LYS B C 1
ATOM 3019 O O . LYS B 1 139 ? -26.609 4.996 14.078 1 97.62 139 LYS B O 1
ATOM 3024 N N . ASP B 1 140 ? -26.562 3.486 12.422 1 96.62 140 ASP B N 1
ATOM 3025 C CA . ASP B 1 140 ? -27.359 2.506 13.141 1 96.62 140 ASP B CA 1
ATOM 3026 C C . ASP B 1 140 ? -26.484 1.525 13.906 1 96.62 140 ASP B C 1
ATOM 3028 O O . ASP B 1 140 ? -26.984 0.573 14.508 1 96.62 140 ASP B O 1
ATOM 3032 N N . ARG B 1 141 ? -25.172 1.701 13.906 1 96.19 141 ARG B N 1
ATOM 3033 C CA . ARG B 1 141 ? -24.281 0.762 14.57 1 96.19 141 ARG B CA 1
ATOM 3034 C C . ARG B 1 141 ? -23.125 1.493 15.242 1 96.19 141 ARG B C 1
ATOM 3036 O O . ARG B 1 141 ? -21.984 1.006 15.234 1 96.19 141 ARG B O 1
ATOM 3043 N N . LEU B 1 142 ? -23.359 2.609 15.812 1 97.56 142 LEU B N 1
ATOM 3044 C CA . LEU B 1 142 ? -22.344 3.473 16.406 1 97.56 142 LEU B CA 1
ATOM 3045 C C . LEU B 1 142 ? -21.719 2.809 17.625 1 97.56 142 LEU B C 1
ATOM 3047 O O . LEU B 1 142 ? -20.609 3.158 18.016 1 97.56 142 LEU B O 1
ATOM 3051 N N . ASP B 1 143 ? -22.406 1.9 18.188 1 97 143 ASP B N 1
ATOM 3052 C CA . ASP B 1 143 ? -21.922 1.264 19.406 1 97 143 ASP B CA 1
ATOM 3053 C C . ASP B 1 143 ? -21.141 -0.01 19.094 1 97 143 ASP B C 1
ATOM 3055 O O . ASP B 1 143 ? -20.594 -0.644 20 1 97 143 ASP B O 1
ATOM 3059 N N . LYS B 1 144 ? -21.047 -0.3 17.844 1 95.94 144 LYS B N 1
ATOM 3060 C CA . LYS B 1 144 ? -20.281 -1.459 17.422 1 95.94 144 LYS B CA 1
ATOM 3061 C C . LYS B 1 144 ? -18.797 -1.101 17.266 1 95.94 144 LYS B C 1
ATOM 3063 O O . LYS B 1 144 ? -18.453 0.069 17.078 1 95.94 144 LYS B O 1
ATOM 3068 N N . PRO B 1 145 ? -17.969 -2.139 17.344 1 96 145 PRO B N 1
ATOM 3069 C CA . PRO B 1 145 ? -16.531 -1.897 17.25 1 96 145 PRO B CA 1
ATOM 3070 C C . PRO B 1 145 ? -16.109 -1.375 15.875 1 96 145 PRO B C 1
ATOM 3072 O O . PRO B 1 145 ? -16.625 -1.828 14.852 1 96 145 PRO B O 1
ATOM 3075 N N . GLY B 1 146 ? -15.164 -0.478 15.859 1 94.38 146 GLY B N 1
ATOM 3076 C CA . GLY B 1 146 ? -14.648 0.09 14.625 1 94.38 146 GLY B CA 1
ATOM 3077 C C . GLY B 1 146 ? -13.898 -0.919 13.766 1 94.38 146 GLY B C 1
ATOM 3078 O O . GLY B 1 146 ? -13.836 -0.775 12.547 1 94.38 146 GLY B O 1
ATOM 3079 N N . GLY B 1 147 ? -13.375 -1.947 14.43 1 91.94 147 GLY B N 1
ATOM 3080 C CA . GLY B 1 147 ? -12.625 -2.975 13.727 1 91.94 147 GLY B CA 1
ATOM 3081 C C . GLY B 1 147 ? -13.477 -3.777 12.758 1 91.94 147 GLY B C 1
ATOM 3082 O O . GLY B 1 147 ? -12.945 -4.461 11.883 1 91.94 147 GLY B O 1
ATOM 3083 N N . GLY B 1 148 ? -14.742 -3.73 12.898 1 87.5 148 GLY B N 1
ATOM 3084 C CA . GLY B 1 148 ? -15.656 -4.48 12.055 1 87.5 148 GLY B CA 1
ATOM 3085 C C . GLY B 1 148 ? -15.938 -3.801 10.727 1 87.5 148 GLY B C 1
ATOM 3086 O O . GLY B 1 148 ? -16.609 -4.371 9.859 1 87.5 148 GLY B O 1
ATOM 3087 N N . LEU B 1 149 ? -15.422 -2.617 10.516 1 91.12 149 LEU B N 1
ATOM 3088 C CA . LEU B 1 149 ? -15.633 -1.848 9.297 1 91.12 149 LEU B CA 1
ATOM 3089 C C . LEU B 1 149 ? -14.688 -2.311 8.195 1 91.12 149 LEU B C 1
ATOM 3091 O O . LEU B 1 149 ? -13.664 -2.941 8.469 1 91.12 149 LEU B O 1
ATOM 3095 N N . SER B 1 150 ? -15.078 -2.029 6.93 1 86 150 SER B N 1
ATOM 3096 C CA . SER B 1 150 ? -14.172 -2.285 5.816 1 86 150 SER B CA 1
ATOM 3097 C C . SER B 1 150 ? -12.953 -1.363 5.867 1 86 150 SER B C 1
ATOM 3099 O O . SER B 1 150 ? -12.961 -0.362 6.586 1 86 150 SER B O 1
ATOM 3101 N N . GLY B 1 151 ? -11.914 -1.651 5.133 1 87.19 151 GLY B N 1
ATOM 3102 C CA . GLY B 1 151 ? -10.711 -0.836 5.102 1 87.19 151 GLY B CA 1
ATOM 3103 C C . GLY B 1 151 ? -10.984 0.619 4.766 1 87.19 151 GLY B C 1
ATOM 3104 O O . GLY B 1 151 ? -10.492 1.521 5.445 1 87.19 151 GLY B O 1
ATOM 3105 N N . GLY B 1 152 ? -11.766 0.814 3.701 1 91.31 152 GLY B N 1
ATOM 3106 C CA . GLY B 1 152 ? -12.141 2.17 3.33 1 91.31 152 GLY B CA 1
ATOM 3107 C C . GLY B 1 152 ? -12.953 2.881 4.398 1 91.31 152 GLY B C 1
ATOM 3108 O O . GLY B 1 152 ? -12.758 4.074 4.641 1 91.31 152 GLY B O 1
ATOM 3109 N N . GLN B 1 153 ? -13.828 2.111 5.082 1 93.62 153 GLN B N 1
ATOM 3110 C CA . GLN B 1 153 ? -14.625 2.666 6.172 1 93.62 153 GLN B CA 1
ATOM 3111 C C . GLN B 1 153 ? -13.758 2.986 7.383 1 93.62 153 GLN B C 1
ATOM 3113 O O . GLN B 1 153 ? -13.953 4.016 8.039 1 93.62 153 GLN B O 1
ATOM 3118 N N . GLN B 1 154 ? -12.828 2.135 7.637 1 95.5 154 GLN B N 1
ATOM 3119 C CA . GLN B 1 154 ? -11.922 2.377 8.75 1 95.5 154 GLN B CA 1
ATOM 3120 C C . GLN B 1 154 ? -11.094 3.637 8.523 1 95.5 154 GLN B C 1
ATOM 3122 O O . GLN B 1 154 ? -10.852 4.41 9.453 1 95.5 154 GLN B O 1
ATOM 3127 N N . GLN B 1 155 ? -10.688 3.818 7.281 1 96.56 155 GLN B N 1
ATOM 3128 C CA . GLN B 1 155 ? -9.906 5.016 6.98 1 96.56 155 GLN B CA 1
ATOM 3129 C C . GLN B 1 155 ? -10.734 6.277 7.184 1 96.56 155 GLN B C 1
ATOM 3131 O O . GLN B 1 155 ? -10.242 7.27 7.727 1 96.56 155 GLN B O 1
ATOM 3136 N N . ARG B 1 156 ? -11.984 6.23 6.773 1 97.12 156 ARG B N 1
ATOM 3137 C CA . ARG B 1 156 ? -12.867 7.375 6.973 1 97.12 156 ARG B CA 1
ATOM 3138 C C . ARG B 1 156 ? -13.172 7.582 8.453 1 97.12 156 ARG B C 1
ATOM 3140 O O . ARG B 1 156 ? -13.328 8.719 8.906 1 97.12 156 ARG B O 1
ATOM 3147 N N . LEU B 1 157 ? -13.195 6.496 9.195 1 98 157 LEU B N 1
ATOM 3148 C CA . LEU B 1 157 ? -13.336 6.594 10.648 1 98 157 LEU B CA 1
ATOM 3149 C C . LEU B 1 157 ? -12.133 7.309 11.258 1 98 157 LEU B C 1
ATOM 3151 O O . LEU B 1 157 ? -12.297 8.172 12.125 1 98 157 LEU B O 1
ATOM 3155 N N . CYS B 1 158 ? -10.977 6.996 10.797 1 97.81 158 CYS B N 1
ATOM 3156 C CA . CYS B 1 158 ? -9.766 7.641 11.281 1 97.81 158 CYS B CA 1
ATOM 3157 C C . CYS B 1 158 ? -9.742 9.117 10.922 1 97.81 158 CYS B C 1
ATOM 3159 O O . CYS B 1 158 ? -9.289 9.953 11.711 1 97.81 158 CYS B O 1
ATOM 3161 N N . ILE B 1 159 ? -10.25 9.414 9.742 1 98 159 ILE B N 1
ATOM 3162 C CA . ILE B 1 159 ? -10.344 10.812 9.336 1 98 159 ILE B CA 1
ATOM 3163 C C . ILE B 1 159 ? -11.352 11.539 10.227 1 98 159 ILE B C 1
ATOM 3165 O O . ILE B 1 159 ? -11.086 12.648 10.688 1 98 159 ILE B O 1
ATOM 3169 N N . ALA B 1 160 ? -12.477 10.883 10.516 1 98.19 160 ALA B N 1
ATOM 3170 C CA . ALA B 1 160 ? -13.469 11.461 11.414 1 98.19 160 ALA B CA 1
ATOM 3171 C C . ALA B 1 160 ? -12.867 11.75 12.781 1 98.19 160 ALA B C 1
ATOM 3173 O O . ALA B 1 160 ? -13.117 12.812 13.359 1 98.19 160 ALA B O 1
ATOM 3174 N N . ARG B 1 161 ? -12.125 10.852 13.242 1 97.81 161 ARG B N 1
ATOM 3175 C CA . ARG B 1 161 ? -11.453 11.031 14.523 1 97.81 161 ARG B CA 1
ATOM 3176 C C . ARG B 1 161 ? -10.508 12.219 14.484 1 97.81 161 ARG B C 1
ATOM 3178 O O . ARG B 1 161 ? -10.469 13.023 15.422 1 97.81 161 ARG B O 1
ATOM 3185 N N . ALA B 1 162 ? -9.805 12.336 13.422 1 96.56 162 ALA B N 1
ATOM 3186 C CA . ALA B 1 162 ? -8.828 13.414 13.281 1 96.56 162 ALA B CA 1
ATOM 3187 C C . ALA B 1 162 ? -9.516 14.773 13.242 1 96.56 162 ALA B C 1
ATOM 3189 O O . ALA B 1 162 ? -9.031 15.742 13.82 1 96.56 162 ALA B O 1
ATOM 3190 N N . ILE B 1 163 ? -10.695 14.867 12.602 1 96.12 163 ILE B N 1
ATOM 3191 C CA . ILE B 1 163 ? -11.297 16.188 12.43 1 96.12 163 ILE B CA 1
ATOM 3192 C C . ILE B 1 163 ? -12.18 16.516 13.625 1 96.12 163 ILE B C 1
ATOM 3194 O O . ILE B 1 163 ? -12.609 17.656 13.789 1 96.12 163 ILE B O 1
ATOM 3198 N N . ALA B 1 164 ? -12.422 15.516 14.461 1 96.5 164 ALA B N 1
ATOM 3199 C CA . ALA B 1 164 ? -13.266 15.711 15.641 1 96.5 164 ALA B CA 1
ATOM 3200 C C . ALA B 1 164 ? -12.656 16.75 16.578 1 96.5 164 ALA B C 1
ATOM 3202 O O . ALA B 1 164 ? -13.391 17.516 17.219 1 96.5 164 ALA B O 1
ATOM 3203 N N . VAL B 1 165 ? -11.406 16.812 16.656 1 94.38 165 VAL B N 1
ATOM 3204 C CA . VAL B 1 165 ? -10.758 17.766 17.547 1 94.38 165 VAL B CA 1
ATOM 3205 C C . VAL B 1 165 ? -10.547 19.094 16.844 1 94.38 165 VAL B C 1
ATOM 3207 O O . VAL B 1 165 ? -9.922 20.016 17.391 1 94.38 165 VAL B O 1
ATOM 3210 N N . GLN B 1 166 ? -10.992 19.156 15.586 1 94.12 166 GLN B N 1
ATOM 3211 C CA . GLN B 1 166 ? -11.008 20.375 14.797 1 94.12 166 GLN B CA 1
ATOM 3212 C C . GLN B 1 166 ? -9.602 20.969 14.656 1 94.12 166 GLN B C 1
ATOM 3214 O O . GLN B 1 166 ? -9.367 22.125 15 1 94.12 166 GLN B O 1
ATOM 3219 N N . PRO B 1 167 ? -8.688 20.234 14.07 1 96.88 167 PRO B N 1
ATOM 3220 C CA . PRO B 1 167 ? -7.324 20.719 13.859 1 96.88 167 PRO B CA 1
ATOM 3221 C C . PRO B 1 167 ? -7.262 21.859 12.836 1 96.88 167 PRO B C 1
ATOM 3223 O O . PRO B 1 167 ? -8.242 22.125 12.141 1 96.88 167 PRO B O 1
ATOM 3226 N N . ASP B 1 168 ? -6.082 22.547 12.828 1 97.44 168 ASP B N 1
ATOM 3227 C CA . ASP B 1 168 ? -5.828 23.578 11.82 1 97.44 168 ASP B CA 1
ATOM 3228 C C . ASP B 1 168 ? -5.301 22.969 10.531 1 97.44 168 ASP B C 1
ATOM 3230 O O . ASP B 1 168 ? -5.516 23.5 9.445 1 97.44 168 ASP B O 1
ATOM 3234 N N . VAL B 1 169 ? -4.598 21.906 10.711 1 98.5 169 VAL B N 1
ATOM 3235 C CA . VAL B 1 169 ? -3.928 21.219 9.602 1 98.5 169 VAL B CA 1
ATOM 3236 C C . VAL B 1 169 ? -4.156 19.719 9.711 1 98.5 169 VAL B C 1
ATOM 3238 O O . VAL B 1 169 ? -4.18 19.172 10.812 1 98.5 169 VAL B O 1
ATOM 3241 N N . LEU B 1 170 ? -4.352 19.078 8.555 1 98.31 170 LEU B N 1
ATOM 3242 C CA . LEU B 1 170 ? -4.453 17.625 8.469 1 98.31 170 LEU B CA 1
ATOM 3243 C C . LEU B 1 170 ? -3.324 17.047 7.617 1 98.31 170 LEU B C 1
ATOM 3245 O O . LEU B 1 170 ? -3.172 17.422 6.449 1 98.31 170 LEU B O 1
ATOM 3249 N N . LEU B 1 171 ? -2.5 16.219 8.227 1 98.69 171 LEU B N 1
ATOM 3250 C CA . LEU B 1 171 ? -1.441 15.5 7.523 1 98.69 171 LEU B CA 1
ATOM 3251 C C . LEU B 1 171 ? -1.902 14.102 7.129 1 98.69 171 LEU B C 1
ATOM 3253 O O . LEU B 1 171 ? -2.502 13.391 7.938 1 98.69 171 LEU B O 1
ATOM 3257 N N . MET B 1 172 ? -1.637 13.734 5.867 1 98.38 172 MET B N 1
ATOM 3258 C CA . MET B 1 172 ? -2.018 12.406 5.391 1 98.38 172 MET B CA 1
ATOM 3259 C C . MET B 1 172 ? -0.82 11.688 4.781 1 98.38 172 MET B C 1
ATOM 3261 O O . MET B 1 172 ? -0.245 12.148 3.797 1 98.38 172 MET B O 1
ATOM 3265 N N . ASP B 1 173 ? -0.484 10.625 5.359 1 96.88 173 ASP B N 1
ATOM 3266 C CA . ASP B 1 173 ? 0.625 9.812 4.875 1 96.88 173 ASP B CA 1
ATOM 3267 C C . ASP B 1 173 ? 0.118 8.625 4.062 1 96.88 173 ASP B C 1
ATOM 3269 O O . ASP B 1 173 ? -0.162 7.559 4.621 1 96.88 173 ASP B O 1
ATOM 3273 N N . GLU B 1 174 ? 0.012 8.828 2.758 1 94 174 GLU B N 1
ATOM 3274 C CA . GLU B 1 174 ? -0.451 7.812 1.812 1 94 174 GLU B CA 1
ATOM 3275 C C . GLU B 1 174 ? -1.8 7.238 2.234 1 94 174 GLU B C 1
ATOM 3277 O O . GLU B 1 174 ? -1.958 6.02 2.336 1 94 174 GLU B O 1
ATOM 3282 N N . PRO B 1 175 ? -2.805 8.047 2.271 1 95.69 175 PRO B N 1
ATOM 3283 C CA . PRO B 1 175 ? -4.074 7.656 2.889 1 95.69 175 PRO B CA 1
ATOM 3284 C C . PRO B 1 175 ? -4.84 6.629 2.061 1 95.69 175 PRO B C 1
ATOM 3286 O O . PRO B 1 175 ? -5.773 5.996 2.562 1 95.69 175 PRO B O 1
ATOM 3289 N N . CYS B 1 176 ? -4.438 6.383 0.771 1 92.44 176 CYS B N 1
ATOM 3290 C CA . CYS B 1 176 ? -5.242 5.523 -0.09 1 92.44 176 CYS B CA 1
ATOM 3291 C C . CYS B 1 176 ? -4.418 4.352 -0.61 1 92.44 176 CYS B C 1
ATOM 3293 O O . CYS B 1 176 ? -4.879 3.6 -1.473 1 92.44 176 CYS B O 1
ATOM 3295 N N . SER B 1 177 ? -3.273 4.164 -0.11 1 86.06 177 SER B N 1
ATOM 3296 C CA . SER B 1 177 ? -2.348 3.209 -0.708 1 86.06 177 SER B CA 1
ATOM 3297 C C . SER B 1 177 ? -2.873 1.783 -0.59 1 86.06 177 SER B C 1
ATOM 3299 O O . SER B 1 177 ? -2.623 0.949 -1.463 1 86.06 177 SER B O 1
ATOM 3301 N N . SER B 1 178 ? -3.617 1.463 0.396 1 81.44 178 SER B N 1
ATOM 3302 C CA . SER B 1 178 ? -4.086 0.102 0.643 1 81.44 178 SER B CA 1
ATOM 3303 C C . SER B 1 178 ? -5.566 -0.04 0.319 1 81.44 178 SER B C 1
ATOM 3305 O O . SER B 1 178 ? -6.199 -1.028 0.699 1 81.44 178 SER B O 1
ATOM 3307 N N . LEU B 1 179 ? -6.066 0.955 -0.375 1 87.94 179 LEU B N 1
ATOM 3308 C CA . LEU B 1 179 ? -7.504 0.978 -0.601 1 87.94 179 LEU B CA 1
ATOM 3309 C C . LEU B 1 179 ? -7.836 0.611 -2.043 1 87.94 179 LEU B C 1
ATOM 3311 O O . LEU B 1 179 ? -7.02 0.82 -2.943 1 87.94 179 LEU B O 1
ATOM 3315 N N . ASP B 1 180 ? -9.016 0.044 -2.27 1 86.5 180 ASP B N 1
ATOM 3316 C CA . ASP B 1 180 ? -9.516 -0.217 -3.613 1 86.5 180 ASP B CA 1
ATOM 3317 C C . ASP B 1 180 ? -9.93 1.08 -4.309 1 86.5 180 ASP B C 1
ATOM 3319 O O . ASP B 1 180 ? -10.039 2.125 -3.664 1 86.5 180 ASP B O 1
ATOM 3323 N N . PRO B 1 181 ? -10.219 1.012 -5.559 1 85.19 181 PRO B N 1
ATOM 3324 C CA . PRO B 1 181 ? -10.492 2.225 -6.332 1 85.19 181 PRO B CA 1
ATOM 3325 C C . PRO B 1 181 ? -11.719 2.982 -5.828 1 85.19 181 PRO B C 1
ATOM 3327 O O . PRO B 1 181 ? -11.719 4.215 -5.801 1 85.19 181 PRO B O 1
ATOM 3330 N N . ILE B 1 182 ? -12.648 2.244 -5.418 1 85.06 182 ILE B N 1
ATOM 3331 C CA . ILE B 1 182 ? -13.875 2.881 -4.957 1 85.06 182 ILE B CA 1
ATOM 3332 C C . ILE B 1 182 ? -13.609 3.652 -3.664 1 85.06 182 ILE B C 1
ATOM 3334 O O . ILE B 1 182 ? -13.969 4.824 -3.547 1 85.06 182 ILE B O 1
ATOM 3338 N N . SER B 1 183 ? -13 3.035 -2.791 1 89.25 183 SER B N 1
ATOM 3339 C CA . SER B 1 183 ? -12.648 3.68 -1.531 1 89.25 183 SER B CA 1
ATOM 3340 C C . SER B 1 183 ? -11.695 4.852 -1.759 1 89.25 183 SER B C 1
ATOM 3342 O O . SER B 1 183 ? -11.805 5.883 -1.094 1 89.25 183 SER B O 1
ATOM 3344 N N . THR B 1 184 ? -10.82 4.652 -2.645 1 90.88 184 THR B N 1
ATOM 3345 C CA . THR B 1 184 ? -9.867 5.707 -2.971 1 90.88 184 THR B CA 1
ATOM 3346 C C . THR B 1 184 ? -10.594 6.957 -3.467 1 90.88 184 THR B C 1
ATOM 3348 O O . THR B 1 184 ? -10.312 8.062 -3.008 1 90.88 184 THR B O 1
ATOM 3351 N N . MET B 1 185 ? -11.461 6.754 -4.312 1 90.25 185 MET B N 1
ATOM 3352 C CA . MET B 1 185 ? -12.219 7.879 -4.844 1 90.25 185 MET B CA 1
ATOM 3353 C C . MET B 1 185 ? -12.992 8.586 -3.734 1 90.25 185 MET B C 1
ATOM 3355 O O . MET B 1 185 ? -13.07 9.812 -3.709 1 90.25 185 MET B O 1
ATOM 3359 N N . ALA B 1 186 ? -13.555 7.773 -2.893 1 91.19 186 ALA B N 1
ATOM 3360 C CA . ALA B 1 186 ? -14.297 8.336 -1.769 1 91.19 186 ALA B CA 1
ATOM 3361 C C . ALA B 1 186 ? -13.391 9.211 -0.9 1 91.19 186 ALA B C 1
ATOM 3363 O O . ALA B 1 186 ? -13.789 10.297 -0.48 1 91.19 186 ALA B O 1
ATOM 3364 N N . ILE B 1 187 ? -12.227 8.797 -0.66 1 95.06 187 ILE B N 1
ATOM 3365 C CA . ILE B 1 187 ? -11.281 9.539 0.165 1 95.06 187 ILE B CA 1
ATOM 3366 C C . ILE B 1 187 ? -10.82 10.789 -0.576 1 95.06 187 ILE B C 1
ATOM 3368 O O . ILE B 1 187 ? -10.672 11.859 0.025 1 95.06 187 ILE B O 1
ATOM 3372 N N . GLU B 1 188 ? -10.57 10.672 -1.852 1 95.81 188 GLU B N 1
ATOM 3373 C CA . GLU B 1 188 ? -10.156 11.836 -2.639 1 95.81 188 GLU B CA 1
ATOM 3374 C C . GLU B 1 188 ? -11.242 12.906 -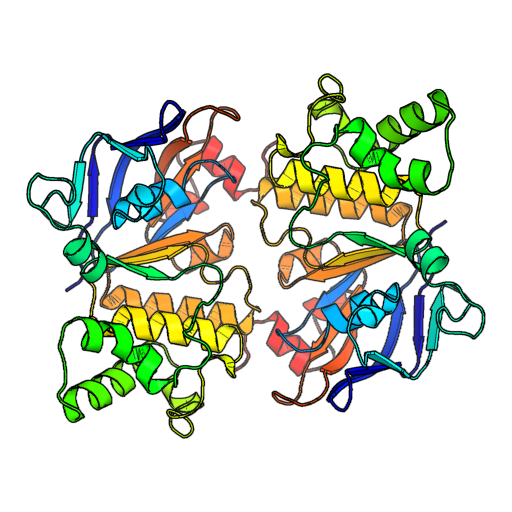2.645 1 95.81 188 GLU B C 1
ATOM 3376 O O . GLU B 1 188 ? -10.945 14.094 -2.479 1 95.81 188 GLU B O 1
ATOM 3381 N N . ASP B 1 189 ? -12.469 12.469 -2.791 1 95.44 189 ASP B N 1
ATOM 3382 C CA . ASP B 1 189 ? -13.594 13.398 -2.715 1 95.44 189 ASP B CA 1
ATOM 3383 C C . ASP B 1 189 ? -13.656 14.07 -1.344 1 95.44 189 ASP B C 1
ATOM 3385 O O . ASP B 1 189 ? -13.898 15.273 -1.247 1 95.44 189 ASP B O 1
ATOM 3389 N N . LEU B 1 190 ? -13.445 13.25 -0.423 1 95.75 190 LEU B N 1
ATOM 3390 C CA . LEU B 1 190 ? -13.453 13.758 0.945 1 95.75 190 LEU B CA 1
ATOM 3391 C C . LEU B 1 190 ? -12.367 14.805 1.145 1 95.75 190 LEU B C 1
ATOM 3393 O O . LEU B 1 190 ? -12.609 15.844 1.765 1 95.75 190 LEU B O 1
ATOM 3397 N N . ILE B 1 191 ? -11.211 14.578 0.639 1 97.88 191 ILE B N 1
ATOM 3398 C CA . ILE B 1 191 ? -10.102 15.523 0.737 1 97.88 191 ILE B CA 1
ATOM 3399 C C . ILE B 1 191 ? -10.492 16.859 0.096 1 97.88 191 ILE B C 1
ATOM 3401 O O . ILE B 1 191 ? -10.227 17.922 0.65 1 97.88 191 ILE B O 1
ATOM 3405 N N . SER B 1 192 ? -11.164 16.797 -0.985 1 96.88 192 SER B N 1
ATOM 3406 C CA . SER B 1 192 ? -11.625 18 -1.689 1 96.88 192 SER B CA 1
ATOM 3407 C C . SER B 1 192 ? -12.602 18.797 -0.839 1 96.88 192 SER B C 1
ATOM 3409 O O . SER B 1 192 ? -12.602 20.031 -0.874 1 96.88 192 SER B O 1
ATOM 3411 N N . GLU B 1 193 ? -13.359 18.094 -0.129 1 96.62 193 GLU B N 1
ATOM 3412 C CA . GLU B 1 193 ? -14.305 18.766 0.759 1 96.62 193 GLU B CA 1
ATOM 3413 C C . GLU B 1 193 ? -13.602 19.344 1.98 1 96.62 193 GLU B C 1
ATOM 3415 O O . GLU B 1 193 ? -13.852 20.484 2.359 1 96.62 193 GLU B O 1
ATOM 3420 N N . LEU B 1 194 ? -12.727 18.609 2.516 1 97.31 194 LEU B N 1
ATOM 3421 C CA . LEU B 1 194 ? -12.078 18.969 3.77 1 97.31 194 LEU B CA 1
ATOM 3422 C C . LEU B 1 194 ? -11.141 20.172 3.574 1 97.31 194 LEU B C 1
ATOM 3424 O O . LEU B 1 194 ? -10.938 20.953 4.5 1 97.31 194 LEU B O 1
ATOM 3428 N N . LYS B 1 195 ? -10.648 20.328 2.342 1 97.25 195 LYS B N 1
ATOM 3429 C CA . LYS B 1 195 ? -9.68 21.391 2.119 1 97.25 195 LYS B CA 1
ATOM 3430 C C . LYS B 1 195 ? -10.336 22.766 2.264 1 97.25 195 LYS B C 1
ATOM 3432 O O . LYS B 1 195 ? -9.641 23.781 2.404 1 97.25 195 LYS B O 1
ATOM 3437 N N . GLN B 1 196 ? -11.656 22.797 2.244 1 96.31 196 GLN B N 1
ATOM 3438 C CA . GLN B 1 196 ? -12.375 24.047 2.43 1 96.31 196 GLN B CA 1
ATOM 3439 C C . GLN B 1 196 ? -12.266 24.547 3.871 1 96.31 196 GLN B C 1
ATOM 3441 O O . GLN B 1 196 ? -12.43 25.734 4.141 1 96.31 196 GLN B O 1
ATOM 3446 N N . GLN B 1 197 ? -11.953 23.656 4.746 1 95.88 197 GLN B N 1
ATOM 3447 C CA . GLN B 1 197 ? -11.938 24 6.164 1 95.88 197 GLN B CA 1
ATOM 3448 C C . GLN B 1 197 ? -10.555 23.797 6.77 1 95.88 197 GLN B C 1
ATOM 3450 O O . GLN B 1 197 ? -10.195 24.438 7.758 1 95.88 197 GLN B O 1
ATOM 3455 N N . TYR B 1 198 ? -9.797 22.922 6.172 1 97.56 198 TYR B N 1
ATOM 3456 C CA . TYR B 1 198 ? -8.516 22.547 6.754 1 97.56 198 TYR B CA 1
ATOM 3457 C C . TYR B 1 198 ? -7.379 22.75 5.754 1 97.56 198 TYR B C 1
ATOM 3459 O O . TYR B 1 198 ? -7.602 22.734 4.543 1 97.56 198 TYR B O 1
ATOM 3467 N N . THR B 1 199 ? -6.172 23.062 6.316 1 98.62 199 THR B N 1
ATOM 3468 C CA . THR B 1 199 ? -4.949 22.922 5.539 1 98.62 199 THR B CA 1
ATOM 3469 C C . THR B 1 199 ? -4.516 21.453 5.473 1 98.62 199 THR B C 1
ATOM 3471 O O . THR B 1 199 ? -4.469 20.766 6.496 1 98.62 199 THR B O 1
ATOM 3474 N N . ILE B 1 200 ? -4.242 20.953 4.238 1 98.62 200 ILE B N 1
ATOM 3475 C CA . ILE B 1 200 ? -3.963 19.516 4.109 1 98.62 200 ILE B CA 1
ATOM 3476 C C . ILE B 1 200 ? -2.596 19.312 3.459 1 98.62 200 ILE B C 1
ATOM 3478 O O . ILE B 1 200 ? -2.258 20 2.484 1 98.62 200 ILE B O 1
ATOM 3482 N N . VAL B 1 201 ? -1.783 18.484 4.012 1 98.88 201 VAL B N 1
ATOM 3483 C CA . VAL B 1 201 ? -0.556 17.984 3.402 1 98.88 201 VAL B CA 1
ATOM 3484 C C . VAL B 1 201 ? -0.665 16.469 3.186 1 98.88 201 VAL B C 1
ATOM 3486 O O . VAL B 1 201 ? -0.963 15.727 4.117 1 98.88 201 VAL B O 1
ATOM 3489 N N . ILE B 1 202 ? -0.427 16.047 1.928 1 98.62 202 ILE B N 1
ATOM 3490 C CA . ILE B 1 202 ? -0.598 14.625 1.614 1 98.62 202 ILE B CA 1
ATOM 3491 C C . ILE B 1 202 ? 0.678 14.078 0.977 1 98.62 202 ILE B C 1
ATOM 3493 O O . ILE B 1 202 ? 1.247 14.703 0.078 1 98.62 202 ILE B O 1
ATOM 3497 N N . VAL B 1 203 ? 1.152 13.016 1.529 1 97.75 203 VAL B N 1
ATOM 3498 C CA . VAL B 1 203 ? 2.201 12.234 0.876 1 97.75 203 VAL B CA 1
ATOM 3499 C C . VAL B 1 203 ? 1.575 11.117 0.044 1 97.75 203 VAL B C 1
ATOM 3501 O O . VAL B 1 203 ? 0.707 10.391 0.526 1 97.75 203 VAL B O 1
ATOM 3504 N N . THR B 1 204 ? 1.979 11.023 -1.245 1 94.5 204 THR B N 1
ATOM 3505 C CA . THR B 1 204 ? 1.451 9.945 -2.072 1 94.5 204 THR B CA 1
ATOM 3506 C C . THR B 1 204 ? 2.453 9.555 -3.156 1 94.5 204 THR B C 1
ATOM 3508 O O . THR B 1 204 ? 3.213 10.398 -3.639 1 94.5 204 THR B O 1
ATOM 3511 N N . HIS B 1 205 ? 2.389 8.328 -3.529 1 89 205 HIS B N 1
ATOM 3512 C CA . HIS B 1 205 ? 3.16 7.82 -4.66 1 89 205 HIS B CA 1
ATOM 3513 C C . HIS B 1 205 ? 2.285 7.656 -5.895 1 89 205 HIS B C 1
ATOM 3515 O O . HIS B 1 205 ? 2.764 7.223 -6.945 1 89 205 HIS B O 1
ATOM 3521 N N . ASN B 1 206 ? 1.102 7.98 -5.785 1 88.19 206 ASN B N 1
ATOM 3522 C CA . ASN B 1 206 ? 0.174 7.965 -6.91 1 88.19 206 ASN B CA 1
ATOM 3523 C C . ASN B 1 206 ? 0.076 9.336 -7.574 1 88.19 206 ASN B C 1
ATOM 3525 O O . ASN B 1 206 ? -0.62 10.219 -7.078 1 88.19 206 ASN B O 1
ATOM 3529 N N . MET B 1 207 ? 0.681 9.352 -8.797 1 89.88 207 MET B N 1
ATOM 3530 C CA . MET B 1 207 ? 0.798 10.648 -9.453 1 89.88 207 MET B CA 1
ATOM 3531 C C . MET B 1 207 ? -0.563 11.141 -9.93 1 89.88 207 MET B C 1
ATOM 3533 O O . MET B 1 207 ? -0.82 12.344 -9.953 1 89.88 207 MET B O 1
ATOM 3537 N N . GLN B 1 208 ? -1.403 10.266 -10.266 1 88.81 208 GLN B N 1
ATOM 3538 C CA . GLN B 1 208 ? -2.734 10.68 -10.695 1 88.81 208 GLN B CA 1
ATOM 3539 C C . GLN B 1 208 ? -3.541 11.242 -9.531 1 88.81 208 GLN B C 1
ATOM 3541 O O . GLN B 1 208 ? -4.266 12.227 -9.695 1 88.81 208 GLN B O 1
ATOM 3546 N N . GLN B 1 209 ? -3.395 10.617 -8.445 1 92.06 209 GLN B N 1
ATOM 3547 C CA . GLN B 1 209 ? -4.035 11.133 -7.238 1 92.06 209 GLN B CA 1
ATOM 3548 C C . GLN B 1 209 ? -3.506 12.523 -6.895 1 92.06 209 GLN B C 1
ATOM 3550 O O . GLN B 1 209 ? -4.285 13.438 -6.625 1 92.06 209 GLN B O 1
ATOM 3555 N N . ALA B 1 210 ? -2.176 12.656 -6.887 1 95.5 210 ALA B N 1
ATOM 3556 C CA . ALA B 1 210 ? -1.574 13.953 -6.605 1 95.5 210 ALA B CA 1
ATOM 3557 C C . ALA B 1 210 ? -2.123 15.023 -7.543 1 95.5 210 ALA B C 1
ATOM 3559 O O . ALA B 1 210 ? -2.484 16.125 -7.105 1 95.5 210 ALA B O 1
ATOM 3560 N N . ALA B 1 211 ? -2.258 14.664 -8.766 1 95.38 211 ALA B N 1
ATOM 3561 C CA . ALA B 1 211 ? -2.719 15.609 -9.781 1 95.38 211 ALA B CA 1
ATOM 3562 C C . ALA B 1 211 ? -4.176 15.992 -9.555 1 95.38 211 ALA B C 1
ATOM 3564 O O . ALA B 1 211 ? -4.574 17.125 -9.812 1 95.38 211 ALA B O 1
ATOM 3565 N N . ARG B 1 212 ? -4.93 15.086 -9.062 1 94.12 212 ARG B N 1
ATOM 3566 C CA . ARG B 1 212 ? -6.367 15.305 -8.922 1 94.12 212 ARG B CA 1
ATOM 3567 C C . ARG B 1 212 ? -6.691 16.062 -7.645 1 94.12 212 ARG B C 1
ATOM 3569 O O . ARG B 1 212 ? -7.57 16.922 -7.629 1 94.12 212 ARG B O 1
ATOM 3576 N N . VAL B 1 213 ? -5.961 15.828 -6.609 1 97.12 213 VAL B N 1
ATOM 3577 C CA . VAL B 1 213 ? -6.477 16.25 -5.312 1 97.12 213 VAL B CA 1
ATOM 3578 C C . VAL B 1 213 ? -5.727 17.5 -4.84 1 97.12 213 VAL B C 1
ATOM 3580 O O . VAL B 1 213 ? -6.207 18.219 -3.965 1 97.12 213 VAL B O 1
ATOM 3583 N N . SER B 1 214 ? -4.531 17.766 -5.336 1 98.56 214 SER B N 1
ATOM 3584 C CA . SER B 1 214 ? -3.689 18.781 -4.707 1 98.56 214 SER B CA 1
ATOM 3585 C C . SER B 1 214 ? -3.744 20.094 -5.473 1 98.56 214 SER B C 1
ATOM 3587 O O . SER B 1 214 ? -4.008 20.109 -6.68 1 98.56 214 SER B O 1
ATOM 3589 N N . ASP B 1 215 ? -3.523 21.172 -4.742 1 98.56 215 ASP B N 1
ATOM 3590 C CA . ASP B 1 215 ? -3.387 22.5 -5.309 1 98.56 215 ASP B CA 1
ATOM 3591 C C . ASP B 1 215 ? -1.925 22.828 -5.617 1 98.56 215 ASP B C 1
ATOM 3593 O O . ASP B 1 215 ? -1.621 23.453 -6.633 1 98.56 215 ASP B O 1
ATOM 3597 N N . GLN B 1 216 ? -1.08 22.406 -4.754 1 98.5 216 GLN B N 1
ATOM 3598 C CA . GLN B 1 216 ? 0.368 22.516 -4.898 1 98.5 216 GLN B CA 1
ATOM 3599 C C . GLN B 1 216 ? 1.039 21.156 -4.746 1 98.5 216 GLN B C 1
ATOM 3601 O O . GLN B 1 216 ? 0.522 20.281 -4.051 1 98.5 216 GLN B O 1
ATOM 3606 N N . THR B 1 217 ? 2.154 21.047 -5.41 1 98.5 217 THR B N 1
ATOM 3607 C CA . THR B 1 217 ? 2.918 19.797 -5.32 1 98.5 217 THR B CA 1
ATOM 3608 C C . THR B 1 217 ? 4.398 20.094 -5.094 1 98.5 217 THR B C 1
ATOM 3610 O O . THR B 1 217 ? 4.973 20.953 -5.758 1 98.5 217 THR B O 1
ATOM 3613 N N . ALA B 1 218 ? 4.941 19.469 -4.141 1 98.75 218 ALA B N 1
ATOM 3614 C CA . ALA B 1 218 ? 6.367 19.531 -3.838 1 98.75 218 ALA B CA 1
ATOM 3615 C C . ALA B 1 218 ? 7.055 18.203 -4.188 1 98.75 218 ALA B C 1
ATOM 3617 O O . ALA B 1 218 ? 6.652 17.141 -3.715 1 98.75 218 ALA B O 1
ATOM 3618 N N . PHE B 1 219 ? 8.094 18.375 -4.992 1 98.31 219 PHE B N 1
ATOM 3619 C CA . PHE B 1 219 ? 8.852 17.203 -5.398 1 98.31 219 PHE B CA 1
ATOM 3620 C C . PHE B 1 219 ? 10.156 17.109 -4.613 1 98.31 219 PHE B C 1
ATOM 3622 O O . PHE B 1 219 ? 10.984 18.016 -4.652 1 98.31 219 PHE B O 1
ATOM 3629 N N . PHE B 1 220 ? 10.273 15.969 -3.912 1 97.81 220 PHE B N 1
ATOM 3630 C CA . PHE B 1 220 ? 11.484 15.641 -3.166 1 97.81 220 PHE B CA 1
ATOM 3631 C C . PHE B 1 220 ? 12.305 14.586 -3.906 1 97.81 220 PHE B C 1
ATOM 3633 O O . PHE B 1 220 ? 11.75 13.727 -4.586 1 97.81 220 PHE B O 1
ATOM 3640 N N . ASN B 1 221 ? 13.617 14.734 -3.68 1 95.56 221 ASN B N 1
ATOM 3641 C CA . ASN B 1 221 ? 14.516 13.766 -4.301 1 95.56 221 ASN B CA 1
ATOM 3642 C C . ASN B 1 221 ? 15.781 13.57 -3.475 1 95.56 221 ASN B C 1
ATOM 3644 O O . ASN B 1 221 ? 16.016 14.289 -2.504 1 95.56 221 ASN B O 1
ATOM 3648 N N . LEU B 1 222 ? 16.438 12.531 -3.742 1 91.81 222 LEU B N 1
ATOM 3649 C CA . LEU B 1 222 ? 17.734 12.266 -3.139 1 91.81 222 LEU B CA 1
ATOM 3650 C C . LEU B 1 222 ? 18.797 12.047 -4.211 1 91.81 222 LEU B C 1
ATOM 3652 O O . LEU B 1 222 ? 18.531 11.43 -5.242 1 91.81 222 LEU B O 1
ATOM 3656 N N . GLU B 1 223 ? 19.938 12.586 -3.992 1 86.81 223 GLU B N 1
ATOM 3657 C CA . GLU B 1 223 ? 21.047 12.422 -4.93 1 86.81 223 GLU B CA 1
ATOM 3658 C C . GLU B 1 223 ? 21.531 10.977 -4.977 1 86.81 223 GLU B C 1
ATOM 3660 O O . GLU B 1 223 ? 21.844 10.453 -6.051 1 86.81 223 GLU B O 1
ATOM 3665 N N . ALA B 1 224 ? 21.641 10.398 -3.863 1 81.75 224 ALA B N 1
ATOM 3666 C CA . ALA B 1 224 ? 22.078 9.016 -3.713 1 81.75 224 ALA B CA 1
ATOM 3667 C C . ALA B 1 224 ? 21.594 8.43 -2.389 1 81.75 224 ALA B C 1
ATOM 3669 O O . ALA B 1 224 ? 21.219 9.172 -1.474 1 81.75 224 ALA B O 1
ATOM 3670 N N . VAL B 1 225 ? 21.578 7.121 -2.395 1 74.94 225 VAL B N 1
ATOM 3671 C CA . VAL B 1 225 ? 21.234 6.461 -1.141 1 74.94 225 VAL B CA 1
ATOM 3672 C C . VAL B 1 225 ? 22.188 6.918 -0.033 1 74.94 225 VAL B C 1
ATOM 3674 O O . VAL B 1 225 ? 23.391 7 -0.239 1 74.94 225 VAL B O 1
ATOM 3677 N N . GLY B 1 226 ? 21.688 7.305 1.043 1 80.44 226 GLY B N 1
ATOM 3678 C CA . GLY B 1 226 ? 22.5 7.762 2.162 1 80.44 226 GLY B CA 1
ATOM 3679 C C . GLY B 1 226 ? 22.656 9.266 2.209 1 80.44 226 GLY B C 1
ATOM 3680 O O . GLY B 1 226 ? 23.078 9.82 3.229 1 80.44 226 GLY B O 1
ATOM 3681 N N . LYS B 1 227 ? 22.391 9.883 1.118 1 91.56 227 LYS B N 1
ATOM 3682 C CA . LYS B 1 227 ? 22.406 11.344 1.093 1 91.56 227 LYS B CA 1
ATOM 3683 C C . LYS B 1 227 ? 21.078 11.922 1.558 1 91.56 227 LYS B C 1
ATOM 3685 O O . LYS B 1 227 ? 20.047 11.25 1.485 1 91.56 227 LYS B O 1
ATOM 3690 N N . PRO B 1 228 ? 21.125 13.102 2.066 1 96.31 228 PRO B N 1
ATOM 3691 C CA . PRO B 1 228 ? 19.859 13.688 2.547 1 96.31 228 PRO B CA 1
ATOM 3692 C C . PRO B 1 228 ? 18.875 13.961 1.418 1 96.31 228 PRO B C 1
ATOM 3694 O O . PRO B 1 228 ? 19.281 14.305 0.305 1 96.31 228 PRO B O 1
ATOM 3697 N N . GLY B 1 229 ? 17.625 13.758 1.729 1 97.06 229 GLY B N 1
ATOM 3698 C CA . GLY B 1 229 ? 16.578 14.211 0.818 1 97.06 229 GLY B CA 1
ATOM 3699 C C . GLY B 1 229 ? 16.5 15.727 0.716 1 97.06 229 GLY B C 1
ATOM 3700 O O . GLY B 1 229 ? 16.891 16.438 1.646 1 97.06 229 GLY B O 1
ATOM 3701 N N . ARG B 1 230 ? 16.016 16.172 -0.439 1 97.81 230 ARG B N 1
ATOM 3702 C CA . ARG B 1 230 ? 15.891 17.609 -0.665 1 97.81 230 ARG B CA 1
ATOM 3703 C C . ARG B 1 230 ? 14.617 17.938 -1.441 1 97.81 230 ARG B C 1
ATOM 3705 O O . ARG B 1 230 ? 14.125 17.109 -2.209 1 97.81 230 ARG B O 1
ATOM 3712 N N . LEU B 1 231 ? 14.172 19.109 -1.145 1 98.25 231 LEU B N 1
ATOM 3713 C CA . LEU B 1 231 ? 13.109 19.656 -1.988 1 98.25 231 LEU B CA 1
ATOM 3714 C C . LEU B 1 231 ? 13.672 20.156 -3.314 1 98.25 231 LEU B C 1
ATOM 3716 O O . LEU B 1 231 ? 14.516 21.047 -3.338 1 98.25 231 LEU B O 1
ATOM 3720 N N . VAL B 1 232 ? 13.18 19.625 -4.387 1 98 232 VAL B N 1
ATOM 3721 C CA . VAL B 1 232 ? 13.727 19.938 -5.703 1 98 232 VAL B CA 1
ATOM 3722 C C . VAL B 1 232 ? 12.898 21.062 -6.348 1 98 232 VAL B C 1
ATOM 3724 O O . VAL B 1 232 ? 13.453 21.953 -7 1 98 232 VAL B O 1
ATOM 3727 N N . GLU B 1 233 ? 11.602 20.906 -6.164 1 98.12 233 GLU B N 1
ATOM 3728 C CA . GLU B 1 233 ? 10.703 21.844 -6.824 1 98.12 233 GLU B CA 1
ATOM 3729 C C . GLU B 1 233 ? 9.344 21.875 -6.137 1 98.12 233 GLU B C 1
ATOM 3731 O O . GLU B 1 233 ? 8.852 20.844 -5.664 1 98.12 233 GLU B O 1
ATOM 3736 N N . ILE B 1 234 ? 8.789 23.047 -6.047 1 97.88 234 ILE B N 1
ATOM 3737 C CA . ILE B 1 234 ? 7.41 23.219 -5.602 1 97.88 234 ILE B CA 1
ATOM 3738 C C . ILE B 1 234 ? 6.715 24.266 -6.484 1 97.88 234 ILE B C 1
ATOM 3740 O O . ILE B 1 234 ? 7.301 25.297 -6.824 1 97.88 234 ILE B O 1
ATOM 3744 N N . ALA B 1 235 ? 5.535 23.953 -6.863 1 98.19 235 ALA B N 1
ATOM 3745 C CA . ALA B 1 235 ? 4.711 24.844 -7.688 1 98.19 235 ALA B CA 1
ATOM 3746 C C . ALA B 1 235 ? 3.254 24.391 -7.684 1 98.19 235 ALA B C 1
ATOM 3748 O O . ALA B 1 235 ? 2.889 23.453 -6.961 1 98.19 235 ALA B O 1
ATOM 3749 N N . SER B 1 236 ? 2.438 25.156 -8.391 1 98.31 236 SER B N 1
ATOM 3750 C CA . SER B 1 236 ? 1.072 24.672 -8.57 1 98.31 236 SER B CA 1
ATOM 3751 C C . SER B 1 236 ? 1.059 23.266 -9.172 1 98.31 236 SER B C 1
ATOM 3753 O O . SER B 1 236 ? 1.907 22.938 -10 1 98.31 236 SER B O 1
ATOM 3755 N N . THR B 1 237 ? 0.115 22.516 -8.719 1 98.38 237 THR B N 1
ATOM 3756 C CA . THR B 1 237 ? 0.029 21.141 -9.211 1 98.38 237 THR B CA 1
ATOM 3757 C C . THR B 1 237 ? -0.067 21.109 -10.727 1 98.38 237 THR B C 1
ATOM 3759 O O . THR B 1 237 ? 0.585 20.297 -11.383 1 98.38 237 THR B O 1
ATOM 3762 N N . GLU B 1 238 ? -0.764 21.969 -11.273 1 97.81 238 GLU B N 1
ATOM 3763 C CA . GLU B 1 238 ? -0.89 22.062 -12.727 1 97.81 238 GLU B CA 1
ATOM 3764 C C . GLU B 1 238 ? 0.473 22.234 -13.391 1 97.81 238 GLU B C 1
ATOM 3766 O O . GLU B 1 238 ? 0.795 21.547 -14.352 1 97.81 238 GLU B O 1
ATOM 3771 N N . LYS B 1 239 ? 1.209 23.094 -12.844 1 98.06 239 LYS B N 1
ATOM 3772 C CA . LYS B 1 239 ? 2.529 23.359 -13.406 1 98.06 239 LYS B CA 1
ATOM 3773 C C . LYS B 1 239 ? 3.447 22.156 -13.258 1 98.06 239 LYS B C 1
ATOM 3775 O O . LYS B 1 239 ? 4.148 21.781 -14.203 1 98.06 239 LYS B O 1
ATOM 3780 N N . ILE B 1 240 ? 3.443 21.547 -12.125 1 97.88 240 ILE B N 1
ATOM 3781 C CA . ILE B 1 240 ? 4.316 20.422 -11.836 1 97.88 240 ILE B CA 1
ATOM 3782 C C . ILE B 1 240 ? 4.016 19.266 -12.805 1 97.88 240 ILE B C 1
ATOM 3784 O O . ILE B 1 240 ? 4.934 18.625 -13.312 1 97.88 240 ILE B O 1
ATOM 3788 N N . PHE B 1 241 ? 2.758 19.078 -13.172 1 96.44 241 PHE B N 1
ATOM 3789 C CA . PHE B 1 241 ? 2.383 17.906 -13.953 1 96.44 241 PHE B CA 1
ATOM 3790 C C . PHE B 1 241 ? 2.293 18.25 -15.438 1 96.44 241 PHE B C 1
ATOM 3792 O O . PHE B 1 241 ? 2.156 17.359 -16.281 1 96.44 241 PHE B O 1
ATOM 3799 N N . SER B 1 242 ? 2.396 19.484 -15.781 1 95.88 242 SER B N 1
ATOM 3800 C CA . SER B 1 242 ? 2.328 19.859 -17.188 1 95.88 242 SER B CA 1
ATOM 3801 C C . SER B 1 242 ? 3.695 20.297 -17.719 1 95.88 242 SER B C 1
ATOM 3803 O O . SER B 1 242 ? 4.184 19.766 -18.703 1 95.88 242 SER B O 1
ATOM 3805 N N . ASN B 1 243 ? 4.309 21.25 -17 1 95.38 243 ASN B N 1
ATOM 3806 C CA . ASN B 1 243 ? 5.582 21.828 -17.438 1 95.38 243 ASN B CA 1
ATOM 3807 C C . ASN B 1 243 ? 6.449 22.234 -16.25 1 95.38 243 ASN B C 1
ATOM 3809 O O . ASN B 1 243 ? 6.699 23.406 -16.031 1 95.38 243 ASN B O 1
ATOM 3813 N N . PRO B 1 244 ? 6.961 21.203 -15.609 1 97.25 244 PRO B N 1
ATOM 3814 C CA . PRO B 1 244 ? 7.816 21.562 -14.469 1 97.25 244 PRO B CA 1
ATOM 3815 C C . PRO B 1 244 ? 9.109 22.25 -14.891 1 97.25 244 PRO B C 1
ATOM 3817 O O . PRO B 1 244 ? 9.523 22.141 -16.047 1 97.25 244 PRO B O 1
ATOM 3820 N N . ASN B 1 245 ? 9.688 23.016 -13.969 1 97.56 245 ASN B N 1
ATOM 3821 C CA . ASN B 1 245 ? 10.914 23.75 -14.258 1 97.56 245 ASN B CA 1
ATOM 3822 C C . ASN B 1 245 ? 12.141 22.844 -14.195 1 97.56 245 ASN B C 1
ATOM 3824 O O . ASN B 1 245 ? 13.125 23.078 -14.906 1 97.56 245 ASN B O 1
ATOM 3828 N N . GLN B 1 246 ? 12.094 21.859 -13.336 1 97.12 246 GLN B N 1
ATOM 3829 C CA . GLN B 1 246 ? 13.242 20.969 -13.117 1 97.12 246 GLN B CA 1
ATOM 3830 C C . GLN B 1 246 ? 13.117 19.688 -13.938 1 97.12 246 GLN B C 1
ATOM 3832 O O . GLN B 1 246 ? 12.055 19.062 -13.953 1 97.12 246 GLN B O 1
ATOM 3837 N N . LYS B 1 247 ? 14.188 19.297 -14.57 1 95.38 247 LYS B N 1
ATOM 3838 C CA . LYS B 1 247 ? 14.211 18.078 -15.367 1 95.38 247 LYS B CA 1
ATOM 3839 C C . LYS B 1 247 ? 13.945 16.859 -14.492 1 95.38 247 LYS B C 1
ATOM 3841 O O . LYS B 1 247 ? 13.242 15.93 -14.914 1 95.38 247 LYS B O 1
ATOM 3846 N N . ALA B 1 248 ? 14.469 16.875 -13.359 1 94.12 248 ALA B N 1
ATOM 3847 C CA . ALA B 1 248 ? 14.281 15.75 -12.445 1 94.12 248 ALA B CA 1
ATOM 3848 C C . ALA B 1 248 ? 12.805 15.547 -12.125 1 94.12 248 ALA B C 1
ATOM 3850 O O . ALA B 1 248 ? 12.344 14.406 -12 1 94.12 248 ALA B O 1
ATOM 3851 N N . THR B 1 249 ? 12.055 16.656 -11.984 1 95.88 249 THR B N 1
ATOM 3852 C CA . THR B 1 249 ? 10.625 16.594 -11.727 1 95.88 249 THR B CA 1
ATOM 3853 C C . THR B 1 249 ? 9.891 15.969 -12.906 1 95.88 249 THR B C 1
ATOM 3855 O O . THR B 1 249 ? 9.07 15.062 -12.734 1 95.88 249 THR B O 1
ATOM 3858 N N . GLU B 1 250 ? 10.242 16.359 -14.062 1 94.69 250 GLU B N 1
ATOM 3859 C CA . GLU B 1 250 ? 9.633 15.844 -15.281 1 94.69 250 GLU B CA 1
ATOM 3860 C C . GLU B 1 250 ? 9.891 14.344 -15.438 1 94.69 250 GLU B C 1
ATOM 3862 O O . GLU B 1 250 ? 8.977 13.578 -15.75 1 94.69 250 GLU B O 1
ATOM 3867 N N . ASP B 1 251 ? 11.102 13.992 -15.195 1 90.88 251 ASP B N 1
ATOM 3868 C CA . ASP B 1 251 ? 11.484 12.586 -15.32 1 90.88 251 ASP B CA 1
ATOM 3869 C C . ASP B 1 251 ? 10.695 11.711 -14.352 1 90.88 251 ASP B C 1
ATOM 3871 O O . ASP B 1 251 ? 10.242 10.625 -14.703 1 90.88 251 ASP B O 1
ATOM 3875 N N . TYR B 1 252 ? 10.547 12.172 -13.172 1 90.69 252 TYR B N 1
ATOM 3876 C CA . TYR B 1 252 ? 9.875 11.383 -12.148 1 90.69 252 TYR B CA 1
ATOM 3877 C C . TYR B 1 252 ? 8.398 11.195 -12.484 1 90.69 252 TYR B C 1
ATOM 3879 O O . TYR B 1 252 ? 7.875 10.086 -12.406 1 90.69 252 TYR B O 1
ATOM 3887 N N . ILE B 1 253 ? 7.727 12.273 -12.891 1 90.56 253 ILE B N 1
ATOM 3888 C CA . ILE B 1 253 ? 6.285 12.219 -13.094 1 90.56 253 ILE B CA 1
ATOM 3889 C C . ILE B 1 253 ? 5.969 11.438 -14.367 1 90.56 253 ILE B C 1
ATOM 3891 O O . ILE B 1 253 ? 4.887 10.859 -14.5 1 90.56 253 ILE B O 1
ATOM 3895 N N . SER B 1 254 ? 6.918 11.492 -15.305 1 83.44 254 SER B N 1
ATOM 3896 C CA . SER B 1 254 ? 6.711 10.789 -16.562 1 83.44 254 SER B CA 1
ATOM 3897 C C . SER B 1 254 ? 7.113 9.32 -16.453 1 83.44 254 SER B C 1
ATOM 3899 O O . SER B 1 254 ? 6.867 8.531 -17.359 1 83.44 254 SER B O 1
ATOM 3901 N N . GLY B 1 255 ? 7.641 8.969 -15.312 1 72.12 255 GLY B N 1
ATOM 3902 C CA . GLY B 1 255 ? 8.109 7.602 -15.164 1 72.12 255 GLY B CA 1
ATOM 3903 C C . GLY B 1 255 ? 9.352 7.305 -15.977 1 72.12 255 GLY B C 1
ATOM 3904 O O . GLY B 1 255 ? 9.617 6.152 -16.328 1 72.12 255 GLY B O 1
ATOM 3905 N N . ARG B 1 256 ? 9.992 8.219 -16.688 1 55.12 256 ARG B N 1
ATOM 3906 C CA . ARG B 1 256 ? 11.141 8.055 -17.578 1 55.12 256 ARG B CA 1
ATOM 3907 C C . ARG B 1 256 ? 12.445 8.062 -16.781 1 55.12 256 ARG B C 1
ATOM 3909 O O . ARG B 1 256 ? 13.469 8.531 -17.281 1 55.12 256 ARG B O 1
ATOM 3916 N N . PHE B 1 257 ? 12.688 7.641 -15.648 1 44.19 257 PHE B N 1
ATOM 3917 C CA . PHE B 1 257 ? 14.023 7.711 -15.078 1 44.19 257 PHE B CA 1
ATOM 3918 C C . PHE B 1 257 ? 14.961 6.734 -15.773 1 44.19 257 PHE B C 1
ATOM 3920 O O . PHE B 1 257 ? 14.773 5.516 -15.688 1 44.19 257 PHE B O 1
ATOM 3927 N N . GLY B 1 258 ? 15.367 6.746 -17.016 1 31.58 258 GLY B N 1
ATOM 3928 C CA . GLY B 1 258 ? 16.5 6.059 -17.609 1 31.58 258 GLY B CA 1
ATOM 3929 C C . GLY B 1 258 ? 17.844 6.527 -17.078 1 31.58 258 GLY B C 1
ATOM 3930 O O . GLY B 1 258 ? 17.953 7.641 -16.562 1 31.58 258 GLY B O 1
#

Secondary structure (DSSP, 8-state):
----EEEEEEEEEETTEEEEEEEEEEE-TT-EEEEE-STTSSHHHHHHHTTTGGGGSTTEEEEEEEEETTEETTSTT--HHHHHHHEEEE-SS----TTSBHHHHHHHHHHHTT---HHHHHHHHHHHHHHTT-HHHHTT-TTSBGGGS-HHHHHHHHHHHHHHT--SEEEEESTTTTS-HHHHHHHHHHHHHHTTTSEEEEE-S-HHHHHHH-SEEEEEEESSTTSPEEEEEEEEHHHHHHS-SSHHHHHHHHT---/----EEEEEEEEEETTEEEEEEEEEEE-TT-EEEEE-STTSSHHHHHHHTTTGGGGSTTEEEEEEEEETTEETTSTT--HHHHHHHEEEE-SS----TTSBHHHHHHHHHHHTT---HHHHHHHHHHHHHHTT-HHHHTT-TTSBGGGS-HHHHHHHHHHHHHHT--SEEEEESTTTTS-HHHHHHHHHHHHHHTTTSEEEEE-S-HHHHHHH-SEEEEEEESSTTSPEEEEEEEEHHHHHHS-SSHHHHHHHHT---

Organism: Mycobacterium bovis (strain ATCC BAA-935 / AF2122/97) (NCBI:txid233413)

pLDDT: mean 94.44, std 7.02, range [31.58, 98.88]

Radius of gyration: 24.29 Å; Cα contacts (8 Å, |Δi|>4): 1109; chains: 2; bounding box: 57×71×53 Å

Foldseek 3Di:
DAWKKWFAQKWKDAAPFTAAGGDTDIFDGLFEEEEEEDPSLCQVVVLCVQLVVQVVHHRIDMDGAMDGHNDGCPDPPRDSVVSCLQEDEAEQFQDFPFQAFLLCSQCVVVVVVPDDDPVLSVVLSQVLCVLLVNCVVCVVRRRGGLNVDDRLNSSSSSSSNRCSSPHNEYEYENSPVPHDPVSVVSRLVSLQSCSNRHGYYYYHHDLVSCLSRGQKYWYWYAPDVSGYIYTDDMDGSCCLQPPDPDPVSVCSSVVNPD/DAWKKWFAQKWKDAAPFTAAGGDTDIFDGLFEEEEEEDPSLCQVVVLCVQLVVQVVHHRIDMDGAIDGHNDGCPDPPRDSVVSCLQEDEAEQFQDFPFQAFLLCSQCVVVVVVPDDDPVLSVVLSQVLCVLLVNCVVCVVRRRGGLNVDDRLNSSSSSSSNRCSSPHNEYEYENSPVPHDPVSVVSRLVSLQSCSNRHRYYYYHHDLVSCLSRGQKYWYWYAPDVSGYIYTDDMDGSCCLQPPDPDPVSVCSSVVNPD

InterPro domains:
  IPR003439 ABC transporter-like, ATP-binding domain [PF00005] (21-176)
  IPR003439 ABC transporter-like, ATP-binding domain [PS50893] (5-247)
  IPR003593 AAA+ ATPase domain [SM00382] (29-223)
  IPR005670 Phosphate import ATP-binding protein PstB-like [TIGR00972] (6-258)
  IPR005670 Phosphate import ATP-binding protein PstB-like [cd03260] (5-240)
  IPR017871 ABC transporter-like, conserved site [PS00211] (149-163)
  IPR027417 P-loop containing nucleoside triphosphate hydrolase [G3DSA:3.40.50.300] (3-256)
  IPR027417 P-loop containing nucleoside triphosphate hydrolase [SSF52540] (5-245)

Nearest PDB structures (foldseek):
  8wd9-assembly1_D  TM=8.506E-01  e=2.790E-17  Mycobacterium tuberculosis H37Rv
  8wdb-assembly1_D  TM=7.942E-01  e=6.564E-18  Mycobacterium tuberculosis H37Rv
  8wda-assembly1_D  TM=8.215E-01  e=1.063E-17  Mycobacterium tuberculosis H37Rv
  2zu0-assembly1_C  TM=7.703E-01  e=1.898E-15  Escherichia coli K-12
  7sh1-assembly1_A  TM=5.741E-01  e=4.936E-09  Streptomyces lasalocidi

Sequence (516 aa):
MAKRLDLTDVNIYYGSFHAVADVSLAILPRSVTALIGPSGCGKTTVLRTLNRMHEVIPGARVEGAVLLDDQDIYAPGIDPVGVRRAIGMVFQRPNPFPAMSIRNNVVAGLKLQGVRNRKVLDDTAESSLRGANLWDEVKDRLDKPGGGLSGGQQQRLCIARAIAVQPDVLLMDEPCSSLDPISTMAIEDLISELKQQYTIVIVTHNMQQAARVSDQTAFFNLEAVGKPGRLVEIASTEKIFSNPNQKATEDYISGRFGMAKRLDLTDVNIYYGSFHAVADVSLAILPRSVTALIGPSGCGKTTVLRTLNRMHEVIPGARVEGAVLLDDQDIYAPGIDPVGVRRAIGMVFQRPNPFPAMSIRNNVVAGLKLQGVRNRKVLDDTAESSLRGANLWDEVKDRLDKPGGGLSGGQQQRLCIARAIAVQPDVLLMDEPCSSLDPISTMAIEDLISELKQQYTIVIVTHNMQQAARVSDQTAFFNLEAVGKPGRLVEIASTEKIFSNPNQKATEDYISGRFG